Protein AF-A0A937NDH9-F1 (afdb_monomer_lite)

Secondary structure (DSSP, 8-state):
-THHHHHHHHHHHHHHH-SS---S--SS------PPPB---HHHHHHS-HHHHHHHHHSPPTTB-TTHHHHHHHHHHHHS-HHHHHHHHHHHHHHHH-TTS-HHHHHHHHHHHHHHT-GGGHHHHHHHHHSS--HHHHHHHHHHHHT--SHHHHHHHHHHHHH---HHHHHHHHHHHHTTTS--S-SS-------PPPSS-------SS------TTSPTT--HHHHHHHHTT-EEEE-TT-EEE-TTSSSEEE--SEEEE--TT-EEE-SS-EEEEE--SSEEEEES-SSSSSEEEEEEESEES----TT-EE-TT-EEEEE--SSS-EEEEEEEEESSS-TTTEEEEE--GGGS-----PPPEE-SS-EEEETTSS-B-PBPTTSPEEE-SEEEEEEEEEB--TTSB-SSSS-B--BPPSEEEEEEEESSS-GGG-EEEEEEETTT-BEEEESSHHHHHHHHHHHHEE-GGGT-SSPPPSBTPPEEEETTSS-SSS--SB--GGGGG--EETT-B-TTS-BSS-SEEEEEEEEEE-TTS-EEEEEEEEEE-----------

Structure (mmCIF, N/CA/C/O backbone):
data_AF-A0A937NDH9-F1
#
_entry.id   AF-A0A937NDH9-F1
#
loop_
_atom_site.group_PDB
_atom_site.id
_atom_site.type_symbol
_atom_site.label_atom_id
_atom_site.label_alt_id
_atom_site.label_comp_id
_atom_site.label_asym_id
_atom_site.label_entity_id
_atom_site.label_seq_id
_atom_site.pdbx_PDB_ins_code
_atom_site.Cartn_x
_atom_site.Cartn_y
_atom_site.Cartn_z
_atom_site.occupancy
_atom_site.B_iso_or_equiv
_atom_site.auth_seq_id
_atom_site.auth_comp_id
_atom_site.auth_asym_id
_atom_site.auth_atom_id
_atom_site.pdbx_PDB_model_num
ATOM 1 N N . MET A 1 1 ? 10.063 18.716 1.079 1.00 27.16 1 MET A N 1
ATOM 2 C CA . MET A 1 1 ? 10.137 17.504 0.222 1.00 27.16 1 MET A CA 1
ATOM 3 C C . MET A 1 1 ? 11.353 17.449 -0.723 1.00 27.16 1 MET A C 1
ATOM 5 O O . MET A 1 1 ? 11.577 16.416 -1.336 1.00 27.16 1 MET A O 1
ATOM 9 N N . TRP A 1 2 ? 12.195 18.491 -0.784 1.00 24.09 2 TRP A N 1
ATOM 10 C CA . TRP A 1 2 ? 13.266 18.643 -1.785 1.00 24.09 2 TRP A CA 1
ATOM 11 C C . TRP A 1 2 ? 14.666 18.147 -1.370 1.00 24.09 2 TRP A C 1
ATOM 13 O O . TRP A 1 2 ? 15.584 18.127 -2.182 1.00 24.09 2 TRP A O 1
ATOM 23 N N . THR A 1 3 ? 14.849 17.682 -0.130 1.00 24.44 3 THR A N 1
ATOM 24 C CA . THR A 1 3 ? 16.151 17.180 0.355 1.00 24.44 3 THR A CA 1
ATOM 25 C C . THR A 1 3 ? 16.393 15.690 0.081 1.00 24.44 3 THR A C 1
ATOM 27 O O . THR A 1 3 ? 17.514 15.230 0.267 1.00 24.44 3 THR A O 1
ATOM 30 N N . ARG A 1 4 ? 15.391 14.917 -0.380 1.00 28.19 4 ARG A N 1
ATOM 31 C CA . ARG A 1 4 ? 15.569 13.479 -0.689 1.00 28.19 4 ARG A CA 1
ATOM 32 C C . ARG A 1 4 ? 16.246 13.226 -2.043 1.00 28.19 4 ARG A C 1
ATOM 34 O O . ARG A 1 4 ? 16.920 12.211 -2.176 1.00 28.19 4 ARG A O 1
ATOM 41 N N . THR A 1 5 ? 16.142 14.148 -3.001 1.00 32.75 5 THR A N 1
ATOM 42 C CA . THR A 1 5 ? 16.784 13.996 -4.318 1.00 32.75 5 THR A CA 1
ATOM 43 C C . THR A 1 5 ? 18.292 14.236 -4.224 1.00 32.75 5 THR A C 1
ATOM 45 O O . THR A 1 5 ? 19.060 13.387 -4.651 1.00 32.75 5 THR A O 1
ATOM 48 N N . LEU A 1 6 ? 18.740 15.294 -3.538 1.00 31.55 6 LEU A N 1
ATOM 49 C CA . LEU A 1 6 ? 20.173 15.536 -3.301 1.00 31.55 6 LEU A CA 1
ATOM 50 C C . LEU A 1 6 ? 20.819 14.477 -2.380 1.00 31.55 6 LEU A C 1
ATOM 52 O O . LEU A 1 6 ? 21.943 14.062 -2.635 1.00 31.55 6 LEU A O 1
ATOM 56 N N . CYS A 1 7 ? 20.097 13.950 -1.378 1.00 26.95 7 CYS A N 1
ATOM 57 C CA . CYS A 1 7 ? 20.610 12.870 -0.517 1.00 26.95 7 CYS A CA 1
ATOM 58 C C . CYS A 1 7 ? 20.769 11.520 -1.236 1.00 26.95 7 CYS A C 1
ATOM 60 O O . CYS A 1 7 ? 21.701 10.788 -0.916 1.00 26.95 7 CYS A O 1
ATOM 62 N N . ARG A 1 8 ? 19.887 11.167 -2.187 1.00 28.58 8 ARG A N 1
ATOM 63 C CA . ARG A 1 8 ? 20.019 9.905 -2.941 1.00 28.58 8 ARG A CA 1
ATOM 64 C C . ARG A 1 8 ? 21.165 9.955 -3.953 1.00 28.58 8 ARG A C 1
ATOM 66 O O . ARG A 1 8 ? 21.852 8.954 -4.100 1.00 28.58 8 ARG A O 1
ATOM 73 N N . TYR A 1 9 ? 21.437 11.109 -4.567 1.00 33.56 9 TYR A N 1
ATOM 74 C CA . TYR A 1 9 ? 22.591 11.253 -5.463 1.00 33.56 9 TYR A CA 1
ATOM 75 C C . TYR A 1 9 ? 23.933 11.291 -4.708 1.00 33.56 9 TYR A C 1
ATOM 77 O O . TYR A 1 9 ? 24.888 10.663 -5.158 1.00 33.56 9 TYR A O 1
ATOM 85 N N . SER A 1 10 ? 24.005 11.919 -3.525 1.00 33.25 10 SER A N 1
ATOM 86 C CA . SER A 1 10 ? 25.248 11.950 -2.731 1.00 33.25 10 SER A CA 1
ATOM 87 C C . SER A 1 10 ? 25.629 10.605 -2.093 1.00 33.25 10 SER A C 1
ATOM 89 O O . SER A 1 10 ? 26.815 10.356 -1.892 1.00 33.25 10 SER A O 1
ATOM 91 N N . LEU A 1 11 ? 24.667 9.722 -1.785 1.00 28.67 11 LEU A N 1
ATOM 92 C CA . LEU A 1 11 ? 24.953 8.410 -1.176 1.00 28.67 11 LEU A CA 1
ATOM 93 C C . LEU A 1 11 ? 25.324 7.332 -2.216 1.00 28.67 11 LEU A C 1
ATOM 95 O O . LEU A 1 11 ? 26.118 6.444 -1.917 1.00 28.67 11 LEU A O 1
ATOM 99 N N . VAL A 1 12 ? 24.791 7.435 -3.443 1.00 29.62 12 VAL A N 1
ATOM 100 C CA . VAL A 1 12 ? 25.094 6.517 -4.562 1.00 29.62 12 VAL A CA 1
ATOM 101 C C . VAL A 1 12 ? 26.513 6.722 -5.116 1.00 29.62 12 VAL A C 1
ATOM 103 O O . VAL A 1 12 ? 27.086 5.789 -5.668 1.00 29.62 12 VAL A O 1
ATOM 106 N N . LEU A 1 13 ? 27.109 7.907 -4.938 1.00 35.50 13 LEU A N 1
ATOM 107 C CA . LEU A 1 13 ? 28.468 8.204 -5.408 1.00 35.50 13 LEU A CA 1
ATOM 108 C C . LEU A 1 13 ? 29.573 7.919 -4.378 1.00 35.50 13 LEU A C 1
ATOM 110 O O . LEU A 1 13 ? 30.686 7.598 -4.785 1.00 35.50 13 LEU A O 1
ATOM 114 N N . LEU A 1 14 ? 29.304 7.980 -3.066 1.00 32.25 14 LEU A N 1
ATOM 115 C CA . LEU A 1 14 ? 30.361 7.807 -2.056 1.00 32.25 14 LEU A CA 1
ATOM 116 C C . LEU A 1 14 ? 30.842 6.349 -1.927 1.00 32.25 14 LEU A C 1
ATOM 118 O O . LEU A 1 14 ? 32.025 6.112 -1.701 1.00 32.25 14 LEU A O 1
ATOM 122 N N . THR A 1 15 ? 29.960 5.369 -2.143 1.00 29.66 15 THR A N 1
ATOM 123 C CA . THR A 1 15 ? 30.323 3.939 -2.098 1.00 29.66 15 THR A CA 1
ATOM 124 C C . THR A 1 15 ? 31.162 3.492 -3.292 1.00 29.66 15 THR A C 1
ATOM 126 O O . THR A 1 15 ? 31.900 2.525 -3.170 1.00 29.66 15 THR A O 1
ATOM 129 N N . ALA A 1 16 ? 31.127 4.218 -4.413 1.00 29.05 16 ALA A N 1
ATOM 130 C CA . ALA A 1 16 ? 31.970 3.919 -5.568 1.00 29.05 16 ALA A CA 1
ATOM 131 C C . ALA A 1 16 ? 33.342 4.625 -5.520 1.00 29.05 16 ALA A C 1
ATOM 133 O O . ALA A 1 16 ? 34.234 4.260 -6.281 1.00 29.05 16 ALA A O 1
ATOM 134 N N . VAL A 1 17 ? 33.531 5.686 -4.716 1.00 31.47 17 VAL A N 1
ATOM 135 C CA . VAL A 1 17 ? 34.798 6.466 -4.662 1.00 31.47 17 VAL A CA 1
ATOM 136 C C . VAL A 1 17 ? 35.764 5.968 -3.582 1.00 31.47 17 VAL A C 1
ATOM 138 O O . VAL A 1 17 ? 36.962 6.137 -3.750 1.00 31.47 17 VAL A O 1
ATOM 141 N N . LEU A 1 18 ? 35.289 5.327 -2.510 1.00 27.38 18 LEU A N 1
ATOM 142 C CA . LEU A 1 18 ? 36.120 5.000 -1.337 1.00 27.38 18 LEU A CA 1
ATOM 143 C C . LEU A 1 18 ? 36.704 3.577 -1.312 1.00 27.38 18 LEU A C 1
ATOM 145 O O . LEU A 1 18 ? 37.134 3.100 -0.264 1.00 27.38 18 LEU A O 1
ATOM 149 N N . SER A 1 19 ? 36.767 2.896 -2.452 1.00 27.02 19 SER A N 1
ATOM 150 C CA . SER A 1 19 ? 37.574 1.683 -2.571 1.00 27.02 19 SER A CA 1
ATOM 151 C C . SER A 1 19 ? 38.998 2.091 -2.955 1.00 27.02 19 SER A C 1
ATOM 153 O O . SER A 1 19 ? 39.242 2.413 -4.111 1.00 27.02 19 SER A O 1
ATOM 155 N N . VAL A 1 20 ? 39.915 2.032 -1.983 1.00 28.92 20 VAL A N 1
ATOM 156 C CA . VAL A 1 20 ? 41.377 2.247 -2.094 1.00 28.92 20 VAL A CA 1
ATOM 157 C C . VAL A 1 20 ? 41.850 3.708 -1.974 1.00 28.92 20 VAL A C 1
ATOM 159 O O . VAL A 1 20 ? 42.147 4.367 -2.957 1.00 28.92 20 VAL A O 1
ATOM 162 N N . GLU A 1 21 ? 41.941 4.193 -0.731 1.00 23.70 21 GLU A N 1
ATOM 163 C CA . GLU A 1 21 ? 43.174 4.744 -0.128 1.00 23.70 21 GLU A CA 1
ATOM 164 C C . GLU A 1 21 ? 42.887 5.062 1.349 1.00 23.70 21 GLU A C 1
ATOM 166 O O . GLU A 1 21 ? 42.431 6.140 1.728 1.00 23.70 21 GLU A O 1
ATOM 171 N N . ALA A 1 22 ? 43.097 4.060 2.201 1.00 30.30 22 ALA A N 1
ATOM 172 C CA . ALA A 1 22 ? 43.147 4.230 3.642 1.00 30.30 22 ALA A CA 1
ATOM 173 C C . ALA A 1 22 ? 44.591 4.553 4.031 1.00 30.30 22 ALA A C 1
ATOM 175 O O . ALA A 1 22 ? 45.384 3.631 4.173 1.00 30.30 22 ALA A O 1
ATOM 176 N N . VAL A 1 23 ? 44.930 5.832 4.220 1.00 24.12 23 VAL A N 1
ATOM 177 C CA . VAL A 1 23 ? 46.046 6.228 5.094 1.00 24.12 23 VAL A CA 1
ATOM 178 C C . VAL A 1 23 ? 45.702 7.543 5.808 1.00 24.12 23 VAL A C 1
ATOM 180 O O . VAL A 1 23 ? 45.484 8.581 5.191 1.00 24.12 23 VAL A O 1
ATOM 183 N N . SER A 1 24 ? 45.676 7.449 7.140 1.00 26.27 24 SER A N 1
ATOM 184 C CA . SER A 1 24 ? 45.778 8.516 8.146 1.00 26.27 24 SER A CA 1
ATOM 185 C C . SER A 1 24 ? 44.707 9.617 8.182 1.00 26.27 24 SER A C 1
ATOM 187 O O . SER A 1 24 ? 44.921 10.730 7.711 1.00 26.27 24 SER A O 1
ATOM 189 N N . ALA A 1 25 ? 43.618 9.344 8.906 1.00 23.83 25 ALA A N 1
ATOM 190 C CA . ALA A 1 25 ? 42.996 10.318 9.814 1.00 23.83 25 ALA A CA 1
ATOM 191 C C . ALA A 1 25 ? 42.175 9.604 10.911 1.00 23.83 25 ALA A C 1
ATOM 193 O O . ALA A 1 25 ? 41.044 9.977 11.208 1.00 23.83 25 ALA A O 1
ATOM 194 N N . GLU A 1 26 ? 42.739 8.557 11.519 1.00 25.83 26 GLU A N 1
ATOM 195 C CA . GLU A 1 26 ? 42.289 8.074 12.827 1.00 25.83 26 GLU A CA 1
ATOM 196 C C . GLU A 1 26 ? 42.977 8.908 13.908 1.00 25.83 26 GLU A C 1
ATOM 198 O O . GLU A 1 26 ? 44.071 8.590 14.356 1.00 25.83 26 GLU A O 1
ATOM 203 N N . ALA A 1 27 ? 42.348 10.014 14.296 1.00 26.62 27 ALA A N 1
ATOM 204 C CA . ALA A 1 27 ? 42.450 10.566 15.642 1.00 26.62 27 ALA A CA 1
ATOM 205 C C . ALA A 1 27 ? 41.373 11.644 15.812 1.00 26.62 27 ALA A C 1
ATOM 207 O O . ALA A 1 27 ? 41.290 12.584 15.028 1.00 26.62 27 ALA A O 1
ATOM 208 N N . VAL A 1 28 ? 40.606 11.527 16.898 1.00 27.67 28 VAL A N 1
ATOM 209 C CA . VAL A 1 28 ? 39.586 12.472 17.392 1.00 27.67 28 VAL A CA 1
ATOM 210 C C . VAL A 1 28 ? 38.182 12.340 16.775 1.00 27.67 28 VAL A C 1
ATOM 212 O O . VAL A 1 28 ? 37.659 13.266 16.166 1.00 27.67 28 VAL A O 1
ATOM 215 N N . ALA A 1 29 ? 37.519 11.208 17.027 1.00 27.11 29 ALA A N 1
ATOM 216 C CA . ALA A 1 29 ? 36.058 11.164 17.202 1.00 27.11 29 ALA A CA 1
ATOM 217 C C . ALA A 1 29 ? 35.620 9.895 17.959 1.00 27.11 29 ALA A C 1
ATOM 219 O O . ALA A 1 29 ? 34.719 9.178 17.531 1.00 27.11 29 ALA A O 1
ATOM 220 N N . ALA A 1 30 ? 36.269 9.603 19.088 1.00 28.73 30 ALA A N 1
ATOM 221 C CA . ALA A 1 30 ? 35.621 8.800 20.115 1.00 28.73 30 ALA A CA 1
ATOM 222 C C . ALA A 1 30 ? 34.710 9.746 20.912 1.00 28.73 30 ALA A C 1
ATOM 224 O O . ALA A 1 30 ? 35.149 10.818 21.325 1.00 28.73 30 ALA A O 1
ATOM 225 N N . ASP A 1 31 ? 33.458 9.331 21.091 1.00 30.33 31 ASP A N 1
ATOM 226 C CA . ASP A 1 31 ? 32.426 9.946 21.935 1.00 30.33 31 ASP A CA 1
ATOM 227 C C . ASP A 1 31 ? 31.572 11.091 21.332 1.00 30.33 31 ASP A C 1
ATOM 229 O O . ASP A 1 31 ? 31.714 12.282 21.621 1.00 30.33 31 ASP A O 1
ATOM 233 N N . ALA A 1 32 ? 30.585 10.714 20.507 1.00 27.25 32 ALA A N 1
ATOM 234 C CA . ALA A 1 32 ? 29.366 11.505 20.318 1.00 27.25 32 ALA A CA 1
ATOM 235 C C . ALA A 1 32 ? 28.150 10.587 20.040 1.00 27.25 32 ALA A C 1
ATOM 237 O O . ALA A 1 32 ? 28.253 9.669 19.224 1.00 27.25 32 ALA A O 1
ATOM 238 N N . PRO A 1 33 ? 26.988 10.814 20.685 1.00 29.47 33 PRO A N 1
ATOM 239 C CA . PRO A 1 33 ? 25.821 9.939 20.581 1.00 29.47 33 PRO A CA 1
ATOM 240 C C . PRO A 1 33 ? 25.183 9.977 19.183 1.00 29.47 33 PRO A C 1
ATOM 242 O O . PRO A 1 33 ? 25.112 11.027 18.541 1.00 29.47 33 PRO A O 1
ATOM 245 N N . LYS A 1 34 ? 24.679 8.818 18.736 1.00 34.16 34 LYS A N 1
ATOM 246 C CA . LYS A 1 34 ? 24.033 8.556 17.433 1.00 34.16 34 LYS A CA 1
ATOM 247 C C . LYS A 1 34 ? 22.644 9.219 17.293 1.00 34.16 34 LYS A C 1
ATOM 249 O O . LYS A 1 34 ? 21.662 8.545 17.002 1.00 34.16 34 LYS A O 1
ATOM 254 N N . ASN A 1 35 ? 22.545 10.534 17.486 1.00 39.31 35 ASN A N 1
ATOM 255 C CA . ASN A 1 35 ? 21.340 11.302 17.156 1.00 39.31 35 ASN A CA 1
ATOM 256 C C . ASN A 1 35 ? 21.298 11.616 15.652 1.00 39.31 35 ASN A C 1
ATOM 258 O O . ASN A 1 35 ? 22.307 12.001 15.059 1.00 39.31 35 ASN A O 1
ATOM 262 N N . ALA A 1 36 ? 20.124 11.461 15.032 1.00 46.72 36 ALA A N 1
ATOM 263 C CA . ALA A 1 36 ? 19.900 11.761 13.620 1.00 46.72 36 ALA A CA 1
ATOM 264 C C . ALA A 1 36 ? 20.309 13.210 13.295 1.00 46.72 36 ALA A C 1
ATOM 266 O O . ALA A 1 36 ? 19.795 14.166 13.874 1.00 46.72 36 ALA A O 1
ATOM 267 N N . ALA A 1 37 ? 21.252 13.372 12.368 1.00 64.00 37 ALA A N 1
ATOM 268 C CA . ALA A 1 37 ? 21.831 14.670 12.051 1.00 64.00 37 ALA A CA 1
ATOM 269 C C . ALA A 1 37 ? 20.774 15.658 11.495 1.00 64.00 37 ALA A C 1
ATOM 271 O O . ALA A 1 37 ? 20.058 15.362 10.533 1.00 64.00 37 ALA A O 1
ATOM 272 N N . LYS A 1 38 ? 20.695 16.850 12.097 1.00 78.81 38 LYS A N 1
ATOM 273 C CA . LYS A 1 38 ? 19.744 17.942 11.833 1.00 78.81 38 LYS A CA 1
ATOM 274 C C . LYS A 1 38 ? 19.906 18.535 10.421 1.00 78.81 38 LYS A C 1
ATOM 276 O O . LYS A 1 38 ? 20.986 18.535 9.829 1.00 78.81 38 LYS A O 1
ATOM 281 N N . LYS A 1 39 ? 18.817 19.089 9.875 1.00 81.25 39 LYS A N 1
ATOM 282 C CA . LYS A 1 39 ? 18.808 19.955 8.678 1.00 81.25 39 LYS A CA 1
ATOM 283 C C . LYS A 1 39 ? 18.515 21.399 9.083 1.00 81.25 39 LYS A C 1
ATOM 285 O O . LYS A 1 39 ? 17.787 21.614 10.048 1.00 81.25 39 LYS A O 1
ATOM 290 N N . TYR A 1 40 ? 19.012 22.367 8.312 1.00 82.06 40 TYR A N 1
ATOM 291 C CA . TYR A 1 40 ? 18.626 23.766 8.494 1.00 82.06 40 TYR A CA 1
ATOM 292 C C . TYR A 1 40 ? 17.131 23.958 8.211 1.00 82.06 40 TYR A C 1
ATOM 294 O O . TYR A 1 40 ? 16.600 23.485 7.202 1.00 82.06 40 TYR A O 1
ATOM 302 N N . THR A 1 41 ? 16.456 24.644 9.122 1.00 86.50 41 THR A N 1
ATOM 303 C CA . THR A 1 41 ? 15.073 25.101 8.995 1.00 86.50 41 THR A CA 1
ATOM 304 C C . THR A 1 41 ? 14.982 26.271 8.015 1.00 86.50 41 THR A C 1
ATOM 306 O O . THR A 1 41 ? 15.965 26.960 7.745 1.00 86.50 41 THR A O 1
ATOM 309 N N . ALA A 1 42 ? 13.783 26.559 7.503 1.00 78.25 42 ALA A N 1
ATOM 310 C CA . ALA A 1 42 ? 13.578 27.710 6.620 1.00 78.25 42 ALA A CA 1
ATOM 311 C C . ALA A 1 42 ? 13.941 29.051 7.294 1.00 78.25 42 ALA A C 1
ATOM 313 O O . ALA A 1 42 ? 14.397 29.970 6.618 1.00 78.25 42 ALA A O 1
ATOM 314 N N . GLY A 1 43 ? 13.765 29.158 8.617 1.00 79.81 43 GLY A N 1
ATOM 315 C CA . GLY A 1 43 ? 14.193 30.322 9.396 1.00 79.81 43 GLY A CA 1
ATOM 316 C C . GLY A 1 43 ? 15.712 30.482 9.399 1.00 79.81 43 GLY A C 1
ATOM 317 O O . GLY A 1 43 ? 16.203 31.542 9.025 1.00 79.81 43 GLY A O 1
ATOM 318 N N . GLU A 1 44 ? 16.443 29.408 9.717 1.00 86.19 44 GLU A N 1
ATOM 319 C CA . GLU A 1 44 ? 17.915 29.392 9.724 1.00 86.19 44 GLU A CA 1
ATOM 320 C C . GLU A 1 44 ? 18.501 29.685 8.334 1.00 86.19 44 GLU A C 1
ATOM 322 O O . GLU A 1 44 ? 19.477 30.419 8.221 1.00 86.19 44 GLU A O 1
ATOM 327 N N . ILE A 1 45 ? 17.890 29.171 7.260 1.00 86.88 45 ILE A N 1
ATOM 328 C CA . ILE A 1 45 ? 18.323 29.445 5.877 1.00 86.88 45 ILE A CA 1
ATOM 329 C C . ILE A 1 45 ? 18.157 30.930 5.525 1.00 86.88 45 ILE A C 1
ATOM 331 O O . ILE A 1 45 ? 19.014 31.513 4.856 1.00 86.88 45 ILE A O 1
ATOM 335 N N . ARG A 1 46 ? 17.063 31.560 5.972 1.00 85.88 46 ARG A N 1
ATOM 336 C CA . ARG A 1 46 ? 16.826 32.988 5.728 1.00 85.88 46 ARG A CA 1
ATOM 337 C C . ARG A 1 46 ? 17.805 33.863 6.507 1.00 85.88 46 ARG A C 1
ATOM 339 O O . ARG A 1 46 ? 18.392 34.753 5.899 1.00 85.88 46 ARG A O 1
ATOM 346 N N . SER A 1 47 ? 18.003 33.59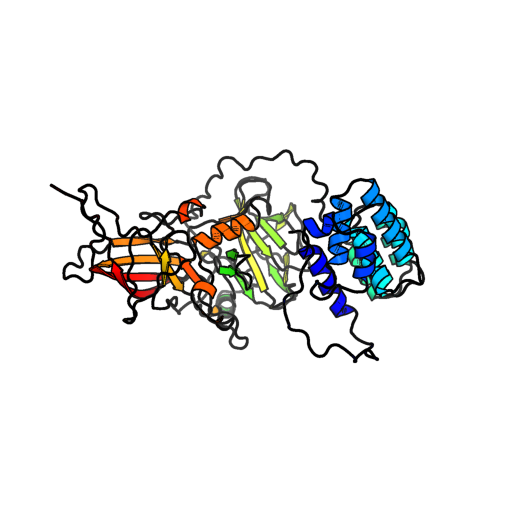0 7.796 1.00 87.38 47 SER A N 1
ATOM 347 C CA . SER A 1 47 ? 18.808 34.438 8.686 1.00 87.38 47 SER A CA 1
ATOM 348 C C . SER A 1 47 ? 20.321 34.236 8.570 1.00 87.38 47 SER A C 1
ATOM 350 O O . SER A 1 47 ? 21.069 35.160 8.869 1.00 87.38 47 SER A O 1
ATOM 352 N N . THR A 1 48 ? 20.787 33.061 8.141 1.00 89.94 48 THR A N 1
ATOM 353 C CA . THR A 1 48 ? 22.227 32.762 8.036 1.00 89.94 48 THR A CA 1
ATOM 354 C C . THR A 1 48 ? 22.803 33.299 6.730 1.00 89.94 48 THR A C 1
ATOM 356 O O . THR A 1 48 ? 22.213 33.095 5.665 1.00 89.94 48 THR A O 1
ATOM 359 N N . ASP A 1 49 ? 23.963 33.950 6.796 1.00 91.50 49 ASP A N 1
ATOM 360 C CA . ASP A 1 49 ? 24.675 34.446 5.620 1.00 91.50 49 ASP A CA 1
ATOM 361 C C . ASP A 1 49 ? 25.154 33.305 4.698 1.00 91.50 49 ASP A C 1
ATOM 363 O O . ASP A 1 49 ? 25.430 32.185 5.138 1.00 91.50 49 ASP A O 1
ATOM 367 N N . PHE A 1 50 ? 25.222 33.562 3.389 1.00 90.69 50 PHE A N 1
ATOM 368 C CA . PHE A 1 50 ? 25.596 32.516 2.438 1.00 90.69 50 PHE A CA 1
ATOM 369 C C . PHE A 1 50 ? 27.082 32.128 2.528 1.00 90.69 50 PHE A C 1
ATOM 371 O O . PHE A 1 50 ? 27.395 30.955 2.304 1.00 90.69 50 PHE A O 1
ATOM 378 N N . GLU A 1 51 ? 27.993 33.032 2.910 1.00 92.50 51 GLU A N 1
ATOM 379 C CA . GLU A 1 51 ? 29.407 32.681 3.116 1.00 92.50 51 GLU A CA 1
ATOM 380 C C . GLU A 1 51 ? 29.557 31.704 4.284 1.00 92.50 51 GLU A C 1
ATOM 382 O O . GLU A 1 51 ? 30.291 30.719 4.176 1.00 92.50 51 GLU A O 1
ATOM 387 N N . THR A 1 52 ? 28.762 31.873 5.345 1.00 91.38 52 THR A N 1
ATOM 388 C CA . THR A 1 52 ? 28.722 30.922 6.465 1.00 91.38 52 THR A CA 1
ATOM 389 C C . THR A 1 52 ? 28.349 29.512 5.998 1.00 91.38 52 THR A C 1
ATOM 391 O O . THR A 1 52 ? 28.931 28.522 6.447 1.00 91.38 52 THR A O 1
ATOM 394 N N . PHE A 1 53 ? 27.421 29.369 5.047 1.00 92.69 53 PHE A N 1
ATOM 395 C CA . PHE A 1 53 ? 27.132 28.051 4.481 1.00 92.69 53 PHE A CA 1
ATOM 396 C C . PHE A 1 53 ? 28.272 27.519 3.598 1.00 92.69 53 PHE A C 1
ATOM 398 O O . PHE A 1 53 ? 28.539 26.316 3.621 1.00 92.69 53 PHE A O 1
ATOM 405 N N . PHE A 1 54 ? 28.995 28.371 2.864 1.00 91.94 54 PHE A N 1
ATOM 406 C CA . PHE A 1 54 ? 30.172 27.938 2.101 1.00 91.94 54 PHE A CA 1
ATOM 407 C C . PHE A 1 54 ? 31.329 27.478 2.997 1.00 91.94 54 PHE A C 1
ATOM 409 O O . PHE A 1 54 ? 32.095 26.590 2.609 1.00 91.94 54 PHE A O 1
ATOM 416 N N . GLU A 1 55 ? 31.485 28.042 4.191 1.00 89.00 55 GLU A N 1
ATOM 417 C CA . GLU A 1 55 ? 32.421 27.542 5.205 1.00 89.00 55 GLU A CA 1
ATOM 418 C C . GLU A 1 55 ? 32.009 26.150 5.699 1.00 89.00 55 GLU A C 1
ATOM 420 O O . GLU A 1 55 ? 32.828 25.226 5.728 1.00 89.00 55 GLU A O 1
ATOM 425 N N . ARG A 1 56 ? 30.713 25.970 5.978 1.00 88.94 56 ARG A N 1
ATOM 426 C CA . ARG A 1 56 ? 30.146 24.722 6.513 1.00 88.94 56 ARG A CA 1
ATOM 427 C C . ARG A 1 56 ? 30.034 23.583 5.497 1.00 88.94 56 ARG A C 1
ATOM 429 O O . ARG A 1 56 ? 29.924 22.430 5.898 1.00 88.94 56 ARG A O 1
ATOM 436 N N . ILE A 1 57 ? 30.108 23.866 4.194 1.00 83.25 57 ILE A N 1
ATOM 437 C CA . ILE A 1 57 ? 30.148 22.840 3.133 1.00 83.25 57 ILE A CA 1
ATOM 438 C C . ILE A 1 57 ? 31.341 21.885 3.308 1.00 83.25 57 ILE A C 1
ATOM 440 O O . ILE A 1 57 ? 31.212 20.680 3.111 1.00 83.25 57 ILE A O 1
ATOM 444 N N . ALA A 1 58 ? 32.511 22.410 3.680 1.00 70.62 58 ALA A N 1
ATOM 445 C CA . ALA A 1 58 ? 33.719 21.599 3.860 1.00 70.62 58 ALA A CA 1
ATOM 446 C C . ALA A 1 58 ? 33.890 21.097 5.301 1.00 70.62 58 ALA A C 1
ATOM 448 O O . ALA A 1 58 ? 34.629 20.145 5.536 1.00 70.62 58 ALA A O 1
ATOM 449 N N . LYS A 1 59 ? 33.227 21.755 6.258 1.00 81.06 59 LYS A N 1
ATOM 450 C CA . LYS A 1 59 ? 33.276 21.446 7.688 1.00 81.06 59 LYS A CA 1
ATOM 451 C C . LYS A 1 59 ? 31.853 21.476 8.251 1.00 81.06 59 LYS A C 1
ATOM 453 O O . LYS A 1 59 ? 31.423 22.527 8.731 1.00 81.06 59 LYS A O 1
ATOM 458 N N . PRO A 1 60 ? 31.107 20.363 8.148 1.00 76.88 60 PRO A N 1
ATOM 459 C CA . PRO A 1 60 ? 29.740 20.302 8.639 1.00 76.88 60 PRO A CA 1
ATOM 460 C C . PRO A 1 60 ? 29.666 20.691 10.115 1.00 76.88 60 PRO A C 1
ATOM 462 O O . PRO A 1 60 ? 30.487 20.271 10.930 1.00 76.88 60 PRO A O 1
ATOM 465 N N . GLU A 1 61 ? 28.675 21.506 10.455 1.00 79.88 61 GLU A N 1
ATOM 466 C CA . GLU A 1 61 ? 28.426 21.922 11.831 1.00 79.88 61 GLU A CA 1
ATOM 467 C C . GLU A 1 61 ? 28.014 20.716 12.687 1.00 79.88 61 GLU A C 1
ATOM 469 O O . GLU A 1 61 ? 27.267 19.844 12.231 1.00 79.88 61 GLU A O 1
ATOM 474 N N . ARG A 1 62 ? 28.496 20.650 13.935 1.00 78.62 62 ARG A N 1
ATOM 475 C CA . ARG A 1 62 ? 28.215 19.521 14.832 1.00 78.62 62 ARG A CA 1
ATOM 476 C C . ARG A 1 62 ? 26.704 19.338 14.984 1.00 78.62 62 ARG A C 1
ATOM 478 O O . ARG A 1 62 ? 25.979 20.277 15.295 1.00 78.62 62 ARG A O 1
ATOM 485 N N . GLY A 1 63 ? 26.237 18.113 14.762 1.00 75.12 63 GLY A N 1
ATOM 486 C CA . GLY A 1 63 ? 24.817 17.779 14.829 1.00 75.12 63 GLY A CA 1
ATOM 487 C C . GLY A 1 63 ? 24.027 18.074 13.553 1.00 75.12 63 GLY A C 1
ATOM 488 O O . GLY A 1 63 ? 22.864 17.692 13.509 1.00 75.12 63 GLY A O 1
ATOM 489 N N . TYR A 1 64 ? 24.619 18.668 12.510 1.00 72.94 64 TYR A N 1
ATOM 490 C CA . TYR A 1 64 ? 23.994 18.808 11.192 1.00 72.94 64 TYR A CA 1
ATOM 491 C C . TYR A 1 64 ? 24.452 17.720 10.222 1.00 72.94 64 TYR A C 1
ATOM 493 O O . TYR A 1 64 ? 25.568 17.210 10.281 1.00 72.94 64 TYR A O 1
ATOM 501 N N . HIS A 1 65 ? 23.566 17.361 9.297 1.00 77.88 65 HIS A N 1
ATOM 502 C CA . HIS A 1 65 ? 23.877 16.414 8.233 1.00 77.88 65 HIS A CA 1
ATOM 503 C C . HIS A 1 65 ? 25.020 16.941 7.349 1.00 77.88 65 HIS A C 1
ATOM 505 O O . HIS A 1 65 ? 25.046 18.128 7.022 1.00 77.88 65 HIS A O 1
ATOM 511 N N . GLY A 1 66 ? 25.910 16.058 6.877 1.00 73.38 66 GLY A N 1
ATOM 512 C CA . GLY A 1 66 ? 27.110 16.435 6.109 1.00 73.38 66 GLY A CA 1
ATOM 513 C C . GLY A 1 66 ? 26.851 17.286 4.855 1.00 73.38 66 GLY A C 1
ATOM 514 O O . GLY A 1 66 ? 27.708 18.053 4.442 1.00 73.38 66 GLY A O 1
ATOM 515 N N . PHE A 1 67 ? 25.639 17.218 4.291 1.00 79.19 67 PHE A N 1
ATOM 516 C CA . PHE A 1 67 ? 25.205 18.010 3.125 1.00 79.19 67 PHE A CA 1
ATOM 517 C C . PHE A 1 67 ? 24.164 19.101 3.444 1.00 79.19 67 PHE A C 1
ATOM 519 O O . PHE A 1 67 ? 23.510 19.631 2.538 1.00 79.19 67 PHE A O 1
ATOM 526 N N . ALA A 1 68 ? 23.954 19.423 4.724 1.00 81.50 68 ALA A N 1
ATOM 527 C CA . ALA A 1 68 ? 22.954 20.405 5.144 1.00 81.50 68 ALA A CA 1
ATOM 528 C C . ALA A 1 68 ? 23.265 21.806 4.596 1.00 81.50 68 ALA A C 1
ATOM 530 O O . ALA A 1 68 ? 22.361 22.466 4.086 1.00 81.50 68 ALA A O 1
ATOM 531 N N . ALA A 1 69 ? 24.533 22.229 4.628 1.00 86.00 69 ALA A N 1
ATOM 532 C CA . ALA A 1 69 ? 24.955 23.555 4.173 1.00 86.00 69 ALA A CA 1
ATOM 533 C C . ALA A 1 69 ? 24.809 23.742 2.651 1.00 86.00 69 ALA A C 1
ATOM 535 O O . ALA A 1 69 ? 24.289 24.756 2.193 1.00 86.00 69 ALA A O 1
ATOM 536 N N . LEU A 1 70 ? 25.161 22.725 1.858 1.00 86.00 70 LEU A N 1
ATOM 537 C CA . LEU A 1 70 ? 24.928 22.703 0.408 1.00 86.00 70 LEU A CA 1
ATOM 538 C C . LEU A 1 70 ? 23.436 22.803 0.063 1.00 86.00 70 LEU A C 1
ATOM 540 O O . LEU A 1 70 ? 23.041 23.542 -0.846 1.00 86.00 70 LEU A O 1
ATOM 544 N N . SER A 1 71 ? 22.599 22.066 0.800 1.00 81.75 71 SER A N 1
ATOM 545 C CA . SER A 1 71 ? 21.144 22.110 0.619 1.00 81.75 71 SER A CA 1
ATOM 546 C C . SER A 1 71 ? 20.591 23.494 0.966 1.00 81.75 71 SER A C 1
ATOM 548 O O . SER A 1 71 ? 19.756 24.015 0.229 1.00 81.75 71 SER A O 1
ATOM 550 N N . ALA A 1 72 ? 21.095 24.102 2.045 1.00 86.62 72 ALA A N 1
ATOM 551 C CA . ALA A 1 72 ? 20.737 25.450 2.468 1.00 86.62 72 ALA A CA 1
ATOM 552 C C . ALA A 1 72 ? 21.140 26.511 1.436 1.00 86.62 72 ALA A C 1
ATOM 554 O O . ALA A 1 72 ? 20.320 27.362 1.119 1.00 86.62 72 ALA A O 1
ATOM 555 N N . LEU A 1 73 ? 22.336 26.426 0.842 1.00 87.94 73 LEU A N 1
ATOM 556 C CA . LEU A 1 73 ? 22.774 27.334 -0.230 1.00 87.94 73 LEU A CA 1
ATOM 557 C C . LEU A 1 73 ? 21.887 27.251 -1.468 1.00 87.94 73 LEU A C 1
ATOM 559 O O . LEU A 1 73 ? 21.472 28.274 -2.010 1.00 87.94 73 LEU A O 1
ATOM 563 N N . SER A 1 74 ? 21.558 26.028 -1.886 1.00 82.88 74 SER A N 1
ATOM 564 C CA . SER A 1 74 ? 20.684 25.808 -3.039 1.00 82.88 74 SER A CA 1
ATOM 565 C C . SER A 1 74 ? 19.269 26.341 -2.789 1.00 82.88 74 SER A C 1
ATOM 567 O O . SER A 1 74 ? 18.637 26.856 -3.706 1.00 82.88 74 SER A O 1
ATOM 569 N N . GLU A 1 75 ? 18.762 26.210 -1.561 1.00 82.38 75 GLU A N 1
ATOM 570 C CA . GLU A 1 75 ? 17.463 26.757 -1.159 1.00 82.38 75 GLU A CA 1
ATOM 571 C C . GLU A 1 75 ? 17.499 28.284 -1.065 1.00 82.38 75 GLU A C 1
ATOM 573 O O . GLU A 1 75 ? 16.647 28.943 -1.649 1.00 82.38 75 GLU A O 1
ATOM 578 N N . LYS A 1 76 ? 18.525 28.852 -0.420 1.00 87.56 76 LYS A N 1
ATOM 579 C CA . LYS A 1 76 ? 18.704 30.300 -0.253 1.00 87.56 76 LYS A CA 1
ATOM 580 C C . LYS A 1 76 ? 18.807 31.016 -1.599 1.00 87.56 76 LYS A C 1
ATOM 582 O O . LYS A 1 76 ? 18.191 32.058 -1.775 1.00 87.56 76 LYS A O 1
ATOM 587 N N . ALA A 1 77 ? 19.507 30.428 -2.568 1.00 83.12 77 ALA A N 1
ATOM 588 C CA . ALA A 1 77 ? 19.579 30.946 -3.933 1.00 83.12 77 ALA A CA 1
ATOM 589 C C . ALA A 1 77 ? 18.249 30.835 -4.706 1.00 83.12 77 ALA A C 1
ATOM 591 O O . ALA A 1 77 ? 18.031 31.594 -5.645 1.00 83.12 77 ALA A O 1
ATOM 592 N N . ARG A 1 78 ? 17.367 29.894 -4.339 1.00 77.81 78 ARG A N 1
ATOM 593 C CA . ARG A 1 78 ? 16.041 29.723 -4.959 1.00 77.81 78 ARG A CA 1
ATOM 594 C C . ARG A 1 78 ? 14.965 30.601 -4.321 1.00 77.81 78 ARG A C 1
ATOM 596 O O . ARG A 1 78 ? 14.045 31.007 -5.020 1.00 77.81 78 ARG A O 1
ATOM 603 N N . SER A 1 79 ? 15.064 30.869 -3.019 1.00 76.94 79 SER A N 1
ATOM 604 C CA . SER A 1 79 ? 14.102 31.686 -2.269 1.00 76.94 79 SER A CA 1
ATOM 605 C C . SER A 1 79 ? 14.511 33.154 -2.117 1.00 76.94 79 SER A C 1
ATOM 607 O O . SER A 1 79 ? 13.713 33.950 -1.633 1.00 76.94 79 SER A O 1
ATOM 609 N N . GLY A 1 80 ? 15.767 33.493 -2.418 1.00 76.88 80 GLY A N 1
ATOM 610 C CA . GLY A 1 80 ? 16.299 34.854 -2.361 1.00 76.88 80 GLY A CA 1
ATOM 611 C C . GLY A 1 80 ? 15.987 35.670 -3.616 1.00 76.88 80 GLY A C 1
ATOM 612 O O . GLY A 1 80 ? 15.471 35.149 -4.604 1.00 76.88 80 GLY A O 1
ATOM 613 N N . ASP A 1 81 ? 16.323 36.958 -3.578 1.00 77.19 81 ASP A N 1
ATOM 614 C CA . ASP A 1 81 ? 16.234 37.825 -4.752 1.00 77.19 81 ASP A CA 1
ATOM 615 C C . ASP A 1 81 ? 17.331 37.513 -5.793 1.00 77.19 81 ASP A C 1
ATOM 617 O O . ASP A 1 81 ? 18.252 36.714 -5.574 1.00 77.19 81 ASP A O 1
ATOM 621 N N . ALA A 1 82 ? 17.226 38.146 -6.965 1.00 77.12 82 ALA A N 1
ATOM 622 C CA . ALA A 1 82 ? 18.170 37.950 -8.063 1.00 77.12 82 ALA A CA 1
ATOM 623 C C . ALA A 1 82 ? 19.620 38.304 -7.676 1.00 77.12 82 ALA A C 1
ATOM 625 O O . ALA A 1 82 ? 20.555 37.676 -8.177 1.00 77.12 82 ALA A O 1
ATOM 626 N N . THR A 1 83 ? 19.805 39.258 -6.760 1.00 84.44 83 THR A N 1
ATOM 627 C CA . THR A 1 83 ? 21.116 39.684 -6.259 1.00 84.44 83 THR A CA 1
ATOM 628 C C . THR A 1 83 ? 21.752 38.590 -5.406 1.00 84.44 83 THR A C 1
ATOM 630 O O . THR A 1 83 ? 22.878 38.175 -5.683 1.00 84.44 83 THR A O 1
ATOM 633 N N . ALA A 1 84 ? 21.019 38.054 -4.428 1.00 80.94 84 ALA A N 1
ATOM 634 C CA . ALA A 1 84 ? 21.483 36.980 -3.555 1.00 80.94 84 ALA A CA 1
ATOM 635 C C . ALA A 1 84 ? 21.774 35.695 -4.347 1.00 80.94 84 ALA A C 1
ATOM 637 O O . ALA A 1 84 ? 22.800 35.043 -4.137 1.00 80.94 84 ALA A O 1
ATOM 638 N N . LYS A 1 85 ? 20.914 35.352 -5.317 1.00 86.94 85 LYS A N 1
ATOM 639 C CA . LYS A 1 85 ? 21.169 34.245 -6.251 1.00 86.94 85 LYS A CA 1
ATOM 640 C C . LYS A 1 85 ? 22.466 34.473 -7.033 1.00 86.94 85 LYS A C 1
ATOM 642 O O . LYS A 1 85 ? 23.301 33.571 -7.092 1.00 86.94 85 LYS A O 1
ATOM 647 N N . GLY A 1 86 ? 22.646 35.662 -7.612 1.00 88.44 86 GLY A N 1
ATOM 648 C CA . GLY A 1 86 ? 23.837 36.013 -8.388 1.00 88.44 86 GLY A CA 1
ATOM 649 C C . GLY A 1 86 ? 25.128 35.929 -7.568 1.00 88.44 86 GLY A C 1
ATOM 650 O O . GLY A 1 86 ? 26.122 35.380 -8.042 1.00 88.44 86 GLY A O 1
ATOM 651 N N . GLN A 1 87 ? 25.101 36.390 -6.316 1.00 92.06 87 GLN A N 1
ATOM 652 C CA . GLN A 1 87 ? 26.233 36.293 -5.388 1.00 92.06 87 GLN A CA 1
ATOM 653 C C . GLN A 1 87 ? 26.595 34.836 -5.071 1.00 92.06 87 GLN A C 1
ATOM 655 O O . GLN A 1 87 ? 27.764 34.464 -5.173 1.00 92.06 87 GLN A O 1
ATOM 660 N N . ILE A 1 88 ? 25.606 33.984 -4.775 1.00 93.50 88 ILE A N 1
ATOM 661 C CA . ILE A 1 88 ? 25.837 32.559 -4.484 1.00 93.50 88 ILE A CA 1
ATOM 662 C C . ILE A 1 88 ? 26.394 31.822 -5.711 1.00 93.50 88 ILE A C 1
ATOM 664 O O . ILE A 1 88 ? 27.331 31.032 -5.579 1.00 93.50 88 ILE A O 1
ATOM 668 N N . VAL A 1 89 ? 25.851 32.081 -6.907 1.00 93.75 89 VAL A N 1
ATOM 669 C CA . VAL A 1 89 ? 26.336 31.479 -8.162 1.00 93.75 89 VAL A CA 1
ATOM 670 C C . VAL A 1 89 ? 27.777 31.893 -8.438 1.00 93.75 89 VAL A C 1
ATOM 672 O O . VAL A 1 89 ? 28.627 31.027 -8.650 1.00 93.75 89 VAL A O 1
ATOM 675 N N . ARG A 1 90 ? 28.072 33.197 -8.379 1.00 95.62 90 ARG A N 1
ATOM 676 C CA . ARG A 1 90 ? 29.425 33.725 -8.579 1.00 95.62 90 ARG A CA 1
ATOM 677 C C . ARG A 1 90 ? 30.409 33.098 -7.598 1.00 95.62 90 ARG A C 1
ATOM 679 O O . ARG A 1 90 ? 31.463 32.620 -8.009 1.00 95.62 90 ARG A O 1
ATOM 686 N N . ARG A 1 91 ? 30.034 33.024 -6.321 1.00 96.75 91 ARG A N 1
ATOM 687 C CA . ARG A 1 91 ? 30.891 32.460 -5.282 1.00 96.75 91 ARG A CA 1
ATOM 688 C C . ARG A 1 91 ? 31.168 30.971 -5.484 1.00 96.75 91 ARG A C 1
ATOM 690 O O . ARG A 1 91 ? 32.307 30.527 -5.353 1.00 96.75 91 ARG A O 1
ATOM 697 N N . ALA A 1 92 ? 30.147 30.191 -5.834 1.00 95.38 92 ALA A N 1
ATOM 698 C CA . ALA A 1 92 ? 30.314 28.773 -6.131 1.00 95.38 92 ALA A CA 1
ATOM 699 C C . ALA A 1 92 ? 31.195 28.548 -7.375 1.00 95.38 92 ALA A C 1
ATOM 701 O O . ALA A 1 92 ? 32.014 27.631 -7.372 1.00 95.38 92 ALA A O 1
ATOM 702 N N . ILE A 1 93 ? 31.078 29.399 -8.402 1.00 96.56 93 ILE A N 1
ATOM 703 C CA . ILE A 1 93 ? 31.962 29.386 -9.578 1.00 96.56 93 ILE A CA 1
ATOM 704 C C . ILE A 1 93 ? 33.419 29.645 -9.171 1.00 96.56 93 ILE A C 1
ATOM 706 O O . ILE A 1 93 ? 34.287 28.845 -9.519 1.00 96.56 93 ILE A O 1
ATOM 710 N N . GLU A 1 94 ? 33.679 30.701 -8.394 1.00 96.56 94 GLU A N 1
ATOM 711 C CA . GLU A 1 94 ? 35.022 31.034 -7.896 1.00 96.56 94 GLU A CA 1
ATOM 712 C C . GLU A 1 94 ? 35.651 29.850 -7.148 1.00 96.56 94 GLU A C 1
ATOM 714 O O . GLU A 1 94 ? 36.801 29.500 -7.394 1.00 96.56 94 GLU A O 1
ATOM 719 N N . ILE A 1 95 ? 34.881 29.182 -6.283 1.00 95.50 95 ILE A N 1
ATOM 720 C CA . ILE A 1 95 ? 35.361 28.024 -5.521 1.00 95.50 95 ILE A CA 1
ATOM 721 C C . ILE A 1 95 ? 35.683 26.836 -6.431 1.00 95.50 95 ILE A C 1
ATOM 723 O O . ILE A 1 95 ? 36.707 26.192 -6.226 1.00 95.50 95 ILE A O 1
ATOM 727 N N . VAL A 1 96 ? 34.840 26.518 -7.421 1.00 94.88 96 VAL A N 1
ATOM 728 C CA . VAL A 1 96 ? 35.103 25.402 -8.352 1.00 94.88 96 VAL A CA 1
ATOM 729 C C . VAL A 1 96 ? 36.393 25.642 -9.139 1.00 94.88 96 VAL A C 1
ATOM 731 O O . VAL A 1 96 ? 37.160 24.702 -9.352 1.00 94.88 96 VAL A O 1
ATOM 734 N N . GLN A 1 97 ? 36.649 26.888 -9.540 1.00 93.25 97 GLN A N 1
ATOM 735 C CA . GLN A 1 97 ? 37.809 27.260 -10.353 1.00 93.25 97 GLN A CA 1
ATOM 736 C C . GLN A 1 97 ? 39.105 27.445 -9.565 1.00 93.25 97 GLN A C 1
ATOM 738 O O . GLN A 1 97 ? 40.162 27.487 -10.182 1.00 93.25 97 GLN A O 1
ATOM 743 N N . ASP A 1 98 ? 39.038 27.577 -8.242 1.00 93.00 98 ASP A N 1
ATOM 744 C CA . ASP A 1 98 ? 40.208 27.819 -7.404 1.00 93.00 98 ASP A CA 1
ATOM 745 C C . ASP A 1 98 ? 40.845 26.487 -6.952 1.00 93.00 98 ASP A C 1
ATOM 747 O O . ASP A 1 98 ? 40.308 25.818 -6.058 1.00 93.00 98 ASP A O 1
ATOM 751 N N . PRO A 1 99 ? 41.999 26.086 -7.523 1.00 89.06 99 PRO A N 1
ATOM 752 C CA . PRO A 1 99 ? 42.660 24.830 -7.176 1.00 89.06 99 PRO A CA 1
ATOM 753 C C . PRO A 1 99 ? 43.220 24.822 -5.746 1.00 89.06 99 PRO A C 1
ATOM 755 O O . PRO A 1 99 ? 43.483 23.747 -5.215 1.00 89.06 99 PRO A O 1
ATOM 758 N N . SER A 1 100 ? 43.358 25.985 -5.090 1.00 91.88 100 SER A N 1
ATOM 759 C CA . SER A 1 100 ? 43.770 26.064 -3.679 1.00 91.88 100 SER A CA 1
ATOM 760 C C . SER A 1 100 ? 42.669 25.618 -2.713 1.00 91.88 100 SER A C 1
ATOM 762 O O . SER A 1 100 ? 42.928 25.384 -1.529 1.00 91.88 100 SER A O 1
ATOM 764 N N . LYS A 1 101 ? 41.416 25.510 -3.178 1.00 91.12 101 LYS A N 1
ATOM 765 C CA . LYS A 1 101 ? 40.306 25.058 -2.338 1.00 91.12 101 LYS A CA 1
ATOM 766 C C . LYS A 1 101 ? 40.315 23.536 -2.192 1.00 91.12 101 LYS A C 1
ATOM 768 O O . LYS A 1 101 ? 40.570 22.826 -3.164 1.00 91.12 101 LYS A O 1
ATOM 773 N N . PRO A 1 102 ? 39.933 23.005 -1.012 1.00 87.81 102 PRO A N 1
ATOM 774 C CA . PRO A 1 102 ? 39.803 21.567 -0.818 1.00 87.81 102 PRO A CA 1
ATOM 775 C C . PRO A 1 102 ? 38.895 20.942 -1.874 1.00 87.81 102 PRO A C 1
ATOM 777 O O . PRO A 1 102 ? 37.799 21.453 -2.124 1.00 87.81 102 PRO A O 1
ATOM 780 N N . ILE A 1 103 ? 39.305 19.797 -2.425 1.00 84.31 103 ILE A N 1
ATOM 781 C CA . ILE A 1 103 ? 38.540 19.076 -3.451 1.00 84.31 103 ILE A CA 1
ATOM 782 C C . ILE A 1 103 ? 37.091 18.830 -3.009 1.00 84.31 103 ILE A C 1
ATOM 784 O O . ILE A 1 103 ? 36.165 19.015 -3.796 1.00 84.31 103 ILE A O 1
ATOM 788 N N . ALA A 1 104 ? 36.892 18.546 -1.713 1.00 82.00 104 ALA A N 1
ATOM 789 C CA . ALA A 1 104 ? 35.592 18.395 -1.067 1.00 82.00 104 ALA A CA 1
ATOM 790 C C . ALA A 1 104 ? 34.666 19.603 -1.251 1.00 82.00 104 ALA A C 1
ATOM 792 O O . ALA A 1 104 ? 33.477 19.460 -1.532 1.00 82.00 104 ALA A O 1
ATOM 793 N N . LYS A 1 105 ? 35.227 20.806 -1.118 1.00 89.25 105 LYS A N 1
ATOM 794 C CA . LYS A 1 105 ? 34.506 22.069 -1.270 1.00 89.25 105 LYS A CA 1
ATOM 795 C C . LYS A 1 105 ? 34.204 22.350 -2.743 1.00 89.25 105 LYS A C 1
ATOM 797 O O . LYS A 1 105 ? 33.102 22.793 -3.059 1.00 89.25 105 LYS A O 1
ATOM 802 N N . ARG A 1 106 ? 35.153 22.041 -3.636 1.00 91.44 106 ARG A N 1
ATOM 803 C CA . ARG A 1 106 ? 35.027 22.218 -5.092 1.00 91.44 106 ARG A CA 1
ATOM 804 C C . ARG A 1 106 ? 33.913 21.340 -5.667 1.00 91.44 106 ARG A C 1
ATOM 806 O O . ARG A 1 106 ? 32.992 21.869 -6.284 1.00 91.44 106 ARG A O 1
ATOM 813 N N . TRP A 1 107 ? 33.914 20.033 -5.388 1.00 88.62 107 TRP A N 1
ATOM 814 C CA . TRP A 1 107 ? 32.883 19.136 -5.929 1.00 88.62 107 TRP A CA 1
ATOM 815 C C . TRP A 1 107 ? 31.495 19.393 -5.324 1.00 88.62 107 TRP A C 1
ATOM 817 O O . TRP A 1 107 ? 30.490 19.326 -6.029 1.00 88.62 107 TRP A O 1
ATOM 827 N N . GLN A 1 108 ? 31.405 19.773 -4.046 1.00 87.25 108 GLN A N 1
ATOM 828 C CA . GLN A 1 108 ? 30.126 20.183 -3.458 1.00 87.25 108 GLN A CA 1
ATOM 829 C C . GLN A 1 108 ? 29.576 21.469 -4.096 1.00 87.25 108 GLN A C 1
ATOM 831 O O . GLN A 1 108 ? 28.366 21.584 -4.298 1.00 87.25 108 GLN A O 1
ATOM 836 N N . CYS A 1 109 ? 30.435 22.411 -4.496 1.00 92.00 109 CYS A N 1
ATOM 837 C CA . CYS A 1 109 ? 29.997 23.601 -5.229 1.00 92.00 109 CYS A CA 1
ATOM 838 C C . CYS A 1 109 ? 29.460 23.267 -6.632 1.00 92.00 109 CYS A C 1
ATOM 840 O O . CYS A 1 109 ? 28.498 23.899 -7.061 1.00 92.00 109 CYS A O 1
ATOM 842 N N . CYS A 1 110 ? 29.954 22.224 -7.310 1.00 88.75 110 CYS A N 1
ATOM 843 C CA . CYS A 1 110 ? 29.336 21.732 -8.552 1.00 88.75 110 CYS A CA 1
ATOM 844 C C . CYS A 1 110 ? 27.867 21.300 -8.347 1.00 88.75 110 CYS A C 1
ATOM 846 O O . CYS A 1 110 ? 27.007 21.550 -9.199 1.00 88.75 110 CYS A O 1
ATOM 848 N N . TYR A 1 111 ? 27.547 20.703 -7.195 1.00 85.44 111 TYR A N 1
ATOM 849 C CA . TYR A 1 111 ? 26.169 20.353 -6.838 1.00 85.44 111 TYR A CA 1
ATOM 850 C C . TYR A 1 111 ? 25.313 21.560 -6.444 1.00 85.44 111 TYR A C 1
ATOM 852 O O . TYR A 1 111 ? 24.130 21.588 -6.775 1.00 85.44 111 TYR A O 1
ATOM 860 N N . VAL A 1 112 ? 25.891 22.581 -5.802 1.00 87.00 112 VAL A N 1
ATOM 861 C CA . VAL A 1 112 ? 25.194 23.864 -5.587 1.00 87.00 112 VAL A CA 1
ATOM 862 C C . VAL A 1 112 ? 24.824 24.488 -6.938 1.00 87.00 112 VAL A C 1
ATOM 864 O O . VAL A 1 112 ? 23.665 24.838 -7.154 1.00 87.00 112 VAL A O 1
ATOM 867 N N . LEU A 1 113 ? 25.768 24.552 -7.884 1.00 89.00 113 LEU A N 1
ATOM 868 C CA . LEU A 1 113 ? 25.556 25.141 -9.211 1.00 89.00 113 LEU A CA 1
ATOM 869 C C . LEU A 1 113 ? 24.461 24.423 -10.016 1.00 89.00 113 LEU A C 1
ATOM 871 O O . LEU A 1 113 ? 23.555 25.073 -10.537 1.00 89.00 113 LEU A O 1
ATOM 875 N N . SER A 1 114 ? 24.486 23.090 -10.073 1.00 83.69 114 SER A N 1
ATOM 876 C CA . SER A 1 114 ? 23.420 22.298 -10.718 1.00 83.69 114 SER A CA 1
ATOM 877 C C . SER A 1 114 ? 22.087 22.347 -9.951 1.00 83.69 114 SER A C 1
ATOM 879 O O . SER A 1 114 ? 21.000 22.334 -10.542 1.00 83.69 114 SER A O 1
ATOM 881 N N . GLY A 1 115 ? 22.144 22.461 -8.622 1.00 79.38 115 GLY A N 1
ATOM 882 C CA . GLY A 1 115 ? 20.991 22.672 -7.753 1.00 79.38 115 GLY A CA 1
ATOM 883 C C . GLY A 1 115 ? 20.244 23.968 -8.073 1.00 79.38 115 GLY A C 1
ATOM 884 O O . GLY A 1 115 ? 19.008 23.946 -8.118 1.00 79.38 115 GLY A O 1
ATOM 885 N N . ILE A 1 116 ? 20.988 25.046 -8.338 1.00 84.69 116 ILE A N 1
ATOM 886 C CA . ILE A 1 116 ? 20.482 26.368 -8.740 1.00 84.69 116 ILE A CA 1
ATOM 887 C C . ILE A 1 116 ? 20.040 26.369 -10.209 1.00 84.69 116 ILE A C 1
ATOM 889 O O . ILE A 1 116 ? 18.989 26.922 -10.522 1.00 84.69 116 ILE A O 1
ATOM 893 N N . GLY A 1 117 ? 20.803 25.721 -11.095 1.00 81.50 117 GLY A N 1
ATOM 894 C CA . GLY A 1 117 ? 20.485 25.619 -12.523 1.00 81.50 117 GLY A CA 1
ATOM 895 C C . GLY A 1 117 ? 20.769 26.893 -13.324 1.00 81.50 117 GLY A C 1
ATOM 896 O O . GLY A 1 117 ? 20.123 27.127 -14.341 1.00 81.50 117 GLY A O 1
ATOM 897 N N . ASP A 1 118 ? 21.708 27.729 -12.873 1.00 85.44 118 ASP A N 1
ATOM 898 C CA . ASP A 1 118 ? 22.085 28.953 -13.585 1.00 85.44 118 ASP A CA 1
ATOM 899 C C . ASP A 1 118 ? 23.071 28.670 -14.730 1.00 85.44 118 ASP A C 1
ATOM 901 O O . ASP A 1 118 ? 24.098 28.018 -14.523 1.00 85.44 118 ASP A O 1
ATOM 905 N N . GLN A 1 119 ? 22.780 29.159 -15.941 1.00 87.31 119 GLN A N 1
ATOM 906 C CA . GLN A 1 119 ? 23.583 28.861 -17.133 1.00 87.31 119 GLN A CA 1
ATOM 907 C C . GLN A 1 119 ? 25.023 29.386 -17.048 1.00 87.31 119 GLN A C 1
ATOM 909 O O . GLN A 1 119 ? 25.901 28.835 -17.716 1.00 87.31 119 GLN A O 1
ATOM 914 N N . GLN A 1 120 ? 25.299 30.370 -16.183 1.00 90.50 120 GLN A N 1
ATOM 915 C CA . GLN A 1 120 ? 26.660 30.851 -15.919 1.00 90.50 120 GLN A CA 1
ATOM 916 C C . GLN A 1 120 ? 27.607 29.738 -15.429 1.00 90.50 120 GLN A C 1
ATOM 918 O O . GLN A 1 120 ? 28.820 29.835 -15.607 1.00 90.50 120 GLN A O 1
ATOM 923 N N . ALA A 1 121 ? 27.070 28.656 -14.856 1.00 90.69 121 ALA A N 1
ATOM 924 C CA . ALA A 1 121 ? 27.853 27.517 -14.386 1.00 90.69 121 ALA A CA 1
ATOM 925 C C . ALA A 1 121 ? 28.374 26.605 -15.511 1.00 90.69 121 ALA A C 1
ATOM 927 O O . ALA A 1 121 ? 29.393 25.937 -15.331 1.00 90.69 121 ALA A O 1
ATOM 928 N N . VAL A 1 122 ? 27.695 26.550 -16.663 1.00 93.25 122 VAL A N 1
ATOM 929 C CA . VAL A 1 122 ? 27.967 25.551 -17.715 1.00 93.25 122 VAL A CA 1
ATOM 930 C C . VAL A 1 122 ? 29.409 25.624 -18.241 1.00 93.25 122 VAL A C 1
ATOM 932 O O . VAL A 1 122 ? 30.064 24.580 -18.275 1.00 93.25 122 VAL A O 1
ATOM 935 N N . PRO A 1 123 ? 29.977 26.802 -18.574 1.00 94.12 123 PRO A N 1
ATOM 936 C CA . PRO A 1 123 ? 31.364 26.880 -19.042 1.00 94.12 123 PRO A CA 1
ATOM 937 C C . PRO A 1 123 ? 32.383 26.431 -17.987 1.00 94.12 123 PRO A C 1
ATOM 939 O O . PRO A 1 123 ? 33.414 25.851 -18.319 1.00 94.12 123 PRO A O 1
ATOM 942 N N . VAL A 1 124 ? 32.102 26.699 -16.711 1.00 94.88 124 VAL A N 1
ATOM 943 C CA . VAL A 1 124 ? 32.988 26.372 -15.585 1.00 94.88 124 VAL A CA 1
ATOM 944 C C . VAL A 1 124 ? 33.000 24.869 -15.335 1.00 94.88 124 VAL A C 1
ATOM 946 O O . VAL A 1 124 ? 34.069 24.278 -15.208 1.00 94.88 124 VAL A O 1
ATOM 949 N N . LEU A 1 125 ? 31.823 24.241 -15.329 1.00 94.88 125 LEU A N 1
ATOM 950 C CA . LEU A 1 125 ? 31.695 22.792 -15.198 1.00 94.88 125 LEU A CA 1
ATOM 951 C C . LEU A 1 125 ? 32.282 22.064 -16.416 1.00 94.88 125 LEU A C 1
ATOM 953 O O . LEU A 1 125 ? 32.930 21.037 -16.253 1.00 94.88 125 LEU A O 1
ATOM 957 N N . GLY A 1 126 ? 32.130 22.626 -17.621 1.00 94.94 126 GLY A N 1
ATOM 958 C CA . GLY A 1 126 ? 32.786 22.125 -18.831 1.00 94.94 126 GLY A CA 1
ATOM 959 C C . GLY A 1 126 ? 34.306 22.078 -18.683 1.00 94.94 126 GLY A C 1
ATOM 960 O O . GLY A 1 126 ? 34.905 21.031 -18.906 1.00 94.94 126 GLY A O 1
ATOM 961 N N . ARG A 1 127 ? 34.921 23.173 -18.213 1.00 94.25 127 ARG A N 1
ATOM 962 C CA . ARG A 1 127 ? 36.367 23.210 -17.933 1.00 94.25 127 ARG A CA 1
ATOM 963 C C . ARG A 1 127 ? 36.784 22.224 -16.843 1.00 94.25 127 ARG A C 1
ATOM 965 O O . ARG A 1 127 ? 37.809 21.575 -17.001 1.00 94.25 127 ARG A O 1
ATOM 972 N N . ALA A 1 128 ? 36.000 22.088 -15.772 1.00 93.50 128 ALA A N 1
ATOM 973 C CA . ALA A 1 128 ? 36.291 21.131 -14.702 1.00 93.50 128 ALA A CA 1
ATOM 974 C C . ALA A 1 128 ? 36.228 19.668 -15.184 1.00 93.50 128 ALA A C 1
ATOM 976 O O . ALA A 1 128 ? 36.957 18.824 -14.674 1.00 93.50 128 ALA A O 1
ATOM 977 N N . LEU A 1 129 ? 35.383 19.372 -16.178 1.00 94.38 129 LEU A N 1
ATOM 978 C CA . LEU A 1 129 ? 35.282 18.052 -16.796 1.00 94.38 129 LEU A CA 1
ATOM 979 C C . LEU A 1 129 ? 36.448 17.759 -17.754 1.00 94.38 129 LEU A C 1
ATOM 981 O O . LEU A 1 129 ? 36.972 16.651 -17.752 1.00 94.38 129 LEU A O 1
ATOM 985 N N . THR A 1 130 ? 36.860 18.733 -18.569 1.00 89.88 130 THR A N 1
ATOM 986 C CA . THR A 1 130 ? 37.881 18.524 -19.614 1.00 89.88 130 THR A CA 1
ATOM 987 C C . THR A 1 130 ? 39.306 18.880 -19.190 1.00 89.88 130 THR A C 1
ATOM 989 O O . THR A 1 130 ? 40.239 18.600 -19.936 1.00 89.88 130 THR A O 1
ATOM 992 N N . GLY A 1 131 ? 39.485 19.547 -18.049 1.00 85.62 131 GLY A N 1
ATOM 993 C CA . GLY A 1 131 ? 40.788 19.995 -17.552 1.00 85.62 131 GLY A CA 1
ATOM 994 C C . GLY A 1 131 ? 41.632 18.881 -16.930 1.00 85.62 131 GLY A C 1
ATOM 995 O O . GLY A 1 131 ? 41.280 17.702 -16.961 1.00 85.62 131 GLY A O 1
ATOM 996 N N . GLU A 1 132 ? 42.741 19.260 -16.299 1.00 87.19 132 GLU A N 1
ATOM 997 C CA . GLU A 1 132 ? 43.641 18.354 -15.561 1.00 87.19 132 GLU A CA 1
ATOM 998 C C . GLU A 1 132 ? 43.190 18.142 -14.105 1.00 87.19 132 GLU A C 1
ATOM 1000 O O . GLU A 1 132 ? 43.986 18.035 -13.179 1.00 87.19 132 GLU A O 1
ATOM 1005 N N . GLU A 1 133 ? 41.878 18.118 -13.887 1.00 89.50 133 GLU A N 1
ATOM 1006 C CA . GLU A 1 133 ? 41.303 17.976 -12.554 1.00 89.50 133 GLU A CA 1
ATOM 1007 C C . GLU A 1 133 ? 41.298 16.515 -12.076 1.00 89.50 133 GLU A C 1
ATOM 1009 O O . GLU A 1 133 ? 41.250 15.590 -12.898 1.00 89.50 133 GLU A O 1
ATOM 1014 N N . PRO A 1 134 ? 41.261 16.274 -10.751 1.00 87.25 134 PRO A N 1
ATOM 1015 C CA . PRO A 1 134 ? 41.087 14.935 -10.206 1.00 87.25 134 PRO A CA 1
ATOM 1016 C C . PRO A 1 134 ? 39.825 14.253 -10.743 1.00 87.25 134 PRO A C 1
ATOM 1018 O O . PRO A 1 134 ? 38.775 14.881 -10.914 1.00 87.25 134 PRO A O 1
ATOM 1021 N N . GLU A 1 135 ? 39.903 12.937 -10.926 1.00 85.19 135 GLU A N 1
ATOM 1022 C CA . GLU A 1 135 ? 38.842 12.098 -11.500 1.00 85.19 135 GLU A CA 1
ATOM 1023 C C . GLU A 1 135 ? 37.484 12.271 -10.790 1.00 85.19 135 GLU A C 1
ATOM 1025 O O . GLU A 1 135 ? 36.422 12.276 -11.419 1.00 85.19 135 GLU A O 1
ATOM 1030 N N . VAL A 1 136 ? 37.519 12.500 -9.473 1.00 83.50 136 VAL A N 1
ATOM 1031 C CA . VAL A 1 136 ? 36.341 12.793 -8.643 1.00 83.50 136 VAL A CA 1
ATOM 1032 C C . VAL A 1 136 ? 35.658 14.094 -9.070 1.00 83.50 136 VAL A C 1
ATOM 1034 O O . VAL A 1 136 ? 34.437 14.124 -9.218 1.00 83.50 136 VAL A O 1
ATOM 1037 N N . LEU A 1 137 ? 36.419 15.167 -9.298 1.00 87.50 137 LEU A N 1
ATOM 1038 C CA . LEU A 1 137 ? 35.856 16.455 -9.704 1.00 87.50 137 LEU A CA 1
ATOM 1039 C C . LEU A 1 137 ? 35.335 16.403 -11.140 1.00 87.50 137 LEU A C 1
ATOM 1041 O O . LEU A 1 137 ? 34.255 16.929 -11.397 1.00 87.50 137 LEU A O 1
ATOM 1045 N N . LYS A 1 138 ? 36.033 15.699 -12.037 1.00 91.31 138 LYS A N 1
ATOM 1046 C CA . LYS A 1 138 ? 35.564 15.443 -13.406 1.00 91.31 138 LYS A CA 1
ATOM 1047 C C . LYS A 1 138 ? 34.236 14.693 -13.423 1.00 91.31 138 LYS A C 1
ATOM 1049 O O . LYS A 1 138 ? 33.279 15.143 -14.046 1.00 91.31 138 LYS A O 1
ATOM 1054 N N . SER A 1 139 ? 34.144 13.597 -12.670 1.00 84.88 139 SER A N 1
ATOM 1055 C CA . SER A 1 139 ? 32.916 12.797 -12.563 1.00 84.88 139 SER A CA 1
ATOM 1056 C C . SER A 1 139 ? 31.748 13.642 -12.043 1.00 84.88 139 SER A C 1
ATOM 1058 O O . SER A 1 139 ? 30.660 13.642 -12.617 1.00 84.88 139 SER A O 1
ATOM 1060 N N . VAL A 1 140 ? 31.982 14.440 -10.996 1.00 86.56 140 VAL A N 1
ATOM 1061 C CA . VAL A 1 140 ? 30.957 15.333 -10.438 1.00 86.56 140 VAL A CA 1
ATOM 1062 C C . VAL A 1 140 ? 30.590 16.463 -11.407 1.00 86.56 140 VAL A C 1
ATOM 1064 O O . VAL A 1 140 ? 29.416 16.822 -11.501 1.00 86.56 140 VAL A O 1
ATOM 1067 N N . ALA A 1 141 ? 31.545 17.002 -12.165 1.00 90.56 141 ALA A N 1
ATOM 1068 C CA . ALA A 1 141 ? 31.283 18.004 -13.192 1.00 90.56 141 ALA A CA 1
ATOM 1069 C C . ALA A 1 141 ? 30.423 17.440 -14.336 1.00 90.56 141 ALA A C 1
ATOM 1071 O O . ALA A 1 141 ? 29.489 18.117 -14.767 1.00 90.56 141 ALA A O 1
ATOM 1072 N N . ALA A 1 142 ? 30.656 16.193 -14.765 1.00 90.69 142 ALA A N 1
ATOM 1073 C CA . ALA A 1 142 ? 29.794 15.494 -15.722 1.00 90.69 142 ALA A CA 1
ATOM 1074 C C . ALA A 1 142 ? 28.363 15.325 -15.185 1.00 90.69 142 ALA A C 1
ATOM 1076 O O . ALA A 1 142 ? 27.404 15.668 -15.878 1.00 90.69 142 ALA A O 1
ATOM 1077 N N . CYS A 1 143 ? 28.208 14.883 -13.931 1.00 84.81 143 CYS A N 1
ATOM 1078 C CA . CYS A 1 143 ? 26.899 14.779 -13.277 1.00 84.81 143 CYS A CA 1
ATOM 1079 C C . CYS A 1 143 ? 26.181 16.135 -13.214 1.00 84.81 143 CYS A C 1
ATOM 1081 O O . CYS A 1 143 ? 25.006 16.243 -13.566 1.00 84.81 143 CYS A O 1
ATOM 1083 N N . ALA A 1 144 ? 26.896 17.180 -12.789 1.00 86.69 144 ALA A N 1
ATOM 1084 C CA . ALA A 1 144 ? 26.359 18.528 -12.673 1.00 86.69 144 ALA A CA 1
ATOM 1085 C C . ALA A 1 144 ? 25.935 19.083 -14.039 1.00 86.69 144 ALA A C 1
ATOM 1087 O O . ALA A 1 144 ? 24.847 19.642 -14.131 1.00 86.69 144 ALA A O 1
ATOM 1088 N N . LEU A 1 145 ? 26.737 18.883 -15.095 1.00 89.06 145 LEU A N 1
ATOM 1089 C CA . LEU A 1 145 ? 26.392 19.235 -16.479 1.00 89.06 145 LEU A CA 1
ATOM 1090 C C . LEU A 1 145 ? 25.171 18.465 -16.984 1.00 89.06 145 LEU A C 1
ATOM 1092 O O . LEU A 1 145 ? 24.308 19.059 -17.621 1.00 89.06 145 LEU A O 1
ATOM 1096 N N . GLY A 1 146 ? 25.064 17.173 -16.668 1.00 82.56 146 GLY A N 1
ATOM 1097 C CA . GLY A 1 146 ? 23.916 16.342 -17.041 1.00 82.56 146 GLY A CA 1
ATOM 1098 C C . GLY A 1 146 ? 22.589 16.813 -16.443 1.00 82.56 146 GLY A C 1
ATOM 1099 O O . GLY A 1 146 ? 21.532 16.503 -16.988 1.00 82.56 146 GLY A O 1
ATOM 1100 N N . ALA A 1 147 ? 22.632 17.593 -15.358 1.00 81.56 147 ALA A N 1
ATOM 1101 C CA . ALA A 1 147 ? 21.457 18.219 -14.763 1.00 81.56 147 ALA A CA 1
ATOM 1102 C C . ALA A 1 147 ? 20.984 19.488 -15.498 1.00 81.56 147 ALA A C 1
ATOM 1104 O O . ALA A 1 147 ? 19.865 19.940 -15.242 1.00 81.56 147 ALA A O 1
ATOM 1105 N N . PHE A 1 148 ? 21.795 20.052 -16.402 1.00 78.31 148 PHE A N 1
ATOM 1106 C CA . PHE A 1 148 ? 21.397 21.160 -17.270 1.00 78.31 148 PHE A CA 1
ATOM 1107 C C . PHE A 1 148 ? 20.740 20.621 -18.541 1.00 78.31 148 PHE A C 1
ATOM 1109 O O . PHE A 1 148 ? 21.335 19.841 -19.283 1.00 78.31 148 PHE A O 1
ATOM 1116 N N . ASP A 1 149 ? 19.532 21.092 -18.838 1.00 71.12 149 ASP A N 1
ATOM 1117 C CA . ASP A 1 149 ? 18.843 20.782 -20.092 1.00 71.12 149 ASP A CA 1
ATOM 1118 C C . ASP A 1 149 ? 19.116 21.866 -21.144 1.00 71.12 149 ASP A C 1
ATOM 1120 O O . ASP A 1 149 ? 18.228 22.606 -21.554 1.00 71.12 149 ASP A O 1
ATOM 1124 N N . THR A 1 150 ? 20.389 22.036 -21.513 1.00 81.06 150 THR A N 1
ATOM 1125 C CA . THR A 1 150 ? 20.812 23.036 -22.507 1.00 81.06 150 THR A CA 1
ATOM 1126 C C . THR A 1 150 ? 21.735 22.425 -23.552 1.00 81.06 150 THR A C 1
ATOM 1128 O O . THR A 1 150 ? 22.526 21.521 -23.259 1.00 81.06 150 THR A O 1
ATOM 1131 N N . ASP A 1 151 ? 21.683 22.953 -24.776 1.00 82.25 151 ASP A N 1
ATOM 1132 C CA . ASP A 1 151 ? 22.556 22.512 -25.870 1.00 82.25 151 ASP A CA 1
ATOM 1133 C C . ASP A 1 151 ? 24.036 22.721 -25.549 1.00 82.25 151 ASP A C 1
ATOM 1135 O O . ASP A 1 151 ? 24.876 21.889 -25.896 1.00 82.25 151 ASP A O 1
ATOM 1139 N N . ASN A 1 152 ? 24.359 23.776 -24.798 1.00 85.25 152 ASN A N 1
ATOM 1140 C CA . ASN A 1 152 ? 25.720 24.057 -24.347 1.00 85.25 152 ASN A CA 1
ATOM 1141 C C . ASN A 1 152 ? 26.247 22.962 -23.407 1.00 85.25 152 ASN A C 1
ATOM 1143 O O . ASN A 1 152 ? 27.372 22.494 -23.582 1.00 85.25 152 ASN A O 1
ATOM 1147 N N . ALA A 1 153 ? 25.435 22.495 -22.450 1.00 87.12 153 ALA A N 1
ATOM 1148 C CA . ALA A 1 153 ? 25.830 21.411 -21.550 1.00 87.12 153 ALA A CA 1
ATOM 1149 C C . ALA A 1 153 ? 25.974 20.074 -22.293 1.00 87.12 153 ALA A C 1
ATOM 1151 O O . ALA A 1 153 ? 26.943 19.342 -22.087 1.00 87.12 153 ALA A O 1
ATOM 1152 N N . ARG A 1 154 ? 25.059 19.784 -23.229 1.00 88.19 154 ARG A N 1
ATOM 1153 C CA . ARG A 1 154 ? 25.127 18.591 -24.092 1.00 88.19 154 ARG A CA 1
ATOM 1154 C C . ARG A 1 154 ? 26.368 18.603 -24.979 1.00 88.19 154 ARG A C 1
ATOM 1156 O O . ARG A 1 154 ? 27.011 17.569 -25.141 1.00 88.19 154 ARG A O 1
ATOM 1163 N N . THR A 1 155 ? 26.710 19.761 -25.533 1.00 90.62 155 THR A N 1
ATOM 1164 C CA . THR A 1 155 ? 27.907 19.944 -26.358 1.00 90.62 155 THR A CA 1
ATOM 1165 C C . THR A 1 155 ? 29.170 19.721 -25.533 1.00 90.62 155 THR A C 1
ATOM 1167 O O . THR A 1 155 ? 30.038 18.963 -25.960 1.00 90.62 155 THR A O 1
ATOM 1170 N N . ALA A 1 156 ? 29.240 20.282 -24.321 1.00 91.12 156 ALA A N 1
ATOM 1171 C CA . ALA A 1 156 ? 30.362 20.067 -23.408 1.00 91.12 156 ALA A CA 1
ATOM 1172 C C . ALA A 1 156 ? 30.551 18.580 -23.054 1.00 91.12 156 ALA A C 1
ATOM 1174 O O . ALA A 1 156 ? 31.664 18.068 -23.140 1.00 91.12 156 ALA A O 1
ATOM 1175 N N . LEU A 1 157 ? 29.466 17.861 -22.740 1.00 93.88 157 LEU A N 1
ATOM 1176 C CA . LEU A 1 157 ? 29.502 16.422 -22.443 1.00 93.88 157 LEU A CA 1
ATOM 1177 C C . LEU A 1 157 ? 29.943 15.585 -23.651 1.00 93.88 157 LEU A C 1
ATOM 1179 O O . LEU A 1 157 ? 30.819 14.731 -23.526 1.00 93.88 157 LEU A O 1
ATOM 1183 N N . LYS A 1 158 ? 29.380 15.849 -24.838 1.00 93.44 158 LYS A N 1
ATOM 1184 C CA . LYS A 1 158 ? 29.767 15.159 -26.081 1.00 93.44 158 LYS A CA 1
ATOM 1185 C C . LYS A 1 158 ? 31.225 15.414 -26.444 1.00 93.44 158 LYS A C 1
ATOM 1187 O O . LYS A 1 158 ? 31.886 14.513 -26.951 1.00 93.44 158 LYS A O 1
ATOM 1192 N N . GLN A 1 159 ? 31.721 16.626 -26.207 1.00 91.94 159 GLN A N 1
ATOM 1193 C CA . GLN A 1 159 ? 33.114 16.962 -26.464 1.00 91.94 159 GLN A CA 1
ATOM 1194 C C . GLN A 1 159 ? 34.046 16.262 -25.470 1.00 91.94 159 GLN A C 1
ATOM 1196 O O . GLN A 1 159 ? 35.013 15.645 -25.904 1.00 91.94 159 GLN A O 1
ATOM 1201 N N . ALA A 1 160 ? 33.720 16.277 -24.173 1.00 92.44 160 ALA A N 1
ATOM 1202 C CA . ALA A 1 160 ? 34.486 15.574 -23.145 1.00 92.44 160 ALA A CA 1
ATOM 1203 C C . ALA A 1 160 ? 34.558 14.065 -23.409 1.00 92.44 160 ALA A C 1
ATOM 1205 O O . ALA A 1 160 ? 35.625 13.464 -23.297 1.00 92.44 160 ALA A O 1
ATOM 1206 N N . ARG A 1 161 ? 33.446 13.464 -23.853 1.00 94.56 161 ARG A N 1
ATOM 1207 C CA . ARG A 1 161 ? 33.383 12.041 -24.201 1.00 94.56 161 ARG A CA 1
ATOM 1208 C C . ARG A 1 161 ? 34.427 11.622 -25.245 1.00 94.56 161 ARG A C 1
ATOM 1210 O O . ARG A 1 161 ? 34.895 10.491 -25.203 1.00 94.56 161 ARG A O 1
ATOM 1217 N N . LYS A 1 162 ? 34.763 12.494 -26.204 1.00 93.19 162 LYS A N 1
ATOM 1218 C CA . LYS A 1 162 ? 35.700 12.170 -27.298 1.00 93.19 162 LYS A CA 1
ATOM 1219 C C . LYS A 1 162 ? 37.146 12.025 -26.825 1.00 93.19 162 LYS A C 1
ATOM 1221 O O . LYS A 1 162 ? 37.918 11.332 -27.477 1.00 93.19 162 LYS A O 1
ATOM 1226 N N . SER A 1 163 ? 37.520 12.725 -25.756 1.00 89.94 163 SER A N 1
ATOM 1227 C CA . SER A 1 163 ? 38.906 12.822 -25.286 1.00 89.94 163 SER A CA 1
ATOM 1228 C C . SER A 1 163 ? 39.159 12.125 -23.949 1.00 89.94 163 SER A C 1
ATOM 1230 O O . SER A 1 163 ? 40.317 11.873 -23.622 1.00 89.94 163 SER A O 1
ATOM 1232 N N . GLU A 1 164 ? 38.114 11.842 -23.169 1.00 93.88 164 GLU A N 1
ATOM 1233 C CA . GLU A 1 164 ? 38.236 11.195 -21.862 1.00 93.88 164 GLU A CA 1
ATOM 1234 C C . GLU A 1 164 ? 38.630 9.716 -21.990 1.00 93.88 164 GLU A C 1
ATOM 1236 O O . GLU A 1 164 ? 38.158 8.999 -22.872 1.00 93.88 164 GLU A O 1
ATOM 1241 N N . LYS A 1 165 ? 39.510 9.268 -21.094 1.00 91.62 165 LYS A N 1
ATOM 1242 C CA . LYS A 1 165 ? 40.070 7.911 -21.071 1.00 91.62 165 LYS A CA 1
ATOM 1243 C C . LYS A 1 165 ? 39.757 7.167 -19.778 1.00 91.62 165 LYS A C 1
ATOM 1245 O O . LYS A 1 165 ? 39.806 5.941 -19.772 1.00 91.62 165 LYS A O 1
ATOM 1250 N N . SER A 1 166 ? 39.446 7.879 -18.695 1.00 87.94 166 SER A N 1
ATOM 1251 C CA . SER A 1 166 ? 39.021 7.274 -17.437 1.00 87.94 166 SER A CA 1
ATOM 1252 C C . SER A 1 166 ? 37.686 6.540 -17.633 1.00 87.94 166 SER A C 1
ATOM 1254 O O . SER A 1 166 ? 36.688 7.183 -17.973 1.00 87.94 166 SER A O 1
ATOM 1256 N N . PRO A 1 167 ? 37.609 5.226 -17.344 1.00 80.75 167 PRO A N 1
ATOM 1257 C CA . PRO A 1 167 ? 36.347 4.486 -17.383 1.00 80.75 167 PRO A CA 1
ATOM 1258 C C . PRO A 1 167 ? 35.288 5.076 -16.445 1.00 80.75 167 PRO A C 1
ATOM 1260 O O . PRO A 1 167 ? 34.104 5.109 -16.770 1.00 80.75 167 PRO A O 1
ATOM 1263 N N . ARG A 1 168 ? 35.719 5.598 -15.293 1.00 75.12 168 ARG A N 1
ATOM 1264 C CA . ARG A 1 168 ? 34.850 6.183 -14.270 1.00 75.12 168 ARG A CA 1
ATOM 1265 C C . ARG A 1 168 ? 34.220 7.500 -14.724 1.00 75.12 168 ARG A C 1
ATOM 1267 O O . ARG A 1 168 ? 33.029 7.740 -14.507 1.00 75.12 168 ARG A O 1
ATOM 1274 N N . VAL A 1 169 ? 35.017 8.365 -15.350 1.00 84.06 169 VAL A N 1
ATOM 1275 C CA . VAL A 1 169 ? 34.526 9.638 -15.885 1.00 84.06 169 VAL A CA 1
ATOM 1276 C C . VAL A 1 169 ? 33.680 9.381 -17.131 1.00 84.06 169 VAL A C 1
ATOM 1278 O O . VAL A 1 169 ? 32.632 10.006 -17.273 1.00 84.06 169 VAL A O 1
ATOM 1281 N N . LEU A 1 170 ? 34.060 8.419 -17.982 1.00 86.88 170 LEU A N 1
ATOM 1282 C CA . LEU A 1 170 ? 33.262 7.996 -19.138 1.00 86.88 170 LEU A CA 1
ATOM 1283 C C . LEU A 1 170 ? 31.872 7.496 -18.733 1.00 86.88 170 LEU A C 1
ATOM 1285 O O . LEU A 1 170 ? 30.892 7.967 -19.298 1.00 86.88 170 LEU A O 1
ATOM 1289 N N . ASP A 1 171 ? 31.766 6.644 -17.710 1.00 79.88 171 ASP A N 1
ATOM 1290 C CA . ASP A 1 171 ? 30.475 6.203 -17.159 1.00 79.88 171 ASP A CA 1
ATOM 1291 C C . ASP A 1 171 ? 29.614 7.391 -16.689 1.00 79.88 171 ASP A C 1
ATOM 1293 O O . ASP A 1 171 ? 28.417 7.475 -16.981 1.00 79.88 171 ASP A O 1
ATOM 1297 N N . SER A 1 172 ? 30.231 8.370 -16.021 1.00 77.94 172 SER A N 1
ATOM 1298 C CA . SER A 1 172 ? 29.540 9.591 -15.584 1.00 77.94 172 SER A CA 1
ATOM 1299 C C . SER A 1 172 ? 29.091 10.457 -16.771 1.00 77.94 172 SER A C 1
ATOM 1301 O O . SER A 1 172 ? 27.983 10.995 -16.766 1.00 77.94 172 SER A O 1
ATOM 1303 N N . ILE A 1 173 ? 29.912 10.579 -17.816 1.00 88.62 173 ILE A N 1
ATOM 1304 C CA . ILE A 1 173 ? 29.570 11.303 -19.046 1.00 88.62 173 ILE A CA 1
ATOM 1305 C C . ILE A 1 173 ? 28.432 10.595 -19.792 1.00 88.62 173 ILE A C 1
ATOM 1307 O O . ILE A 1 173 ? 27.488 11.254 -20.227 1.00 88.62 173 ILE A O 1
ATOM 1311 N N . ASP A 1 174 ? 28.478 9.270 -19.904 1.00 85.06 174 ASP A N 1
ATOM 1312 C CA . ASP A 1 174 ? 27.470 8.477 -20.606 1.00 85.06 174 ASP A CA 1
ATOM 1313 C C . ASP A 1 174 ? 26.110 8.562 -19.917 1.00 85.06 174 ASP A C 1
ATOM 1315 O O . ASP A 1 174 ? 25.105 8.843 -20.573 1.00 85.06 174 ASP A O 1
ATOM 1319 N N . LYS A 1 175 ? 26.084 8.465 -18.583 1.00 78.31 175 LYS A N 1
ATOM 1320 C CA . LYS A 1 175 ? 24.879 8.715 -17.777 1.00 78.31 175 LYS A CA 1
ATOM 1321 C C . LYS A 1 175 ? 24.355 10.145 -17.945 1.00 78.31 175 LYS A C 1
ATOM 1323 O O . LYS A 1 175 ? 23.146 10.374 -17.985 1.00 78.31 175 LYS A O 1
ATOM 1328 N N . ALA A 1 176 ? 25.236 11.134 -18.066 1.00 82.06 176 ALA A N 1
ATOM 1329 C CA . ALA A 1 176 ? 24.824 12.515 -18.308 1.00 82.06 176 ALA A CA 1
ATOM 1330 C C . ALA A 1 176 ? 24.216 12.707 -19.709 1.00 82.06 176 ALA A C 1
ATOM 1332 O O . ALA A 1 176 ? 23.192 13.382 -19.859 1.00 82.06 176 ALA A O 1
ATOM 1333 N N . ILE A 1 177 ? 24.795 12.075 -20.733 1.00 85.00 177 ILE A N 1
ATOM 1334 C CA . ILE A 1 177 ? 24.312 12.129 -22.120 1.00 85.00 177 ILE A CA 1
ATOM 1335 C C . ILE A 1 177 ? 22.980 11.386 -22.274 1.00 85.00 177 ILE A C 1
ATOM 1337 O O . ILE A 1 177 ? 22.064 11.924 -22.909 1.00 85.00 177 ILE A O 1
ATOM 1341 N N . SER A 1 178 ? 22.835 10.208 -21.659 1.00 76.44 178 SER A N 1
ATOM 1342 C CA . SER A 1 178 ? 21.589 9.426 -21.668 1.00 76.44 178 SER A CA 1
ATOM 1343 C C . SER A 1 178 ? 20.446 10.126 -20.928 1.00 76.44 178 SER A C 1
ATOM 1345 O O . SER A 1 178 ? 19.278 9.812 -21.135 1.00 76.44 178 SER A O 1
ATOM 1347 N N . GLY A 1 179 ? 20.766 11.147 -20.130 1.00 70.50 179 GLY A N 1
ATOM 1348 C CA . GLY A 1 179 ? 19.792 11.959 -19.415 1.00 70.50 179 GLY A CA 1
ATOM 1349 C C . GLY A 1 179 ? 19.485 11.460 -18.008 1.00 70.50 179 GLY A C 1
ATOM 1350 O O . GLY A 1 179 ? 18.575 12.001 -17.387 1.00 70.50 179 GLY A O 1
ATOM 1351 N N . THR A 1 180 ? 20.264 10.513 -17.474 1.00 70.38 180 THR A N 1
ATOM 1352 C CA . THR A 1 180 ? 20.144 9.992 -16.100 1.00 70.38 180 THR A CA 1
ATOM 1353 C C . THR A 1 180 ? 20.128 11.104 -15.050 1.00 70.38 180 THR A C 1
ATOM 1355 O O . THR A 1 180 ? 19.404 11.014 -14.062 1.00 70.38 180 THR A O 1
ATOM 1358 N N . PHE A 1 181 ? 20.909 12.169 -15.260 1.00 64.19 181 PHE A N 1
ATOM 1359 C CA . PHE A 1 181 ? 21.025 13.285 -14.313 1.00 64.19 181 PHE A CA 1
ATOM 1360 C C . PHE A 1 181 ? 20.119 14.469 -14.626 1.00 64.19 181 PHE A C 1
ATOM 1362 O O . PHE A 1 181 ? 20.076 15.414 -13.832 1.00 64.19 181 PHE A O 1
ATOM 1369 N N . ARG A 1 182 ? 19.384 14.441 -15.748 1.00 67.69 182 ARG A N 1
ATOM 1370 C CA . ARG A 1 182 ? 18.449 15.521 -16.058 1.00 67.69 182 ARG A CA 1
ATOM 1371 C C . ARG A 1 182 ? 17.430 15.566 -14.939 1.00 67.69 182 ARG A C 1
ATOM 1373 O O . ARG A 1 182 ? 16.797 14.562 -14.601 1.00 67.69 182 ARG A O 1
ATOM 1380 N N . LYS A 1 183 ? 17.229 16.758 -14.378 1.00 51.28 183 LYS A N 1
ATOM 1381 C CA . LYS A 1 183 ? 15.960 17.021 -13.710 1.00 51.28 183 LYS A CA 1
ATOM 1382 C C . LYS A 1 183 ? 14.907 16.694 -14.764 1.00 51.28 183 LYS A C 1
ATOM 1384 O O . LYS A 1 183 ? 14.946 17.268 -15.849 1.00 51.28 183 LYS A O 1
ATOM 1389 N N . SER A 1 184 ? 14.022 15.739 -14.464 1.00 35.12 184 SER A N 1
ATOM 1390 C CA . SER A 1 184 ? 12.777 15.575 -15.216 1.00 35.12 184 SER A CA 1
ATOM 1391 C C . SER A 1 184 ? 12.257 16.975 -15.536 1.00 35.12 184 SER A C 1
ATOM 1393 O O . SER A 1 184 ? 12.336 17.837 -14.653 1.00 35.12 184 SER A O 1
ATOM 1395 N N . ALA A 1 185 ? 11.795 17.221 -16.762 1.00 30.75 185 ALA A N 1
ATOM 1396 C CA . ALA A 1 185 ? 11.181 18.481 -17.179 1.00 30.75 185 ALA A CA 1
ATOM 1397 C C . ALA A 1 185 ? 9.836 18.707 -16.449 1.00 30.75 185 ALA A C 1
ATOM 1399 O O . ALA A 1 185 ? 8.766 18.803 -17.033 1.00 30.75 185 ALA A O 1
ATOM 1400 N N . ILE A 1 186 ? 9.920 18.755 -15.123 1.00 31.89 186 ILE A N 1
ATOM 1401 C CA . ILE A 1 186 ? 8.934 19.089 -14.112 1.00 31.89 186 ILE A CA 1
ATOM 1402 C C . ILE A 1 186 ? 9.710 19.911 -13.061 1.00 31.89 186 ILE A C 1
ATOM 1404 O O . ILE A 1 186 ? 9.837 19.524 -11.902 1.00 31.89 186 ILE A O 1
ATOM 1408 N N . SER A 1 187 ? 10.345 21.014 -13.478 1.00 30.61 187 SER A N 1
ATOM 1409 C CA . SER A 1 187 ? 10.870 22.028 -12.540 1.00 30.61 187 SER A CA 1
ATOM 1410 C C . SER A 1 187 ? 11.115 23.418 -13.148 1.00 30.61 187 SER A C 1
ATOM 1412 O O . SER A 1 187 ? 11.566 24.306 -12.429 1.00 30.61 187 SER A O 1
ATOM 1414 N N . SER A 1 188 ? 10.757 23.688 -14.401 1.00 27.11 188 SER A N 1
ATOM 1415 C CA . SER A 1 188 ? 9.948 24.881 -14.634 1.00 27.11 188 SER A CA 1
ATOM 1416 C C . SER A 1 188 ? 8.521 24.367 -14.649 1.00 27.11 188 SER A C 1
ATOM 1418 O O . SER A 1 188 ? 8.143 23.538 -15.468 1.00 27.11 188 SER A O 1
ATOM 1420 N N . ARG A 1 189 ? 7.747 24.767 -13.650 1.00 25.56 189 ARG A N 1
ATOM 1421 C CA . ARG A 1 189 ? 6.303 24.764 -13.786 1.00 25.56 189 ARG A CA 1
ATOM 1422 C C . ARG A 1 189 ? 6.059 25.949 -14.736 1.00 25.56 189 ARG A C 1
ATOM 1424 O O . ARG A 1 189 ? 6.143 27.074 -14.247 1.00 25.56 189 ARG A O 1
ATOM 1431 N N . PRO A 1 190 ? 5.782 25.792 -16.052 1.00 24.94 190 PRO A N 1
ATOM 1432 C CA . PRO A 1 190 ? 4.759 26.684 -16.577 1.00 24.94 190 PRO A CA 1
ATOM 1433 C C . PRO A 1 190 ? 3.598 26.479 -15.614 1.00 24.94 190 PRO A C 1
ATOM 1435 O O . PRO A 1 190 ? 3.366 25.333 -15.212 1.00 24.94 190 PRO A O 1
ATOM 1438 N N . ALA A 1 191 ? 2.986 27.555 -15.117 1.00 28.73 191 ALA A N 1
ATOM 1439 C CA . ALA A 1 191 ? 1.757 27.416 -14.358 1.00 28.73 191 ALA A CA 1
ATOM 1440 C C . ALA A 1 191 ? 0.904 26.436 -15.157 1.00 28.73 191 ALA A C 1
ATOM 1442 O O . ALA A 1 191 ? 0.502 26.741 -16.279 1.00 28.73 191 ALA A O 1
ATOM 1443 N N . THR A 1 192 ? 0.785 25.203 -14.654 1.00 29.94 192 THR A N 1
ATOM 1444 C CA . THR A 1 192 ? -0.146 24.254 -15.207 1.00 29.94 192 THR A CA 1
ATOM 1445 C C . THR A 1 192 ? -1.430 25.032 -15.071 1.00 29.94 192 THR A C 1
ATOM 1447 O O . THR A 1 192 ? -1.833 25.338 -13.944 1.00 29.94 192 THR A O 1
ATOM 1450 N N . LEU A 1 193 ? -2.015 25.432 -16.205 1.00 31.52 193 LEU A N 1
ATOM 1451 C CA . LEU A 1 193 ? -3.460 25.540 -16.268 1.00 31.52 193 LEU A CA 1
ATOM 1452 C C . LEU A 1 193 ? -3.925 24.312 -15.503 1.00 31.52 193 LEU A C 1
ATOM 1454 O O . LEU A 1 193 ? -3.485 23.202 -15.819 1.00 31.52 193 LEU A O 1
ATOM 1458 N N . ALA A 1 194 ? -4.566 24.556 -14.364 1.00 37.41 194 ALA A N 1
ATOM 1459 C CA . ALA A 1 194 ? -5.019 23.506 -13.488 1.00 37.41 194 ALA A CA 1
ATOM 1460 C C . ALA A 1 194 ? -5.966 22.667 -14.340 1.00 37.41 194 ALA A C 1
ATOM 1462 O O . ALA A 1 194 ? -7.112 23.048 -14.538 1.00 37.41 194 ALA A O 1
ATOM 1463 N N . GLU A 1 195 ? -5.445 21.607 -14.959 1.00 45.59 195 GLU A N 1
ATOM 1464 C CA . GLU A 1 195 ? -6.279 20.639 -15.640 1.00 45.59 195 GLU A CA 1
ATOM 1465 C C . GLU A 1 195 ? -7.066 19.994 -14.518 1.00 45.59 195 GLU A C 1
ATOM 1467 O O . GLU A 1 195 ? -6.507 19.325 -13.638 1.00 45.59 195 GLU A O 1
ATOM 1472 N N . GLU A 1 196 ? -8.346 20.345 -14.482 1.00 43.28 196 GLU A N 1
ATOM 1473 C CA . GLU A 1 196 ? -9.247 19.874 -13.459 1.00 43.28 196 GLU A CA 1
ATOM 1474 C C . GLU A 1 196 ? -9.258 18.345 -13.512 1.00 43.28 196 GLU A C 1
ATOM 1476 O O . GLU A 1 196 ? -9.275 17.760 -14.604 1.00 43.28 196 GLU A O 1
ATOM 1481 N N . PRO A 1 197 ? -9.192 17.667 -12.352 1.00 44.84 197 PRO A N 1
ATOM 1482 C CA . PRO A 1 197 ? -9.463 16.242 -12.331 1.00 44.84 197 PRO A CA 1
ATOM 1483 C C . PRO A 1 197 ? -10.811 16.011 -13.025 1.00 44.84 197 PRO A C 1
ATOM 1485 O O . PRO A 1 197 ? -11.711 16.837 -12.849 1.00 44.84 197 PRO A O 1
ATOM 1488 N N . PRO A 1 198 ? -10.983 14.917 -13.786 1.00 49.12 198 PRO A N 1
ATOM 1489 C CA . PRO A 1 198 ? -12.314 14.546 -14.249 1.00 49.12 198 PRO A CA 1
ATOM 1490 C C . PRO A 1 198 ? -13.270 14.593 -13.049 1.00 49.12 198 PRO A C 1
ATOM 1492 O O . PRO A 1 198 ? -12.992 14.012 -11.995 1.00 49.12 198 PRO A O 1
ATOM 1495 N N . THR A 1 199 ? -14.328 15.395 -13.186 1.00 43.25 199 THR A N 1
ATOM 1496 C CA . THR A 1 199 ? -15.223 15.792 -12.087 1.00 43.25 199 THR A CA 1
ATOM 1497 C C . THR A 1 199 ? -15.958 14.603 -11.491 1.00 43.25 199 THR A C 1
ATOM 1499 O O . THR A 1 199 ? -16.219 14.591 -10.295 1.00 43.25 199 THR A O 1
ATOM 1502 N N . ASN A 1 200 ? -16.194 13.579 -12.305 1.00 47.97 200 ASN A N 1
ATOM 1503 C CA . ASN A 1 200 ? -16.631 12.264 -11.884 1.00 47.97 200 ASN A CA 1
ATOM 1504 C C . ASN A 1 200 ? -15.736 11.245 -12.564 1.00 47.97 200 ASN A C 1
ATOM 1506 O O . ASN A 1 200 ? -15.723 11.156 -13.792 1.00 47.97 200 ASN A O 1
ATOM 1510 N N . LEU A 1 201 ? -14.994 10.499 -11.755 1.00 50.47 201 LEU A N 1
ATOM 1511 C CA . LEU A 1 201 ? -14.347 9.306 -12.250 1.00 50.47 201 LEU A CA 1
ATOM 1512 C C . LEU A 1 201 ? -15.450 8.237 -12.396 1.00 50.47 201 LEU A C 1
ATOM 1514 O O . LEU A 1 201 ? -16.092 7.879 -11.405 1.00 50.47 201 LEU A O 1
ATOM 1518 N N . THR A 1 202 ? -15.777 7.821 -13.624 1.00 55.56 202 THR A N 1
ATOM 1519 C CA . THR A 1 202 ? -16.734 6.728 -13.849 1.00 55.56 202 THR A CA 1
ATOM 1520 C C . THR A 1 202 ? -16.130 5.422 -13.359 1.00 55.56 202 THR A C 1
ATOM 1522 O O . THR A 1 202 ? -15.316 4.798 -14.041 1.00 55.56 202 THR A O 1
ATOM 1525 N N . PHE A 1 203 ? -16.590 5.033 -12.169 1.00 50.78 203 PHE A N 1
ATOM 1526 C CA . PHE A 1 203 ? -16.296 3.788 -11.478 1.00 50.78 203 PHE A CA 1
ATOM 1527 C C . PHE A 1 203 ? -16.082 2.629 -12.460 1.00 50.78 203 PHE A C 1
ATOM 1529 O O . PHE A 1 203 ? -16.931 2.395 -13.331 1.00 50.78 203 PHE A O 1
ATOM 1536 N N . PRO A 1 204 ? -14.976 1.879 -12.360 1.00 56.34 204 PRO A N 1
ATOM 1537 C CA . PRO A 1 204 ? -14.785 0.772 -13.263 1.00 56.34 204 PRO A CA 1
ATOM 1538 C C . PRO A 1 204 ? -15.851 -0.293 -12.988 1.00 56.34 204 PRO A C 1
ATOM 1540 O O . PRO A 1 204 ? -16.044 -0.723 -11.853 1.00 56.34 204 PRO A O 1
ATOM 1543 N N . TYR A 1 205 ? -16.535 -0.725 -14.049 1.00 52.34 205 TYR A N 1
ATOM 1544 C CA . TYR A 1 205 ? -17.419 -1.889 -14.048 1.00 52.34 205 TYR A CA 1
ATOM 1545 C C . TYR A 1 205 ? -16.777 -3.027 -13.242 1.00 52.34 205 TYR A C 1
ATOM 1547 O O . TYR A 1 205 ? -15.629 -3.392 -13.508 1.00 52.34 205 TYR A O 1
ATOM 1555 N N . SER A 1 206 ? -17.493 -3.576 -12.258 1.00 55.31 206 SER A N 1
ATOM 1556 C CA . SER A 1 206 ? -17.027 -4.756 -11.534 1.00 55.31 206 SER A CA 1
ATOM 1557 C C . SER A 1 206 ? -16.701 -5.852 -12.551 1.00 55.31 206 SER A C 1
ATOM 1559 O O . SER A 1 206 ? -17.558 -6.263 -13.334 1.00 55.31 206 SER A O 1
ATOM 1561 N N . GLU A 1 207 ? -15.444 -6.304 -12.600 1.00 61.09 207 GLU A N 1
ATOM 1562 C CA . GLU A 1 207 ? -15.063 -7.435 -13.446 1.00 61.09 207 GLU A CA 1
ATOM 1563 C C . GLU A 1 207 ? -15.785 -8.681 -12.916 1.00 61.09 207 GLU A C 1
ATOM 1565 O O . GLU A 1 207 ? -15.276 -9.382 -12.048 1.00 61.09 207 GLU A O 1
ATOM 1570 N N . LYS A 1 208 ? -16.997 -8.953 -13.426 1.00 57.34 208 LYS A N 1
ATOM 1571 C CA . LYS A 1 208 ? -17.834 -10.096 -13.016 1.00 57.34 208 LYS A CA 1
ATOM 1572 C C . LYS A 1 208 ? -17.109 -11.440 -13.135 1.00 57.34 208 LYS A C 1
ATOM 1574 O O . LYS A 1 208 ? -17.506 -12.406 -12.494 1.00 57.34 208 LYS A O 1
ATOM 1579 N N . HIS A 1 209 ? -16.071 -11.504 -13.969 1.00 63.62 209 HIS A N 1
ATOM 1580 C CA . HIS A 1 209 ? -15.208 -12.662 -14.124 1.00 63.62 209 HIS A CA 1
ATOM 1581 C C . HIS A 1 209 ? -13.738 -12.229 -14.177 1.00 63.62 209 HIS A C 1
ATOM 1583 O O . HIS A 1 209 ? -13.291 -11.622 -15.153 1.00 63.62 209 HIS A O 1
ATOM 1589 N N . ILE A 1 210 ? -12.990 -12.554 -13.123 1.00 76.62 210 ILE A N 1
ATOM 1590 C CA . ILE A 1 210 ? -11.560 -12.266 -13.021 1.00 76.62 210 ILE A CA 1
ATOM 1591 C C . ILE A 1 210 ? -10.792 -13.385 -13.725 1.00 76.62 210 ILE A C 1
ATOM 1593 O O . ILE A 1 210 ? -10.711 -14.513 -13.240 1.00 76.62 210 ILE A O 1
ATOM 1597 N N . LYS A 1 211 ? -10.222 -13.073 -14.891 1.00 83.69 211 LYS A N 1
ATOM 1598 C CA . LYS A 1 211 ? -9.375 -14.013 -15.633 1.00 83.69 211 LYS A CA 1
ATOM 1599 C C . LYS A 1 211 ? -8.048 -14.225 -14.893 1.00 83.69 211 LYS A C 1
ATOM 1601 O O . LYS A 1 211 ? -7.381 -13.238 -14.566 1.00 83.69 211 LYS A O 1
ATOM 1606 N N . LYS A 1 212 ? -7.647 -15.492 -14.722 1.00 89.62 212 LYS A N 1
ATOM 1607 C CA . LYS A 1 212 ? -6.298 -15.864 -14.272 1.00 89.62 212 LYS A CA 1
ATOM 1608 C C . LYS A 1 212 ? -5.254 -15.556 -15.353 1.00 89.62 212 LYS A C 1
ATOM 1610 O O . LYS A 1 212 ? -5.478 -15.831 -16.535 1.00 89.62 212 LYS A O 1
ATOM 1615 N N . LEU A 1 213 ? -4.152 -14.935 -14.953 1.00 92.38 213 LEU A N 1
ATOM 1616 C CA . LEU A 1 213 ? -3.069 -14.459 -15.809 1.00 92.38 213 LEU A CA 1
ATOM 1617 C C . LEU A 1 213 ? -1.775 -15.232 -15.515 1.00 92.38 213 LEU A C 1
ATOM 1619 O O . LEU A 1 213 ? -1.597 -15.671 -14.378 1.00 92.38 213 LEU A O 1
ATOM 1623 N N . PRO A 1 214 ? -0.881 -15.377 -16.512 1.00 93.50 214 PRO A N 1
ATOM 1624 C CA . PRO A 1 214 ? 0.469 -15.865 -16.258 1.00 93.50 214 PRO A CA 1
ATOM 1625 C C . PRO A 1 214 ? 1.232 -14.856 -15.402 1.00 93.50 214 PRO A C 1
ATOM 1627 O O . PRO A 1 214 ? 0.977 -13.647 -15.477 1.00 93.50 214 PRO A O 1
ATOM 1630 N N . TRP A 1 215 ? 2.195 -15.335 -14.623 1.00 95.19 215 TRP A N 1
ATOM 1631 C CA . TRP A 1 215 ? 3.069 -14.442 -13.868 1.00 95.19 215 TRP A CA 1
ATOM 1632 C C . TRP A 1 215 ? 3.970 -13.632 -14.812 1.00 95.19 215 TRP A C 1
ATOM 1634 O O . TRP A 1 215 ? 4.348 -14.111 -15.879 1.00 95.19 215 TRP A O 1
ATOM 1644 N N . PRO A 1 216 ? 4.384 -12.406 -14.442 1.00 96.38 216 PRO A N 1
ATOM 1645 C CA . PRO A 1 216 ? 5.181 -11.553 -15.327 1.00 96.38 216 PRO A CA 1
ATOM 1646 C C . PRO A 1 216 ? 6.585 -12.108 -15.615 1.00 96.38 216 PRO A C 1
ATOM 1648 O O . PRO A 1 216 ? 7.218 -11.669 -16.563 1.00 96.38 216 PRO A O 1
ATOM 1651 N N . HIS A 1 217 ? 7.077 -13.051 -14.815 1.00 95.81 217 HIS A N 1
ATOM 1652 C CA . HIS A 1 217 ? 8.369 -13.720 -14.989 1.00 95.81 217 HIS A CA 1
ATOM 1653 C C . HIS A 1 217 ? 8.206 -15.166 -15.500 1.00 95.81 217 HIS A C 1
ATOM 1655 O O . HIS A 1 217 ? 9.196 -15.876 -15.645 1.00 95.81 217 HIS A O 1
ATOM 1661 N N . GLU A 1 218 ? 6.970 -15.597 -15.793 1.00 95.44 218 GLU A N 1
ATOM 1662 C CA . GLU A 1 218 ? 6.676 -16.901 -16.393 1.00 95.44 218 GLU A CA 1
ATOM 1663 C C . GLU A 1 218 ? 7.135 -16.906 -17.860 1.00 95.44 218 GLU A C 1
ATOM 1665 O O . GLU A 1 218 ? 6.657 -16.083 -18.652 1.00 95.44 218 GLU A O 1
ATOM 1670 N N . PRO A 1 219 ? 8.048 -17.810 -18.262 1.00 93.44 219 PRO A N 1
ATOM 1671 C CA . PRO A 1 219 ? 8.429 -17.950 -19.659 1.00 93.44 219 PRO A CA 1
ATOM 1672 C C . PRO A 1 219 ? 7.215 -18.275 -20.545 1.00 93.44 219 PRO A C 1
ATOM 1674 O O . PRO A 1 219 ? 6.396 -19.129 -20.196 1.00 93.44 219 PRO A O 1
ATOM 1677 N N . PRO A 1 220 ? 7.077 -17.645 -21.723 1.00 93.31 220 PRO A N 1
ATOM 1678 C CA . PRO A 1 220 ? 5.978 -17.965 -22.621 1.00 93.31 220 PRO A CA 1
ATOM 1679 C C . PRO A 1 220 ? 6.099 -19.403 -23.142 1.00 93.31 220 PRO A C 1
ATOM 1681 O O . PRO A 1 220 ? 7.177 -19.848 -23.531 1.00 93.31 220 PRO A O 1
ATOM 1684 N N . GLY A 1 221 ? 4.967 -20.106 -23.217 1.00 91.00 221 GLY A N 1
ATOM 1685 C CA . GLY A 1 221 ? 4.884 -21.430 -23.844 1.00 91.00 221 GLY A CA 1
ATOM 1686 C C . GLY A 1 221 ? 5.063 -22.627 -22.909 1.00 91.00 221 GLY A C 1
ATOM 1687 O O . GLY A 1 221 ? 5.125 -23.743 -23.415 1.00 91.00 221 GLY A O 1
ATOM 1688 N N . LEU A 1 222 ? 5.097 -22.431 -21.585 1.00 92.75 222 LEU A N 1
ATOM 1689 C CA . LEU A 1 222 ? 5.054 -23.549 -20.637 1.00 92.75 222 LEU A CA 1
ATOM 1690 C C . LEU A 1 222 ? 3.772 -24.386 -20.812 1.00 92.75 222 LEU A C 1
ATOM 1692 O O . LEU A 1 222 ? 2.667 -23.838 -20.976 1.00 92.75 222 LEU A O 1
ATOM 1696 N N . ASP A 1 223 ? 3.930 -25.709 -20.757 1.00 93.94 223 ASP A N 1
ATOM 1697 C CA . ASP A 1 223 ? 2.816 -26.652 -20.663 1.00 93.94 223 ASP A CA 1
ATOM 1698 C C . ASP A 1 223 ? 2.167 -26.621 -19.265 1.00 93.94 223 ASP A C 1
ATOM 1700 O O . ASP A 1 223 ? 2.542 -25.828 -18.402 1.00 93.94 223 ASP A O 1
ATOM 1704 N N . ALA A 1 224 ? 1.113 -27.415 -19.062 1.00 90.06 224 ALA A N 1
ATOM 1705 C CA . ALA A 1 224 ? 0.345 -27.383 -17.819 1.00 90.06 224 ALA A CA 1
ATOM 1706 C C . ALA A 1 224 ? 1.153 -27.872 -16.604 1.00 90.06 224 ALA A C 1
ATOM 1708 O O . ALA A 1 224 ? 1.057 -27.269 -15.541 1.00 90.06 224 ALA A O 1
ATOM 1709 N N . GLU A 1 225 ? 1.967 -28.916 -16.770 1.00 92.12 225 GLU A N 1
ATOM 1710 C CA . GLU A 1 225 ? 2.755 -29.497 -15.680 1.00 92.12 225 GLU A CA 1
ATOM 1711 C C . GLU A 1 225 ? 3.872 -28.540 -15.252 1.00 92.12 225 GLU A C 1
ATOM 1713 O O . GLU A 1 225 ? 3.993 -28.217 -14.070 1.00 92.12 225 GLU A O 1
ATOM 1718 N N . ALA A 1 226 ? 4.605 -27.980 -16.218 1.00 92.12 226 ALA A N 1
ATOM 1719 C CA . ALA A 1 226 ? 5.636 -26.985 -15.953 1.00 92.12 226 ALA A CA 1
ATOM 1720 C C . ALA A 1 226 ? 5.061 -25.698 -15.337 1.00 92.12 226 ALA A C 1
ATOM 1722 O O . ALA A 1 226 ? 5.722 -25.051 -14.526 1.00 92.12 226 ALA A O 1
ATOM 1723 N N . LYS A 1 227 ? 3.826 -25.313 -15.690 1.00 89.56 227 LYS A N 1
ATOM 1724 C CA . LYS A 1 227 ? 3.130 -24.182 -15.053 1.00 89.56 227 LYS A CA 1
ATOM 1725 C C . LYS A 1 227 ? 2.767 -24.457 -13.607 1.00 89.56 227 LYS A C 1
ATOM 1727 O O . LYS A 1 227 ? 2.908 -23.561 -12.779 1.00 89.56 227 LYS A O 1
ATOM 1732 N N . ASP A 1 228 ? 2.281 -25.652 -13.303 1.00 87.44 228 ASP A N 1
ATOM 1733 C CA . ASP A 1 228 ? 1.935 -26.023 -11.933 1.00 87.44 228 ASP A CA 1
ATOM 1734 C C . ASP A 1 228 ? 3.190 -26.080 -11.054 1.00 87.44 228 ASP A C 1
ATOM 1736 O O . ASP A 1 228 ? 3.182 -25.545 -9.943 1.00 87.44 228 ASP A O 1
ATOM 1740 N N . GLU A 1 229 ? 4.294 -26.621 -11.578 1.00 88.44 229 GLU A N 1
ATOM 1741 C CA . GLU A 1 229 ? 5.598 -26.585 -10.912 1.00 88.44 229 GLU A CA 1
ATOM 1742 C C . GLU A 1 229 ? 6.091 -25.145 -10.706 1.00 88.44 229 GLU A C 1
ATOM 1744 O O . GLU A 1 229 ? 6.473 -24.782 -9.594 1.00 88.44 229 GLU A O 1
ATOM 1749 N N . PHE A 1 230 ? 6.020 -24.303 -11.743 1.00 89.62 230 PHE A N 1
ATOM 1750 C CA . PHE A 1 230 ? 6.415 -22.895 -11.671 1.00 89.62 230 PHE A CA 1
ATOM 1751 C C . PHE A 1 230 ? 5.600 -22.127 -10.624 1.00 89.62 230 PHE A C 1
ATOM 1753 O O . PHE A 1 230 ? 6.164 -21.456 -9.762 1.00 89.62 230 PHE A O 1
ATOM 1760 N N . ASN A 1 231 ? 4.270 -22.263 -10.647 1.00 86.12 231 ASN A N 1
ATOM 1761 C CA . ASN A 1 231 ? 3.376 -21.665 -9.652 1.00 86.12 231 ASN A CA 1
ATOM 1762 C C . ASN A 1 231 ? 3.696 -22.156 -8.233 1.00 86.12 231 ASN A C 1
ATOM 1764 O O . ASN A 1 231 ? 3.515 -21.410 -7.275 1.00 86.12 231 ASN A O 1
ATOM 1768 N N . GLY A 1 232 ? 4.200 -23.386 -8.110 1.00 83.56 232 GLY A N 1
ATOM 1769 C CA . GLY A 1 232 ? 4.708 -23.987 -6.880 1.00 83.56 232 GLY A CA 1
ATOM 1770 C C . GLY A 1 232 ? 6.002 -23.374 -6.334 1.00 83.56 232 GLY A C 1
ATOM 1771 O O . GLY A 1 232 ? 6.416 -23.757 -5.241 1.00 83.56 232 GLY A O 1
ATOM 1772 N N . GLN A 1 233 ? 6.633 -22.438 -7.051 1.00 84.81 233 GLN A N 1
ATOM 1773 C CA . GLN A 1 233 ? 7.907 -21.806 -6.678 1.00 84.81 233 GLN A CA 1
ATOM 1774 C C . GLN A 1 233 ? 7.830 -20.272 -6.585 1.00 84.81 233 GLN A C 1
ATOM 1776 O O . GLN A 1 233 ? 8.808 -19.630 -6.202 1.00 84.81 233 GLN A O 1
ATOM 1781 N N . VAL A 1 234 ? 6.690 -19.661 -6.924 1.00 88.06 234 VAL A N 1
ATOM 1782 C CA . VAL A 1 234 ? 6.550 -18.197 -6.947 1.00 88.06 234 VAL A CA 1
ATOM 1783 C C . VAL A 1 234 ? 6.643 -17.619 -5.541 1.00 88.06 234 VAL A C 1
ATOM 1785 O O . VAL A 1 234 ? 5.785 -17.880 -4.714 1.00 88.06 234 VAL A O 1
ATOM 1788 N N . TRP A 1 235 ? 7.612 -16.744 -5.281 1.00 88.44 235 TRP A N 1
ATOM 1789 C CA . TRP A 1 235 ? 7.728 -16.065 -3.990 1.00 88.44 235 TRP A CA 1
ATOM 1790 C C . TRP A 1 235 ? 7.124 -14.657 -4.038 1.00 88.44 235 TRP A C 1
ATOM 1792 O O . TRP A 1 235 ? 7.683 -13.747 -4.654 1.00 88.44 235 TRP A O 1
ATOM 1802 N N . VAL A 1 236 ? 6.006 -14.449 -3.335 1.00 88.81 236 VAL A N 1
ATOM 1803 C CA . VAL A 1 236 ? 5.404 -13.120 -3.129 1.00 88.81 236 VAL A CA 1
ATOM 1804 C C . VAL A 1 236 ? 5.793 -12.594 -1.750 1.00 88.81 236 VAL A C 1
ATOM 1806 O O . VAL A 1 236 ? 5.370 -13.135 -0.735 1.00 88.81 236 VAL A O 1
ATOM 1809 N N . ILE A 1 237 ? 6.602 -11.534 -1.688 1.00 87.25 237 ILE A N 1
ATOM 1810 C CA . ILE A 1 237 ? 7.074 -10.982 -0.403 1.00 87.25 237 ILE A CA 1
ATOM 1811 C C . ILE A 1 237 ? 6.148 -9.903 0.171 1.00 87.25 237 ILE A C 1
ATOM 1813 O O . ILE A 1 237 ? 6.060 -9.747 1.391 1.00 87.25 237 ILE A O 1
ATOM 1817 N N . ASN A 1 238 ? 5.493 -9.133 -0.697 1.00 88.94 238 ASN A N 1
ATOM 1818 C CA . ASN A 1 238 ? 4.522 -8.107 -0.329 1.00 88.94 238 ASN A CA 1
ATOM 1819 C C . ASN A 1 238 ? 3.365 -8.150 -1.313 1.00 88.94 238 ASN A C 1
ATOM 1821 O O . ASN A 1 238 ? 3.577 -8.371 -2.508 1.00 88.94 238 ASN A O 1
ATOM 1825 N N . ASP A 1 239 ? 2.175 -7.843 -0.827 1.00 91.50 239 ASP A N 1
ATOM 1826 C CA . ASP A 1 239 ? 0.986 -7.745 -1.646 1.00 91.50 239 ASP A CA 1
ATOM 1827 C C . ASP A 1 239 ? 0.173 -6.483 -1.339 1.00 91.50 239 ASP A C 1
ATOM 1829 O O . ASP A 1 239 ? 0.489 -5.669 -0.466 1.00 91.50 239 ASP A O 1
ATOM 1833 N N . PHE A 1 240 ? -0.893 -6.305 -2.105 1.00 91.56 240 PHE A N 1
ATOM 1834 C CA . PHE A 1 240 ? -1.863 -5.257 -1.878 1.00 91.56 240 PHE A CA 1
ATOM 1835 C C . PHE A 1 240 ? -2.828 -5.692 -0.764 1.00 91.56 240 PHE A C 1
ATOM 1837 O O . PHE A 1 240 ? -3.337 -6.804 -0.843 1.00 91.56 240 PHE A O 1
ATOM 1844 N N . PRO A 1 241 ? -3.210 -4.821 0.187 1.00 92.25 241 PRO A N 1
ATOM 1845 C CA . PRO A 1 241 ? -2.811 -3.419 0.371 1.00 92.25 241 PRO A CA 1
ATOM 1846 C C . PRO A 1 241 ? -1.765 -3.218 1.491 1.00 92.25 241 PRO A C 1
ATOM 1848 O O . PRO A 1 241 ? -1.889 -2.276 2.280 1.00 92.25 241 PRO A O 1
ATOM 1851 N N . LEU A 1 242 ? -0.764 -4.097 1.606 1.00 92.06 242 LEU A N 1
ATOM 1852 C CA . LEU A 1 242 ? 0.104 -4.219 2.782 1.00 92.06 242 LEU A CA 1
ATOM 1853 C C . LEU A 1 242 ? 0.603 -2.877 3.342 1.00 92.06 242 LEU A C 1
ATOM 1855 O O . LEU A 1 242 ? 1.134 -2.029 2.620 1.00 92.06 242 LEU A O 1
ATOM 1859 N N . TYR A 1 243 ? 0.493 -2.696 4.659 1.00 92.88 243 TYR A N 1
ATOM 1860 C CA . TYR A 1 243 ? 0.949 -1.483 5.331 1.00 92.88 243 TYR A CA 1
ATOM 1861 C C . TYR A 1 243 ? 2.473 -1.324 5.264 1.00 92.88 243 TYR A C 1
ATOM 1863 O O . TYR A 1 243 ? 3.236 -2.194 5.694 1.00 92.88 243 TYR A O 1
ATOM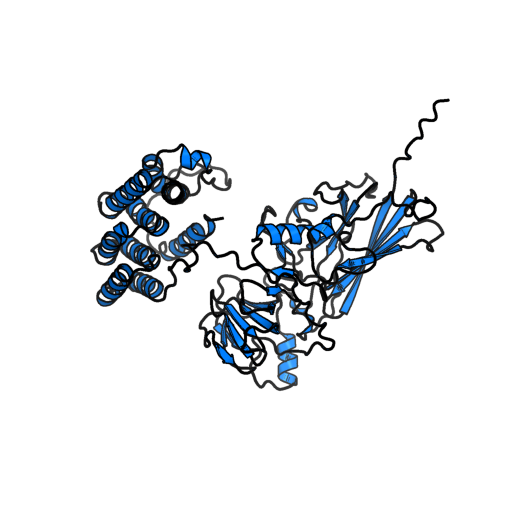 1871 N N . GLN A 1 244 ? 2.935 -0.161 4.803 1.00 89.00 244 GLN A N 1
ATOM 1872 C CA . GLN A 1 244 ? 4.345 0.213 4.840 1.00 89.00 244 GLN A CA 1
ATOM 1873 C C . GLN A 1 244 ? 4.534 1.604 5.441 1.00 89.00 244 GLN A C 1
ATOM 1875 O O . GLN A 1 244 ? 3.763 2.530 5.186 1.00 89.00 244 GLN A O 1
ATOM 1880 N N . ALA A 1 245 ? 5.596 1.763 6.230 1.00 88.38 245 ALA A N 1
ATOM 1881 C CA . ALA A 1 245 ? 5.940 3.037 6.842 1.00 88.38 245 ALA A CA 1
ATOM 1882 C C . ALA A 1 245 ? 7.451 3.224 7.039 1.00 88.38 245 ALA A C 1
ATOM 1884 O O . ALA A 1 245 ? 8.219 2.257 7.021 1.00 88.38 245 ALA A O 1
ATOM 1885 N N . ASP A 1 246 ? 7.877 4.477 7.226 1.00 82.88 246 ASP A N 1
ATOM 1886 C CA . ASP A 1 246 ? 9.164 4.757 7.868 1.00 82.88 246 ASP A CA 1
ATOM 1887 C C . ASP A 1 246 ? 9.121 4.432 9.370 1.00 82.88 246 ASP A C 1
ATOM 1889 O O . ASP A 1 246 ? 8.064 4.146 9.925 1.00 82.88 246 ASP A O 1
ATOM 1893 N N . VAL A 1 247 ? 10.290 4.416 10.018 1.00 81.62 247 VAL A N 1
ATOM 1894 C CA . VAL A 1 247 ? 10.441 3.953 11.410 1.00 81.62 247 VAL A CA 1
ATOM 1895 C C . VAL A 1 247 ? 9.590 4.777 12.373 1.00 81.62 247 VAL A C 1
ATOM 1897 O O . VAL A 1 247 ? 9.012 4.229 13.306 1.00 81.62 247 VAL A O 1
ATOM 1900 N N . GLU A 1 248 ? 9.496 6.082 12.135 1.00 83.62 248 GLU A N 1
ATOM 1901 C CA . GLU A 1 248 ? 8.729 7.012 12.959 1.00 83.62 248 GLU A CA 1
ATOM 1902 C C . GLU A 1 248 ? 7.233 7.040 12.597 1.00 83.62 248 GLU A C 1
ATOM 1904 O O . GLU A 1 248 ? 6.446 7.714 13.260 1.00 83.62 248 GLU A O 1
ATOM 1909 N N . GLY A 1 249 ? 6.821 6.363 11.521 1.00 83.12 249 GLY A N 1
ATOM 1910 C CA . GLY A 1 249 ? 5.445 6.383 11.033 1.00 83.12 249 GLY A CA 1
ATOM 1911 C C . GLY A 1 249 ? 4.994 7.733 10.462 1.00 83.12 249 GLY A C 1
ATOM 1912 O O . GLY A 1 249 ? 3.788 7.949 10.327 1.00 83.12 249 GLY A O 1
ATOM 1913 N N . ASN A 1 250 ? 5.922 8.630 10.118 1.00 83.25 250 ASN A N 1
ATOM 1914 C CA . ASN A 1 250 ? 5.656 9.932 9.495 1.00 83.25 250 ASN A CA 1
ATOM 1915 C C . ASN A 1 250 ? 5.206 9.790 8.038 1.00 83.25 250 ASN A C 1
ATOM 1917 O O . ASN A 1 250 ? 4.399 10.574 7.531 1.00 83.25 250 ASN A O 1
ATOM 1921 N N . ARG A 1 251 ? 5.744 8.791 7.340 1.00 83.69 251 ARG A N 1
ATOM 1922 C CA . ARG A 1 251 ? 5.331 8.425 5.991 1.00 83.69 251 ARG A CA 1
ATOM 1923 C C . ARG A 1 251 ? 4.778 7.018 6.036 1.00 83.69 251 ARG A C 1
ATOM 1925 O O . ARG A 1 251 ? 5.539 6.079 6.225 1.00 83.69 251 ARG A O 1
ATOM 1932 N N . ARG A 1 252 ? 3.480 6.897 5.781 1.00 88.81 252 ARG A N 1
ATOM 1933 C CA . ARG A 1 252 ? 2.750 5.630 5.712 1.00 88.81 252 ARG A CA 1
ATOM 1934 C C . ARG A 1 252 ? 2.128 5.509 4.329 1.00 88.81 252 ARG A C 1
ATOM 1936 O O . ARG A 1 252 ? 1.774 6.528 3.737 1.00 88.81 252 ARG A O 1
ATOM 1943 N N . TYR A 1 253 ? 2.052 4.310 3.785 1.00 89.88 253 TYR A N 1
ATOM 1944 C CA . TYR A 1 253 ? 1.397 4.068 2.507 1.00 89.88 253 TYR A CA 1
ATOM 1945 C C . TYR A 1 253 ? 0.946 2.615 2.399 1.00 89.88 253 TYR A C 1
ATOM 1947 O O . TYR A 1 253 ? 1.580 1.717 2.952 1.00 89.88 253 TYR A O 1
ATOM 1955 N N . PHE A 1 254 ? -0.122 2.403 1.637 1.00 91.00 254 PHE A N 1
ATOM 1956 C CA . PHE A 1 254 ? -0.478 1.090 1.116 1.00 91.00 254 PHE A CA 1
ATOM 1957 C C . PHE A 1 254 ? 0.566 0.653 0.094 1.00 91.00 254 PHE A C 1
ATOM 1959 O O . PHE A 1 254 ? 0.875 1.397 -0.848 1.00 91.00 254 PHE A O 1
ATOM 1966 N N . HIS A 1 255 ? 1.091 -0.555 0.250 1.00 91.81 255 HIS A N 1
ATOM 1967 C CA . HIS A 1 255 ? 1.739 -1.236 -0.854 1.00 91.81 255 HIS A CA 1
ATOM 1968 C C . HIS A 1 255 ? 0.692 -1.500 -1.941 1.00 91.81 255 HIS A C 1
ATOM 1970 O O . HIS A 1 255 ? -0.416 -1.955 -1.671 1.00 91.81 255 HIS A O 1
ATOM 1976 N N . GLY A 1 256 ? 0.996 -1.071 -3.163 1.00 88.31 256 GLY A N 1
ATOM 1977 C CA . GLY A 1 256 ? 0.008 -0.974 -4.233 1.00 88.31 256 GLY A CA 1
ATOM 1978 C C . GLY A 1 256 ? 0.004 -2.147 -5.204 1.00 88.31 256 GLY A C 1
ATOM 1979 O O . GLY A 1 256 ? -0.623 -2.025 -6.248 1.00 88.31 256 GLY A O 1
ATOM 1980 N N . GLY A 1 257 ? 0.742 -3.225 -4.953 1.00 91.81 257 GLY A N 1
ATOM 1981 C CA . GLY A 1 257 ? 0.963 -4.260 -5.959 1.00 91.81 257 GLY A CA 1
ATOM 1982 C C . GLY A 1 257 ? 1.375 -5.598 -5.367 1.00 91.81 257 GLY A C 1
ATOM 1983 O O . GLY A 1 257 ? 1.252 -5.809 -4.174 1.00 91.81 257 GLY A O 1
ATOM 1984 N N . LEU A 1 258 ? 1.881 -6.487 -6.212 1.00 93.38 258 LEU A N 1
ATOM 1985 C CA . LEU A 1 258 ? 2.581 -7.702 -5.807 1.00 93.38 258 LEU A CA 1
ATOM 1986 C C . LEU A 1 258 ? 4.077 -7.470 -5.993 1.00 93.38 258 LEU A C 1
ATOM 1988 O O . LEU A 1 258 ? 4.495 -7.081 -7.084 1.00 93.38 258 LEU A O 1
ATOM 1992 N N . ASP A 1 259 ? 4.866 -7.714 -4.953 1.00 93.06 259 ASP A N 1
ATOM 1993 C CA . ASP A 1 259 ? 6.318 -7.822 -5.070 1.00 93.06 259 ASP A CA 1
ATOM 1994 C C . ASP A 1 259 ? 6.671 -9.295 -5.211 1.00 93.06 259 ASP A C 1
ATOM 1996 O O . ASP A 1 259 ? 6.580 -10.058 -4.247 1.00 93.06 259 ASP A O 1
ATOM 2000 N N . ILE A 1 260 ? 7.063 -9.681 -6.420 1.00 92.62 260 ILE A N 1
ATOM 2001 C CA . ILE A 1 260 ? 7.405 -11.064 -6.740 1.00 92.62 260 ILE A CA 1
ATOM 2002 C C . ILE A 1 260 ? 8.922 -11.163 -6.817 1.00 92.62 260 ILE A C 1
ATOM 2004 O O . ILE A 1 260 ? 9.547 -10.501 -7.651 1.00 92.62 260 ILE A O 1
ATOM 2008 N N . VAL A 1 261 ? 9.508 -11.937 -5.910 1.00 90.75 261 VAL A N 1
ATOM 2009 C CA . VAL A 1 261 ? 10.958 -12.055 -5.771 1.00 90.75 261 VAL A CA 1
ATOM 2010 C C . VAL A 1 261 ? 11.505 -12.945 -6.877 1.00 90.75 261 VAL A C 1
ATOM 2012 O O . VAL A 1 261 ? 11.054 -14.070 -7.063 1.00 90.75 261 VAL A O 1
ATOM 2015 N N . ALA A 1 262 ? 12.480 -12.415 -7.606 1.00 91.31 262 ALA A N 1
ATOM 2016 C CA . ALA A 1 262 ? 13.246 -13.121 -8.622 1.00 91.31 262 ALA A CA 1
ATOM 2017 C C . ALA A 1 262 ? 14.546 -12.351 -8.876 1.00 91.31 262 ALA A C 1
ATOM 2019 O O . ALA A 1 262 ? 14.599 -11.137 -8.666 1.00 91.31 262 ALA A O 1
ATOM 2020 N N . ASP A 1 263 ? 15.589 -13.047 -9.323 1.00 91.19 263 ASP A N 1
ATOM 2021 C CA . ASP A 1 263 ? 16.932 -12.483 -9.457 1.00 91.19 263 ASP A CA 1
ATOM 2022 C C . ASP A 1 263 ? 16.992 -11.299 -10.434 1.00 91.19 263 ASP A C 1
ATOM 2024 O O . ASP A 1 263 ? 16.243 -11.231 -11.415 1.00 91.19 263 ASP A O 1
ATOM 2028 N N . ASN A 1 264 ? 17.934 -10.377 -10.206 1.00 90.94 264 ASN A N 1
ATOM 2029 C CA . ASN A 1 264 ? 18.256 -9.349 -11.200 1.00 90.94 264 ASN A CA 1
ATOM 2030 C C . ASN A 1 264 ? 18.665 -10.018 -12.528 1.00 90.94 264 ASN A C 1
ATOM 2032 O O . ASN A 1 264 ? 19.360 -11.033 -12.527 1.00 90.94 264 ASN A O 1
ATOM 2036 N N . GLY A 1 265 ? 18.238 -9.450 -13.656 1.00 90.94 265 GLY A N 1
ATOM 2037 C CA . GLY A 1 265 ? 18.385 -10.054 -14.986 1.00 90.94 265 GLY A CA 1
ATOM 2038 C C . GLY A 1 265 ? 17.276 -11.050 -15.357 1.00 90.94 265 GLY A C 1
ATOM 2039 O O . GLY A 1 265 ? 17.213 -11.505 -16.500 1.00 90.94 265 GLY A O 1
ATOM 2040 N N . THR A 1 266 ? 16.355 -11.378 -14.439 1.00 97.06 266 THR A N 1
ATOM 2041 C CA . THR A 1 266 ? 15.167 -12.176 -14.783 1.00 97.06 266 THR A CA 1
ATOM 2042 C C . THR A 1 266 ? 14.322 -11.423 -15.803 1.00 97.06 266 THR A C 1
ATOM 2044 O O . THR A 1 266 ? 13.912 -10.284 -15.565 1.00 97.06 266 THR A O 1
ATOM 2047 N N . LYS A 1 267 ? 14.033 -12.069 -16.936 1.00 98.00 267 LYS A N 1
ATOM 2048 C CA . LYS A 1 267 ? 13.199 -11.495 -17.996 1.00 98.00 267 LYS A CA 1
ATOM 2049 C C . LYS A 1 267 ? 11.759 -11.342 -17.533 1.00 98.00 267 LYS A C 1
ATOM 2051 O O . LYS A 1 267 ? 11.164 -12.277 -17.005 1.00 98.00 267 LYS A O 1
ATOM 2056 N N . ILE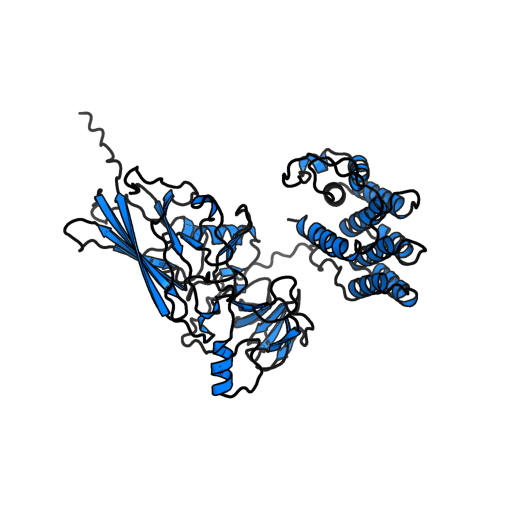 A 1 268 ? 11.197 -10.174 -17.816 1.00 98.44 268 ILE A N 1
ATOM 2057 C CA . ILE A 1 268 ? 9.802 -9.847 -17.563 1.00 98.44 268 ILE A CA 1
ATOM 2058 C C . ILE A 1 268 ? 9.044 -9.762 -18.885 1.00 98.44 268 ILE A C 1
ATOM 2060 O O . ILE A 1 268 ? 9.487 -9.117 -19.838 1.00 98.44 268 ILE A O 1
ATOM 2064 N N . TYR A 1 269 ? 7.881 -10.401 -18.924 1.00 98.19 269 TYR A N 1
ATOM 2065 C CA . TYR A 1 269 ? 7.008 -10.509 -20.077 1.00 98.19 269 TYR A CA 1
ATOM 2066 C C . TYR A 1 269 ? 5.690 -9.765 -19.846 1.00 98.19 269 TYR A C 1
ATOM 2068 O O . TYR A 1 269 ? 5.153 -9.710 -18.736 1.00 98.19 269 TYR A O 1
ATOM 2076 N N . ALA A 1 270 ? 5.133 -9.202 -20.916 1.00 97.50 270 ALA A N 1
ATOM 2077 C CA . ALA A 1 270 ? 3.797 -8.625 -20.880 1.00 97.50 270 ALA A CA 1
ATOM 2078 C C . ALA A 1 270 ? 2.760 -9.725 -20.590 1.00 97.50 270 ALA A C 1
ATOM 2080 O O . ALA A 1 270 ? 2.632 -10.683 -21.347 1.00 97.50 270 ALA A O 1
ATOM 2081 N N . MET A 1 271 ? 1.969 -9.584 -19.525 1.00 95.50 271 MET A N 1
ATOM 2082 C CA . MET A 1 271 ? 0.960 -10.595 -19.152 1.00 95.50 271 MET A CA 1
ATOM 2083 C C . MET A 1 271 ? -0.276 -10.579 -20.062 1.00 95.50 271 MET A C 1
ATOM 2085 O O . MET A 1 271 ? -1.068 -11.523 -20.087 1.00 95.50 271 MET A O 1
ATOM 2089 N N . LYS A 1 272 ? -0.485 -9.470 -20.779 1.00 94.56 272 LYS A N 1
ATOM 2090 C CA . LYS A 1 272 ? -1.611 -9.246 -21.685 1.00 94.56 272 LYS A CA 1
ATOM 2091 C C . LYS A 1 272 ? -1.169 -8.423 -22.885 1.00 94.56 272 LYS A C 1
ATOM 2093 O O . LYS A 1 272 ? -0.279 -7.584 -22.766 1.00 94.56 272 LYS A O 1
ATOM 2098 N N . ASP A 1 273 ? -1.879 -8.618 -23.989 1.00 95.12 273 ASP A N 1
ATOM 2099 C CA . ASP A 1 273 ? -1.870 -7.697 -25.119 1.00 95.12 273 ASP A CA 1
ATOM 2100 C C . ASP A 1 273 ? -2.213 -6.276 -24.656 1.00 95.12 273 ASP A C 1
ATOM 2102 O O . ASP A 1 273 ? -3.124 -6.082 -23.841 1.00 95.12 273 ASP A O 1
ATOM 2106 N N . GLY A 1 274 ? -1.529 -5.279 -25.207 1.00 95.69 274 GLY A N 1
ATOM 2107 C CA . GLY A 1 274 ? -1.861 -3.892 -24.926 1.00 95.69 274 GLY A CA 1
ATOM 2108 C C . GLY A 1 274 ? -0.869 -2.891 -25.488 1.00 95.69 274 GLY A C 1
ATOM 2109 O O . GLY A 1 274 ? 0.131 -3.237 -26.104 1.00 95.69 274 GLY A O 1
ATOM 2110 N N . TRP A 1 275 ? -1.172 -1.625 -25.244 1.00 94.62 275 TRP A N 1
ATOM 2111 C CA . TRP A 1 275 ? -0.372 -0.483 -25.651 1.00 94.62 275 TRP A CA 1
ATOM 2112 C C . TRP A 1 275 ? 0.470 0.011 -24.488 1.00 94.62 275 TRP A C 1
ATOM 2114 O O . TRP A 1 275 ? -0.042 0.167 -23.375 1.00 94.62 275 TRP A O 1
ATOM 2124 N N . VAL A 1 276 ? 1.742 0.295 -24.745 1.00 94.19 276 VAL A N 1
ATOM 2125 C CA . VAL A 1 276 ? 2.643 0.898 -23.767 1.00 94.19 276 VAL A CA 1
ATOM 2126 C C . VAL A 1 276 ? 2.242 2.354 -23.560 1.00 94.19 276 VAL A C 1
ATOM 2128 O O . VAL A 1 276 ? 2.292 3.186 -24.466 1.00 94.19 276 VAL A O 1
ATOM 2131 N N . LYS A 1 277 ? 1.833 2.667 -22.335 1.00 90.69 277 LYS A N 1
ATOM 2132 C CA . LYS A 1 277 ? 1.343 3.981 -21.912 1.00 90.69 277 LYS A CA 1
ATOM 2133 C C . LYS A 1 277 ? 2.373 4.806 -21.155 1.00 90.69 277 LYS A C 1
ATOM 2135 O O . LYS A 1 277 ? 2.230 6.022 -21.050 1.00 90.69 277 LYS A O 1
ATOM 2140 N N . LEU A 1 278 ? 3.372 4.145 -20.579 1.00 88.50 278 LEU A N 1
ATOM 2141 C CA . LEU A 1 278 ? 4.437 4.757 -19.792 1.00 88.50 278 LEU A CA 1
ATOM 2142 C C . LEU A 1 278 ? 5.672 3.852 -19.841 1.00 88.50 278 LEU A C 1
ATOM 2144 O O . LEU A 1 278 ? 5.500 2.642 -19.771 1.00 88.50 278 LEU A O 1
ATOM 2148 N N . ASP A 1 279 ? 6.874 4.429 -19.915 1.00 87.31 279 ASP A N 1
ATOM 2149 C CA . ASP A 1 279 ? 8.177 3.731 -19.954 1.00 87.31 279 ASP A CA 1
ATOM 2150 C C . ASP A 1 279 ? 9.275 4.461 -19.139 1.00 87.31 279 ASP A C 1
ATOM 2152 O O . ASP A 1 279 ? 10.470 4.391 -19.427 1.00 87.31 279 ASP A O 1
ATOM 2156 N N . ARG A 1 280 ? 8.879 5.221 -18.111 1.00 79.81 280 ARG A N 1
ATOM 2157 C CA . ARG A 1 280 ? 9.780 6.082 -17.323 1.00 79.81 280 ARG A CA 1
ATOM 2158 C C . ARG A 1 280 ? 10.045 5.528 -15.927 1.00 79.81 280 ARG A C 1
ATOM 2160 O O . ARG A 1 280 ? 9.196 4.874 -15.334 1.00 79.81 280 ARG A O 1
ATOM 2167 N N . TYR A 1 281 ? 11.182 5.919 -15.348 1.00 77.50 281 TYR A N 1
ATOM 2168 C CA . TYR A 1 281 ? 11.572 5.597 -13.965 1.00 77.50 281 TYR A CA 1
ATOM 2169 C C . TYR A 1 281 ? 11.626 4.089 -13.674 1.00 77.50 281 TYR A C 1
ATOM 2171 O O . TYR A 1 281 ? 11.062 3.638 -12.675 1.00 77.50 281 TYR A O 1
ATOM 2179 N N . SER A 1 282 ? 12.279 3.313 -14.548 1.00 85.88 282 SER A N 1
ATOM 2180 C CA . SER A 1 282 ? 12.376 1.847 -14.404 1.00 85.88 282 SER A CA 1
ATOM 2181 C C . SER A 1 282 ? 11.004 1.187 -14.265 1.00 85.88 282 SER A C 1
ATOM 2183 O O . SER A 1 282 ? 10.825 0.249 -13.488 1.00 85.88 282 SER A O 1
ATOM 2185 N N . SER A 1 283 ? 10.003 1.766 -14.933 1.00 89.69 283 SER A N 1
ATOM 2186 C CA . SER A 1 283 ? 8.623 1.317 -14.870 1.00 89.69 283 SER A CA 1
ATOM 2187 C C . SER A 1 283 ? 7.977 1.384 -16.243 1.00 89.69 283 SER A C 1
ATOM 2189 O O . SER A 1 283 ? 8.187 2.345 -16.983 1.00 89.69 283 SER A O 1
ATOM 2191 N N . ILE A 1 284 ? 7.146 0.394 -16.543 1.00 93.50 284 ILE A N 1
ATOM 2192 C CA . ILE A 1 284 ? 6.326 0.332 -17.748 1.00 93.50 284 ILE A CA 1
ATOM 2193 C C . ILE A 1 284 ? 4.858 0.228 -17.335 1.00 93.50 284 ILE A C 1
ATOM 2195 O O . ILE A 1 284 ? 4.541 -0.493 -16.394 1.00 93.50 284 ILE A O 1
ATOM 2199 N N . ILE A 1 285 ? 3.949 0.911 -18.035 1.00 94.56 285 ILE A N 1
ATOM 2200 C CA . ILE A 1 285 ? 2.508 0.629 -17.946 1.00 94.56 285 ILE A CA 1
ATOM 2201 C C . ILE A 1 285 ? 1.996 0.161 -19.303 1.00 94.56 285 ILE A C 1
ATOM 2203 O O . ILE A 1 285 ? 2.192 0.861 -20.292 1.00 94.56 285 ILE A O 1
ATOM 2207 N N . ILE A 1 286 ? 1.296 -0.975 -19.337 1.00 95.31 286 ILE A N 1
ATOM 2208 C CA . ILE A 1 286 ? 0.642 -1.522 -20.537 1.00 95.31 286 ILE A CA 1
ATOM 2209 C C . ILE A 1 286 ? -0.867 -1.580 -20.302 1.00 95.31 286 ILE A C 1
ATOM 2211 O O . ILE A 1 286 ? -1.308 -2.082 -19.267 1.00 95.31 286 ILE A O 1
ATOM 2215 N N . ALA A 1 287 ? -1.666 -1.081 -21.247 1.00 92.81 287 ALA A N 1
ATOM 2216 C CA . ALA A 1 287 ? -3.123 -1.009 -21.123 1.00 92.81 287 ALA A CA 1
ATOM 2217 C C . ALA A 1 287 ? -3.860 -1.463 -22.388 1.00 92.81 287 ALA A C 1
ATOM 2219 O O . ALA A 1 287 ? -3.337 -1.373 -23.494 1.00 92.81 287 ALA A O 1
ATOM 2220 N N . ASN A 1 288 ? -5.104 -1.928 -22.234 1.00 87.19 288 ASN A N 1
ATOM 2221 C CA . ASN A 1 288 ? -5.819 -2.619 -23.317 1.00 87.19 288 ASN A CA 1
ATOM 2222 C C . ASN A 1 288 ? -6.230 -1.705 -24.494 1.00 87.19 288 ASN A C 1
ATOM 2224 O O . ASN A 1 288 ? -6.515 -2.216 -25.573 1.00 87.19 288 ASN A O 1
ATOM 2228 N N . ARG A 1 289 ? -6.328 -0.382 -24.300 1.00 84.56 289 ARG A N 1
ATOM 2229 C CA . ARG A 1 289 ? -6.776 0.562 -25.342 1.00 84.56 289 ARG A CA 1
ATOM 2230 C C . ARG A 1 289 ? -5.631 1.428 -25.836 1.00 84.56 289 ARG A C 1
ATOM 2232 O O . ARG A 1 289 ? -4.796 1.816 -25.032 1.00 84.56 289 ARG A O 1
ATOM 2239 N N . GLU A 1 290 ? -5.609 1.757 -27.125 1.00 85.88 290 GLU A N 1
ATOM 2240 C CA . GLU A 1 290 ? -4.611 2.654 -27.736 1.00 85.88 290 GLU A CA 1
ATOM 2241 C C . GLU A 1 290 ? -4.840 4.117 -27.355 1.00 85.88 290 GLU A C 1
ATOM 2243 O O . GLU A 1 290 ? -3.904 4.843 -27.019 1.00 85.88 290 GLU A O 1
ATOM 2248 N N . ASP A 1 291 ? -6.105 4.519 -27.333 1.00 82.50 291 ASP A N 1
ATOM 2249 C CA . ASP A 1 291 ? -6.537 5.883 -27.080 1.00 82.50 291 ASP A CA 1
ATOM 2250 C C . ASP A 1 291 ? -6.454 6.267 -25.587 1.00 82.50 291 ASP A C 1
ATOM 2252 O O . ASP A 1 291 ? -5.884 5.566 -24.739 1.00 82.50 291 ASP A O 1
ATOM 2256 N N . GLY A 1 292 ? -6.993 7.441 -25.265 1.00 75.75 292 GLY A N 1
ATOM 2257 C CA . GLY A 1 292 ? -7.127 7.930 -23.895 1.00 75.75 292 GLY A CA 1
ATOM 2258 C C . GLY A 1 292 ? -8.397 7.454 -23.185 1.00 75.75 292 GLY A C 1
ATOM 2259 O O . GLY A 1 292 ? -8.712 8.023 -22.146 1.00 75.75 292 GLY A O 1
ATOM 2260 N N . SER A 1 293 ? -9.148 6.491 -23.734 1.00 80.75 293 SER A N 1
ATOM 2261 C CA . SER A 1 293 ? -10.399 6.030 -23.125 1.00 80.75 293 SER A CA 1
ATOM 2262 C C . SER A 1 293 ? -10.142 5.306 -21.793 1.00 80.75 293 SER A C 1
ATOM 2264 O O . SER A 1 293 ? -9.124 4.611 -21.664 1.00 80.75 293 SER A O 1
ATOM 2266 N N . PRO A 1 294 ? -11.084 5.374 -20.830 1.00 81.50 294 PRO A N 1
ATOM 2267 C CA . PRO A 1 294 ? -10.985 4.642 -19.578 1.00 81.50 294 PRO A CA 1
ATOM 2268 C C . PRO A 1 294 ? -10.722 3.149 -19.774 1.00 81.50 294 PRO A C 1
ATOM 2270 O O . PRO A 1 294 ? -11.477 2.455 -20.463 1.00 81.50 294 PRO A O 1
ATOM 2273 N N . CYS A 1 295 ? -9.645 2.636 -19.181 1.00 84.06 295 CYS A N 1
ATOM 2274 C CA . CYS A 1 295 ? -9.361 1.207 -19.200 1.00 84.06 295 CYS A CA 1
ATOM 2275 C C . CYS A 1 295 ? -8.408 0.762 -18.088 1.00 84.06 295 CYS A C 1
ATOM 2277 O O . CYS A 1 295 ? -7.716 1.551 -17.441 1.00 84.06 295 CYS A O 1
ATOM 2279 N N . TYR A 1 296 ? -8.382 -0.554 -17.884 1.00 88.12 296 TYR A N 1
ATOM 2280 C CA . TYR A 1 296 ? -7.398 -1.214 -17.043 1.00 88.12 296 TYR A CA 1
ATOM 2281 C C . TYR A 1 296 ? -6.057 -1.375 -17.758 1.00 88.12 296 TYR A C 1
ATOM 2283 O O . TYR A 1 296 ? -5.992 -1.614 -18.970 1.00 88.12 296 TYR A O 1
ATOM 2291 N N . GLY A 1 297 ? -5.000 -1.335 -16.960 1.00 92.12 297 GLY A N 1
ATOM 2292 C CA . GLY A 1 297 ? -3.645 -1.669 -17.350 1.00 92.12 297 GLY A CA 1
ATOM 2293 C C . GLY A 1 297 ? -2.863 -2.295 -16.202 1.00 92.12 297 GLY A C 1
ATOM 2294 O O . GLY A 1 297 ? -3.362 -2.460 -15.087 1.00 92.12 297 GLY A O 1
ATOM 2295 N N . TRP A 1 298 ? -1.615 -2.625 -16.498 1.00 94.88 298 TRP A N 1
ATOM 2296 C CA . TRP A 1 298 ? -0.669 -3.221 -15.568 1.00 94.88 298 TRP A CA 1
ATOM 2297 C C . TRP A 1 298 ? 0.606 -2.396 -15.554 1.00 94.88 298 TRP A C 1
ATOM 2299 O O . TRP A 1 298 ? 1.160 -2.095 -16.611 1.00 94.88 298 TRP A O 1
ATOM 2309 N N . SER A 1 299 ? 1.033 -2.007 -14.356 1.00 95.12 299 SER A N 1
ATOM 2310 C CA . SER A 1 299 ? 2.308 -1.347 -14.116 1.00 95.12 299 SER A CA 1
ATOM 2311 C C . SER A 1 299 ? 3.329 -2.381 -13.671 1.00 95.12 299 SER A C 1
ATOM 2313 O O . SER A 1 299 ? 3.073 -3.123 -12.728 1.00 95.12 299 SER A O 1
ATOM 2315 N N . TYR A 1 300 ? 4.489 -2.364 -14.307 1.00 97.25 300 TYR A N 1
ATOM 2316 C CA . TYR A 1 300 ? 5.655 -3.182 -14.005 1.00 97.25 300 TYR A CA 1
ATOM 2317 C C . TYR A 1 300 ? 6.746 -2.222 -13.542 1.00 97.25 300 TYR A C 1
ATOM 2319 O O . TYR A 1 300 ? 7.046 -1.280 -14.271 1.00 97.25 300 TYR A O 1
ATOM 2327 N N . ALA A 1 301 ? 7.292 -2.390 -12.343 1.00 94.56 301 ALA A N 1
ATOM 2328 C CA . ALA A 1 301 ? 8.325 -1.518 -11.781 1.00 94.56 301 ALA A CA 1
ATOM 2329 C C . ALA A 1 301 ? 9.548 -2.321 -11.330 1.00 94.56 301 ALA A C 1
ATOM 2331 O O . ALA A 1 301 ? 9.443 -3.515 -11.072 1.00 94.56 301 ALA A O 1
ATOM 2332 N N . HIS A 1 302 ? 10.682 -1.630 -11.191 1.00 93.25 302 HIS A N 1
ATOM 2333 C CA . HIS A 1 302 ? 12.004 -2.233 -10.964 1.00 93.25 302 HIS A CA 1
ATOM 2334 C C . HIS A 1 302 ? 12.563 -2.936 -12.203 1.00 93.25 302 HIS A C 1
ATOM 2336 O O . HIS A 1 302 ? 13.215 -3.969 -12.108 1.00 93.25 302 HIS A O 1
ATOM 2342 N N . LEU A 1 303 ? 12.302 -2.342 -13.371 1.00 91.81 303 LEU A N 1
ATOM 2343 C CA . LEU A 1 303 ? 12.813 -2.819 -14.648 1.00 91.81 303 LEU A CA 1
ATOM 2344 C C . LEU A 1 303 ? 14.100 -2.096 -15.080 1.00 91.81 303 LEU A C 1
ATOM 2346 O O . LEU A 1 303 ? 14.178 -0.862 -15.042 1.00 91.81 303 LEU A O 1
ATOM 2350 N N . GLY A 1 304 ? 15.061 -2.882 -15.556 1.00 86.88 304 GLY A N 1
ATOM 2351 C CA . GLY A 1 304 ? 16.191 -2.504 -16.399 1.00 86.88 304 GLY A CA 1
ATOM 2352 C C . GLY A 1 304 ? 15.991 -2.985 -17.842 1.00 86.88 304 GLY A C 1
ATOM 2353 O O . GLY A 1 304 ? 14.972 -3.601 -18.159 1.00 86.88 304 GLY A O 1
ATOM 2354 N N . ASP A 1 305 ? 16.946 -2.645 -18.713 1.00 87.56 305 ASP A N 1
ATOM 2355 C CA . ASP A 1 305 ? 16.995 -3.022 -20.140 1.00 87.56 305 ASP A CA 1
ATOM 2356 C C . ASP A 1 305 ? 15.624 -3.023 -20.849 1.00 87.56 305 ASP A C 1
ATOM 2358 O O . ASP A 1 305 ? 15.139 -4.044 -21.340 1.00 87.56 305 ASP A O 1
ATOM 2362 N N . LEU A 1 306 ? 14.942 -1.871 -20.838 1.00 90.75 306 LEU A N 1
ATOM 2363 C CA . LEU A 1 306 ? 13.585 -1.763 -21.378 1.00 90.75 306 LEU A CA 1
ATOM 2364 C C . LEU A 1 306 ? 13.582 -2.024 -22.891 1.00 90.75 306 LEU A C 1
ATOM 2366 O O . LEU A 1 306 ? 14.232 -1.306 -23.653 1.00 90.75 306 LEU A O 1
ATOM 2370 N N . GLN A 1 307 ? 12.785 -3.003 -23.322 1.00 93.31 307 GLN A N 1
ATOM 2371 C CA . GLN A 1 307 ? 12.698 -3.433 -24.725 1.00 93.31 307 GLN A CA 1
ATOM 2372 C C . GLN A 1 307 ? 11.607 -2.709 -25.524 1.00 93.31 307 GLN A C 1
ATOM 2374 O O . GLN A 1 307 ? 11.497 -2.884 -26.735 1.00 93.31 307 GLN A O 1
ATOM 2379 N N . VAL A 1 308 ? 10.780 -1.911 -24.850 1.00 90.25 308 VAL A N 1
ATOM 2380 C CA . VAL A 1 308 ? 9.591 -1.268 -25.424 1.00 90.25 308 VAL A CA 1
ATOM 2381 C C . VAL A 1 308 ? 9.535 0.205 -25.039 1.00 90.25 308 VAL A C 1
ATOM 2383 O O . VAL A 1 308 ? 10.175 0.631 -24.074 1.00 90.25 308 VAL A O 1
ATOM 2386 N N . ARG A 1 309 ? 8.765 0.993 -25.791 1.00 89.19 309 ARG A N 1
ATOM 2387 C CA . ARG A 1 309 ? 8.602 2.440 -25.596 1.00 89.19 309 ARG A CA 1
ATOM 2388 C C . ARG A 1 309 ? 7.134 2.837 -25.654 1.00 89.19 309 ARG A C 1
ATOM 2390 O O . ARG A 1 309 ? 6.299 2.112 -26.190 1.00 89.19 309 ARG A O 1
ATOM 2397 N N . VAL A 1 310 ? 6.806 4.007 -25.107 1.00 91.00 310 VAL A N 1
ATOM 2398 C CA . VAL A 1 310 ? 5.438 4.555 -25.190 1.00 91.00 310 VAL A CA 1
ATOM 2399 C C . VAL A 1 310 ? 4.944 4.598 -26.636 1.00 91.00 310 VAL A C 1
ATOM 2401 O O . VAL A 1 310 ? 5.620 5.134 -27.510 1.00 91.00 310 VAL A O 1
ATOM 2404 N N . GLY A 1 311 ? 3.732 4.085 -26.854 1.00 88.31 311 GLY A N 1
ATOM 2405 C CA . GLY A 1 311 ? 3.103 3.978 -28.169 1.00 88.31 311 GLY A CA 1
ATOM 2406 C C . GLY A 1 311 ? 3.258 2.609 -28.829 1.00 88.31 311 GLY A C 1
ATOM 2407 O O . GLY A 1 311 ? 2.507 2.322 -29.752 1.00 88.31 311 GLY A O 1
ATOM 2408 N N . ASP A 1 312 ? 4.149 1.742 -28.343 1.00 91.00 312 ASP A N 1
ATOM 2409 C CA . ASP A 1 312 ? 4.263 0.382 -28.870 1.00 91.00 312 ASP A CA 1
ATOM 2410 C C . ASP A 1 312 ? 3.034 -0.456 -28.497 1.00 91.00 312 ASP A C 1
ATOM 2412 O O . ASP A 1 312 ? 2.529 -0.390 -27.371 1.00 91.00 312 ASP A O 1
ATOM 2416 N N . PHE A 1 313 ? 2.585 -1.298 -29.426 1.00 94.69 313 PHE A N 1
ATOM 2417 C CA . PHE A 1 313 ? 1.676 -2.395 -29.120 1.00 94.69 313 PHE A CA 1
ATOM 2418 C C . PHE A 1 313 ? 2.482 -3.665 -28.841 1.00 94.69 313 PHE A C 1
ATOM 2420 O O . PHE A 1 313 ? 3.327 -4.065 -29.641 1.00 94.69 313 PHE A O 1
ATOM 2427 N N . VAL A 1 314 ? 2.192 -4.325 -27.724 1.00 95.94 314 VAL A N 1
ATOM 2428 C CA . VAL A 1 314 ? 2.864 -5.552 -27.289 1.00 95.94 314 VAL A CA 1
ATOM 2429 C C . VAL A 1 314 ? 1.868 -6.698 -27.190 1.00 95.94 314 VAL A C 1
ATOM 2431 O O . VAL A 1 314 ? 0.703 -6.501 -26.830 1.00 95.94 314 VAL A O 1
ATOM 2434 N N . LYS A 1 315 ? 2.326 -7.911 -27.506 1.00 96.56 315 LYS A N 1
ATOM 2435 C CA . LYS A 1 315 ? 1.555 -9.142 -27.316 1.00 96.56 315 LYS A CA 1
ATOM 2436 C C . LYS A 1 315 ? 1.844 -9.739 -25.945 1.00 96.56 315 LYS A C 1
ATOM 2438 O O . LYS A 1 315 ? 2.929 -9.564 -25.393 1.00 96.56 315 LYS A O 1
ATOM 2443 N N . ALA A 1 316 ? 0.878 -10.466 -25.395 1.00 95.69 316 ALA A N 1
ATOM 2444 C CA . ALA A 1 316 ? 1.125 -11.285 -24.217 1.00 95.69 316 ALA A CA 1
ATOM 2445 C C . ALA A 1 316 ? 2.314 -12.234 -24.477 1.00 95.69 316 ALA A C 1
ATOM 2447 O O . ALA A 1 316 ? 2.404 -12.839 -25.546 1.00 95.69 316 ALA A O 1
ATOM 2448 N N . GLY A 1 317 ? 3.235 -12.341 -23.519 1.00 96.12 317 GLY A N 1
ATOM 2449 C CA . GLY A 1 317 ? 4.478 -13.103 -23.656 1.00 96.12 317 GLY A CA 1
ATOM 2450 C C . GLY A 1 317 ? 5.626 -12.354 -24.344 1.00 96.12 317 GLY A C 1
ATOM 2451 O O . GLY A 1 317 ? 6.723 -12.898 -24.435 1.00 96.12 317 GLY A O 1
ATOM 2452 N N . THR A 1 318 ? 5.434 -11.114 -24.812 1.00 97.56 318 THR A N 1
ATOM 2453 C CA . THR A 1 318 ? 6.546 -10.276 -25.295 1.00 97.56 318 THR A CA 1
ATOM 2454 C C . THR A 1 318 ? 7.464 -9.902 -24.131 1.00 97.56 318 THR A C 1
ATOM 2456 O O . THR A 1 318 ? 6.982 -9.430 -23.105 1.00 97.56 318 THR A O 1
ATOM 2459 N N . TRP A 1 319 ? 8.778 -10.085 -24.292 1.00 97.31 319 TRP A N 1
ATOM 2460 C CA . TRP A 1 319 ? 9.792 -9.619 -23.339 1.00 97.31 319 TRP A CA 1
ATOM 2461 C C . TRP A 1 319 ? 9.841 -8.085 -23.336 1.00 97.31 319 TRP A C 1
ATOM 2463 O O . TRP A 1 319 ? 10.034 -7.477 -24.386 1.00 97.31 319 TRP A O 1
ATOM 2473 N N . ILE A 1 320 ? 9.635 -7.464 -22.172 1.00 97.19 320 ILE A N 1
ATOM 2474 C CA . ILE A 1 320 ? 9.521 -6.000 -22.029 1.00 97.19 320 ILE A CA 1
ATOM 2475 C C . ILE A 1 320 ? 10.676 -5.360 -21.250 1.00 97.19 320 ILE A C 1
ATOM 2477 O O . ILE A 1 320 ? 10.856 -4.144 -21.312 1.00 97.19 320 ILE A O 1
ATOM 2481 N N . GLY A 1 321 ? 11.464 -6.163 -20.539 1.00 94.88 321 GLY A N 1
ATOM 2482 C CA . GLY A 1 321 ? 12.627 -5.729 -19.771 1.00 94.88 321 GLY A CA 1
ATOM 2483 C C . GLY A 1 321 ? 13.088 -6.812 -18.805 1.00 94.88 321 GLY A C 1
ATOM 2484 O O . GLY A 1 321 ? 12.596 -7.942 -18.848 1.00 94.88 321 GLY A O 1
ATOM 2485 N N . GLU A 1 322 ? 14.024 -6.484 -17.928 1.00 96.31 322 GLU A N 1
ATOM 2486 C CA . GLU A 1 322 ? 14.539 -7.403 -16.908 1.00 96.31 322 GLU A CA 1
ATOM 2487 C C . GLU A 1 322 ? 14.476 -6.784 -15.514 1.00 96.31 322 GLU A C 1
ATOM 2489 O O . GLU A 1 322 ? 14.400 -5.565 -15.383 1.00 96.31 322 GLU A O 1
ATOM 2494 N N . ILE A 1 323 ? 14.487 -7.601 -14.462 1.00 92.00 323 ILE A N 1
ATOM 2495 C CA . ILE A 1 323 ? 14.550 -7.084 -13.091 1.00 92.00 323 ILE A CA 1
ATOM 2496 C C . ILE A 1 323 ? 15.896 -6.377 -12.875 1.00 92.00 323 ILE A C 1
ATOM 2498 O O . ILE A 1 323 ? 16.954 -6.978 -13.052 1.00 92.00 323 ILE A O 1
ATOM 2502 N N . ASP A 1 324 ? 15.848 -5.115 -12.450 1.00 89.06 324 ASP A N 1
ATOM 2503 C CA . ASP A 1 324 ? 17.004 -4.346 -11.982 1.00 89.06 324 ASP A CA 1
ATOM 2504 C C . ASP A 1 324 ? 16.618 -3.558 -10.727 1.00 89.06 324 ASP A C 1
ATOM 2506 O O . ASP A 1 324 ? 15.997 -2.486 -10.770 1.00 89.06 324 ASP A O 1
ATOM 2510 N N . PHE A 1 325 ? 16.978 -4.117 -9.572 1.00 82.50 325 PHE A N 1
ATOM 2511 C CA . PHE A 1 325 ? 16.723 -3.508 -8.281 1.00 82.50 325 PHE A CA 1
ATOM 2512 C C . PHE A 1 325 ? 17.920 -3.599 -7.337 1.00 82.50 325 PHE A C 1
ATOM 2514 O O . PHE A 1 325 ? 18.566 -4.636 -7.174 1.00 82.50 325 PHE A O 1
ATOM 2521 N N . ARG A 1 326 ? 18.173 -2.492 -6.627 1.00 73.62 326 ARG A N 1
ATOM 2522 C CA . ARG A 1 326 ? 19.125 -2.446 -5.512 1.00 73.62 326 ARG A CA 1
ATOM 2523 C C . ARG A 1 326 ? 18.401 -2.770 -4.209 1.00 73.62 326 ARG A C 1
ATOM 2525 O O . ARG A 1 326 ? 17.725 -1.909 -3.650 1.00 73.62 326 ARG A O 1
ATOM 2532 N N . GLY A 1 327 ? 18.580 -3.989 -3.718 1.00 82.94 327 GLY A N 1
ATOM 2533 C CA . GLY A 1 327 ? 17.928 -4.518 -2.521 1.00 82.94 327 GLY A CA 1
ATOM 2534 C C . GLY A 1 327 ? 17.673 -6.007 -2.706 1.00 82.94 327 GLY A C 1
ATOM 2535 O O . GLY A 1 327 ? 18.462 -6.661 -3.377 1.00 82.94 327 GLY A O 1
ATOM 2536 N N . LEU A 1 328 ? 16.572 -6.517 -2.152 1.00 81.69 328 LEU A N 1
ATOM 2537 C CA . LEU A 1 328 ? 16.054 -7.828 -2.539 1.00 81.69 328 LEU A CA 1
ATOM 2538 C C . LEU A 1 328 ? 15.457 -7.713 -3.953 1.00 81.69 328 LEU A C 1
ATOM 2540 O O . LEU A 1 328 ? 14.487 -6.964 -4.101 1.00 81.69 328 LEU A O 1
ATOM 2544 N N . PRO A 1 329 ? 16.025 -8.367 -4.978 1.00 88.75 329 PRO A N 1
ATOM 2545 C CA . PRO A 1 329 ? 15.527 -8.277 -6.349 1.00 88.75 329 PRO A CA 1
ATOM 2546 C C . PRO A 1 329 ? 14.080 -8.766 -6.465 1.00 88.75 329 PRO A C 1
ATOM 2548 O O . PRO A 1 329 ? 13.732 -9.818 -5.942 1.00 88.75 329 PRO A O 1
ATOM 2551 N N . HIS A 1 330 ? 13.214 -7.969 -7.086 1.00 93.19 330 HIS A N 1
ATOM 2552 C CA . HIS A 1 330 ? 11.808 -8.313 -7.292 1.00 93.19 330 HIS A CA 1
ATOM 2553 C C . HIS A 1 330 ? 11.203 -7.455 -8.402 1.00 93.19 330 HIS A C 1
ATOM 2555 O O . HIS A 1 330 ? 11.668 -6.344 -8.667 1.00 93.19 330 HIS A O 1
ATOM 2561 N N . ILE A 1 331 ? 10.121 -7.944 -9.003 1.00 96.19 331 ILE A N 1
ATOM 2562 C CA . ILE A 1 331 ? 9.240 -7.155 -9.867 1.00 96.19 331 ILE A CA 1
ATOM 2563 C C . ILE A 1 331 ? 8.085 -6.609 -9.025 1.00 96.19 331 ILE A C 1
ATOM 2565 O O . ILE A 1 331 ? 7.411 -7.366 -8.327 1.00 96.19 331 ILE A O 1
ATOM 2569 N N . HIS A 1 332 ? 7.851 -5.295 -9.087 1.00 95.88 332 HIS A N 1
ATOM 2570 C CA . HIS A 1 332 ? 6.669 -4.675 -8.481 1.00 95.88 332 HIS A CA 1
ATOM 2571 C C . HIS A 1 332 ? 5.558 -4.584 -9.524 1.00 95.88 332 HIS A C 1
ATOM 2573 O O . HIS A 1 332 ? 5.674 -3.838 -10.503 1.00 95.88 332 HIS A O 1
ATOM 2579 N N . LEU A 1 333 ? 4.478 -5.328 -9.313 1.00 96.69 333 LEU A N 1
ATOM 2580 C CA . LEU A 1 333 ? 3.384 -5.460 -10.263 1.00 96.69 333 LEU A CA 1
ATOM 2581 C C . LEU A 1 333 ? 2.092 -4.851 -9.716 1.00 96.69 333 LEU A C 1
ATOM 2583 O O . LEU A 1 333 ? 1.524 -5.337 -8.744 1.00 96.69 333 LEU A O 1
ATOM 2587 N N . THR A 1 334 ? 1.567 -3.822 -10.375 1.00 94.12 334 THR A N 1
ATOM 2588 C CA . THR A 1 334 ? 0.333 -3.145 -9.951 1.00 94.12 334 THR A CA 1
ATOM 2589 C C . THR A 1 334 ? -0.750 -3.244 -11.015 1.00 94.12 334 THR A C 1
ATOM 2591 O O . THR A 1 334 ? -0.520 -2.869 -12.167 1.00 94.12 334 THR A O 1
ATOM 2594 N N . LYS A 1 335 ? -1.971 -3.629 -10.625 1.00 92.44 335 LYS A N 1
ATOM 2595 C CA . LYS A 1 335 ? -3.155 -3.410 -11.461 1.00 92.44 335 LYS A CA 1
ATOM 2596 C C . LYS A 1 335 ? -3.584 -1.950 -11.338 1.00 92.44 335 LYS A C 1
ATOM 2598 O O . LYS A 1 335 ? -3.783 -1.436 -10.237 1.00 92.44 335 LYS A O 1
ATOM 2603 N N . VAL A 1 336 ? -3.733 -1.274 -12.471 1.00 89.88 336 VAL A N 1
ATOM 2604 C CA . VAL A 1 336 ? -4.126 0.136 -12.526 1.00 89.88 336 VAL A CA 1
ATOM 2605 C C . VAL A 1 336 ? -5.368 0.324 -13.386 1.00 89.88 336 VAL A C 1
ATOM 2607 O O . VAL A 1 336 ? -5.560 -0.373 -14.377 1.00 89.88 336 VAL A O 1
ATOM 2610 N N . PHE A 1 337 ? -6.194 1.301 -13.041 1.00 87.25 337 PHE A N 1
ATOM 2611 C CA . PHE A 1 337 ? -7.267 1.799 -13.898 1.00 87.25 337 PHE A CA 1
ATOM 2612 C C . PHE A 1 337 ? -7.063 3.295 -14.126 1.00 87.25 337 PHE A C 1
ATOM 2614 O O . PHE A 1 337 ? -6.813 4.031 -13.172 1.00 87.25 337 PHE A O 1
ATOM 2621 N N . SER A 1 338 ? -7.116 3.751 -15.374 1.00 84.19 338 SER A N 1
ATOM 2622 C CA . SER A 1 338 ? -7.005 5.173 -15.711 1.00 84.19 338 SER A CA 1
ATOM 2623 C C . SER A 1 338 ? -8.176 5.574 -16.589 1.00 84.19 338 SER A C 1
ATOM 2625 O O . SER A 1 338 ? -8.540 4.826 -17.490 1.00 84.19 338 SER A O 1
ATOM 2627 N N . GLU A 1 339 ? -8.742 6.752 -16.332 1.00 75.19 339 GLU A N 1
ATOM 2628 C CA . GLU A 1 339 ? -9.892 7.307 -17.058 1.00 75.19 339 GLU A CA 1
ATOM 2629 C C . GLU A 1 339 ? -9.517 8.311 -18.152 1.00 75.19 339 GLU A C 1
ATOM 2631 O O . GLU A 1 339 ? -10.359 9.044 -18.664 1.00 75.19 339 GLU A O 1
ATOM 2636 N N . GLY A 1 340 ? -8.238 8.391 -18.504 1.00 69.12 340 GLY A N 1
ATOM 2637 C CA . GLY A 1 340 ? -7.767 9.385 -19.454 1.00 69.12 340 GLY A CA 1
ATOM 2638 C C . GLY A 1 340 ? -6.414 9.046 -20.057 1.00 69.12 340 GLY A C 1
ATOM 2639 O O . GLY A 1 340 ? -5.837 7.981 -19.849 1.00 69.12 340 GLY A O 1
ATOM 2640 N N . LYS A 1 341 ? -5.843 10.030 -20.754 1.00 65.56 341 LYS A N 1
ATOM 2641 C CA . LYS A 1 341 ? -4.492 9.967 -21.337 1.00 65.56 341 LYS A CA 1
ATOM 2642 C C . LYS A 1 341 ? -3.347 9.975 -20.303 1.00 65.56 341 LYS A C 1
ATOM 2644 O O . LYS A 1 341 ? -2.185 9.859 -20.678 1.00 65.56 341 LYS A O 1
ATOM 2649 N N . TYR A 1 342 ? -3.638 10.127 -19.010 1.00 64.62 342 TYR A N 1
ATOM 2650 C CA . TYR A 1 342 ? -2.654 10.489 -17.978 1.00 64.62 342 TYR A CA 1
ATOM 2651 C C . TYR A 1 342 ? -2.156 9.304 -17.146 1.00 64.62 342 TYR A C 1
ATOM 2653 O O . TYR A 1 342 ? -2.218 9.299 -15.910 1.00 64.62 342 TYR A O 1
ATOM 2661 N N . TRP A 1 343 ? -1.597 8.314 -17.829 1.00 74.44 343 TRP A N 1
ATOM 2662 C CA . TRP A 1 343 ? -0.998 7.147 -17.196 1.00 74.44 343 TRP A CA 1
ATOM 2663 C C . TRP A 1 343 ? 0.172 7.553 -16.281 1.00 74.44 343 TRP A C 1
ATOM 2665 O O . TRP A 1 343 ? 1.112 8.242 -16.678 1.00 74.44 343 TRP A O 1
ATOM 2675 N N . GLY A 1 344 ? 0.073 7.185 -15.000 1.00 63.78 344 GLY A N 1
ATOM 2676 C CA . GLY A 1 344 ? 1.060 7.488 -13.957 1.00 63.78 344 GLY A CA 1
ATOM 2677 C C . GLY A 1 344 ? 0.861 8.805 -13.190 1.00 63.78 344 GLY A C 1
ATOM 2678 O O . GLY A 1 344 ? 1.483 8.962 -12.141 1.00 63.78 344 GLY A O 1
ATOM 2679 N N . SER A 1 345 ? 0.007 9.721 -13.662 1.00 65.00 345 SER A N 1
ATOM 2680 C CA . SER A 1 345 ? -0.372 10.942 -12.918 1.00 65.00 345 SER A CA 1
ATOM 2681 C C . SER A 1 345 ? -1.752 10.824 -12.268 1.00 65.00 345 SER A C 1
ATOM 2683 O O . SER A 1 345 ? -1.953 11.360 -11.178 1.00 65.00 345 SER A O 1
ATOM 2685 N N . TRP A 1 346 ? -2.671 10.111 -12.929 1.00 70.69 346 TRP A N 1
ATOM 2686 C CA . TRP A 1 346 ? -4.035 9.858 -12.472 1.00 70.69 346 TRP A CA 1
ATOM 2687 C C . TRP A 1 346 ? -4.413 8.404 -12.747 1.00 70.69 346 TRP A C 1
ATOM 2689 O O . TRP A 1 346 ? -4.633 8.005 -13.895 1.00 70.69 346 TRP A O 1
ATOM 2699 N N . ASN A 1 347 ? -4.463 7.595 -11.693 1.00 76.69 347 ASN A N 1
ATOM 2700 C CA . ASN A 1 347 ? -5.001 6.245 -11.770 1.00 76.69 347 ASN A CA 1
ATOM 2701 C C . ASN A 1 347 ? -5.578 5.782 -10.432 1.00 76.69 347 ASN A C 1
ATOM 2703 O O . ASN A 1 347 ? -5.325 6.360 -9.376 1.00 76.69 347 ASN A O 1
ATOM 2707 N N . TYR A 1 348 ? -6.356 4.716 -10.502 1.00 84.12 348 TYR A N 1
ATOM 2708 C CA . TYR A 1 348 ? -6.717 3.904 -9.360 1.00 84.12 348 TYR A CA 1
ATOM 2709 C C . TYR A 1 348 ? -5.767 2.725 -9.275 1.00 84.12 348 TYR A C 1
ATOM 2711 O O . TYR A 1 348 ? -5.562 2.016 -10.263 1.00 84.12 348 TYR A O 1
ATOM 2719 N N . VAL A 1 349 ? -5.214 2.502 -8.088 1.00 87.56 349 VAL A N 1
ATOM 2720 C CA . VAL A 1 349 ? -4.594 1.222 -7.753 1.00 87.56 349 VAL A CA 1
ATOM 2721 C C . VAL A 1 349 ? -5.712 0.244 -7.425 1.00 87.56 349 VAL A C 1
ATOM 2723 O O . VAL A 1 349 ? -6.604 0.555 -6.631 1.00 87.56 349 VAL A O 1
ATOM 2726 N N . CYS A 1 350 ? -5.670 -0.910 -8.081 1.00 87.50 350 CYS A N 1
ATOM 2727 C CA . CYS A 1 350 ? -6.654 -1.971 -7.948 1.00 87.50 350 CYS A CA 1
ATOM 2728 C C . CYS A 1 350 ? -5.984 -3.233 -7.377 1.00 87.50 350 CYS A C 1
ATOM 2730 O O . CYS A 1 350 ? -4.797 -3.440 -7.632 1.00 87.50 350 CYS A O 1
ATOM 2732 N N . PRO A 1 351 ? -6.737 -4.110 -6.699 1.00 88.25 351 PRO A N 1
ATOM 2733 C CA . PRO A 1 351 ? -6.259 -5.387 -6.189 1.00 88.25 351 PRO A CA 1
ATOM 2734 C C . PRO A 1 351 ? -5.788 -6.277 -7.346 1.00 88.25 351 PRO A C 1
ATOM 2736 O O . PRO A 1 351 ? -6.571 -6.568 -8.260 1.00 88.25 351 PRO A O 1
ATOM 2739 N N . PRO A 1 352 ? -4.511 -6.686 -7.352 1.00 91.00 352 PRO A N 1
ATOM 2740 C CA . PRO A 1 352 ? -3.964 -7.586 -8.359 1.00 91.00 352 PRO A CA 1
ATOM 2741 C C . PRO A 1 352 ? -4.173 -9.069 -8.016 1.00 91.00 352 PRO A C 1
ATOM 2743 O O . PRO A 1 352 ? -4.253 -9.878 -8.938 1.00 91.00 352 PRO A O 1
ATOM 2746 N N . ASN A 1 353 ? -4.278 -9.424 -6.728 1.00 89.38 353 ASN A N 1
ATOM 2747 C CA . ASN A 1 353 ? -4.140 -10.793 -6.208 1.00 89.38 353 ASN A CA 1
ATOM 2748 C C . ASN A 1 353 ? -5.068 -11.798 -6.907 1.00 89.38 353 ASN A C 1
ATOM 2750 O O . ASN A 1 353 ? -4.625 -12.853 -7.356 1.00 89.38 353 ASN A O 1
ATOM 2754 N N . ALA A 1 354 ? -6.338 -11.432 -7.102 1.00 84.06 354 ALA A N 1
ATOM 2755 C CA . ALA A 1 354 ? -7.341 -12.312 -7.697 1.00 84.06 354 ALA A CA 1
ATOM 2756 C C . ALA A 1 354 ? -7.014 -12.763 -9.140 1.00 84.06 354 ALA A C 1
ATOM 2758 O O . ALA A 1 354 ? -7.553 -13.774 -9.599 1.00 84.06 354 ALA A O 1
ATOM 2759 N N . HIS A 1 355 ? -6.123 -12.065 -9.855 1.00 89.12 355 HIS A N 1
ATOM 2760 C CA . HIS A 1 355 ? -5.690 -12.441 -11.205 1.00 89.12 355 HIS A CA 1
ATOM 2761 C C . HIS A 1 355 ? -4.642 -13.545 -11.249 1.00 89.12 355 HIS A C 1
ATOM 2763 O O . HIS A 1 355 ? -4.399 -14.072 -12.329 1.00 89.12 355 HIS A O 1
ATOM 2769 N N . PHE A 1 356 ? -4.034 -13.913 -10.129 1.00 89.62 356 PHE A N 1
ATOM 2770 C CA . PHE A 1 356 ? -2.969 -14.907 -10.119 1.00 89.62 356 PHE A CA 1
ATOM 2771 C C . PHE A 1 356 ? -3.408 -16.156 -9.370 1.00 89.62 356 PHE A C 1
ATOM 2773 O O . PHE A 1 356 ? -4.348 -16.132 -8.569 1.00 89.62 356 PHE A O 1
ATOM 2780 N N . THR A 1 357 ? -2.779 -17.272 -9.710 1.00 80.62 357 THR A N 1
ATOM 2781 C CA . THR A 1 357 ? -2.983 -18.545 -9.028 1.00 80.62 357 THR A CA 1
ATOM 2782 C C . THR A 1 357 ? -1.731 -18.833 -8.226 1.00 80.62 357 THR A C 1
ATOM 2784 O O . THR A 1 357 ? -0.634 -18.862 -8.775 1.00 80.62 357 THR A O 1
ATOM 2787 N N . TYR A 1 358 ? -1.917 -19.046 -6.934 1.00 75.81 358 TYR A N 1
ATOM 2788 C CA . TYR A 1 358 ? -0.896 -19.539 -6.031 1.00 75.81 358 TYR A CA 1
ATOM 2789 C C . TYR A 1 358 ? -1.573 -20.467 -5.023 1.00 75.81 358 TYR A C 1
ATOM 2791 O O . TYR A 1 358 ? -2.751 -20.312 -4.696 1.00 75.81 358 TYR A O 1
ATOM 2799 N N . VAL A 1 359 ? -0.846 -21.490 -4.592 1.00 74.69 359 VAL A N 1
ATOM 2800 C CA . VAL A 1 359 ? -1.267 -22.383 -3.508 1.00 74.69 359 VAL A CA 1
ATOM 2801 C C . VAL A 1 359 ? -1.200 -21.637 -2.180 1.00 74.69 359 VAL A C 1
ATOM 2803 O O . VAL A 1 359 ? -0.139 -21.217 -1.737 1.00 74.69 359 VAL A O 1
ATOM 2806 N N . ASP A 1 360 ? -2.335 -21.535 -1.509 1.00 82.75 360 ASP A N 1
ATOM 2807 C CA . ASP A 1 360 ? -2.356 -21.131 -0.116 1.00 82.75 360 ASP A CA 1
ATOM 2808 C C . ASP A 1 360 ? -3.191 -22.104 0.700 1.00 82.75 360 ASP A C 1
ATOM 2810 O O . ASP A 1 360 ? -4.285 -22.531 0.305 1.00 82.75 360 ASP A O 1
ATOM 2814 N N . LYS A 1 361 ? -2.634 -22.505 1.832 1.00 85.06 361 LYS A N 1
ATOM 2815 C CA . LYS A 1 361 ? -3.241 -23.451 2.766 1.00 85.06 361 LYS A CA 1
ATOM 2816 C C . LYS A 1 361 ? -3.309 -22.879 4.172 1.00 85.06 361 LYS A C 1
ATOM 2818 O O . LYS A 1 361 ? -4.020 -23.461 4.991 1.00 85.06 361 LYS A O 1
ATOM 2823 N N . GLU A 1 362 ? -2.599 -21.791 4.442 1.00 88.00 362 GLU A N 1
ATOM 2824 C CA . GLU A 1 362 ? -2.524 -21.204 5.768 1.00 88.00 362 GLU A CA 1
ATOM 2825 C C . GLU A 1 362 ? -3.597 -20.125 5.887 1.00 88.00 362 GLU A C 1
ATOM 2827 O O . GLU A 1 362 ? -3.695 -19.277 5.014 1.00 88.00 362 GLU A O 1
ATOM 2832 N N . PRO A 1 363 ? -4.453 -20.157 6.919 1.00 92.88 363 PRO A N 1
ATOM 2833 C CA . PRO A 1 363 ? -5.378 -19.062 7.139 1.00 92.88 363 PRO A CA 1
ATOM 2834 C C . PRO A 1 363 ? -4.648 -17.831 7.697 1.00 92.88 363 PRO A C 1
ATOM 2836 O O . PRO A 1 363 ? -3.607 -17.979 8.349 1.00 92.88 363 PRO A O 1
ATOM 2839 N N . PRO A 1 364 ? -5.245 -16.631 7.573 1.00 94.56 364 PRO A N 1
ATOM 2840 C CA . PRO A 1 364 ? -4.729 -15.439 8.227 1.00 94.56 364 PRO A CA 1
ATOM 2841 C C . PRO A 1 364 ? -4.489 -15.645 9.724 1.00 94.56 364 PRO A C 1
ATOM 2843 O O . PRO A 1 364 ? -5.254 -16.315 10.419 1.00 94.56 364 PRO A O 1
ATOM 2846 N N . HIS A 1 365 ? -3.459 -15.003 10.253 1.00 94.31 365 HIS A N 1
ATOM 2847 C CA . HIS A 1 365 ? -3.178 -14.944 11.677 1.00 94.31 365 HIS A CA 1
ATOM 2848 C C . HIS A 1 365 ? -3.775 -13.673 12.290 1.00 94.31 365 HIS A C 1
ATOM 2850 O O . HIS A 1 365 ? -3.463 -12.561 11.853 1.00 94.31 365 HIS A O 1
ATOM 2856 N N . ILE A 1 366 ? -4.570 -13.830 13.350 1.00 96.88 366 ILE A N 1
ATOM 2857 C CA . ILE A 1 366 ? -5.177 -12.731 14.112 1.00 96.88 366 ILE A CA 1
ATOM 2858 C C . ILE A 1 366 ? -4.599 -12.744 15.530 1.00 96.88 366 ILE A C 1
ATOM 2860 O O . ILE A 1 366 ? -4.705 -13.744 16.235 1.00 96.88 366 ILE A O 1
ATOM 2864 N N . GLU A 1 367 ? -3.976 -11.641 15.943 1.00 95.25 367 GLU A N 1
ATOM 2865 C CA . GLU A 1 367 ? -3.412 -11.492 17.288 1.00 95.25 367 GLU A CA 1
ATOM 2866 C C . GLU A 1 367 ? -4.488 -11.079 18.299 1.00 95.25 367 GLU A C 1
ATOM 2868 O O . GLU A 1 367 ? -5.327 -10.220 18.017 1.00 95.25 367 GLU A O 1
ATOM 2873 N N . THR A 1 368 ? -4.394 -11.628 19.508 1.00 94.19 368 THR A N 1
ATOM 2874 C CA . THR A 1 368 ? -5.168 -11.199 20.680 1.00 94.19 368 THR A CA 1
ATOM 2875 C C . THR A 1 368 ? -4.232 -10.813 21.830 1.00 94.19 368 THR A C 1
ATOM 2877 O O . THR A 1 368 ? -3.169 -11.423 21.955 1.00 94.19 368 THR A O 1
ATOM 2880 N N . PRO A 1 369 ? -4.628 -9.890 22.725 1.00 95.25 369 PRO A N 1
ATOM 2881 C CA . PRO A 1 369 ? -5.912 -9.185 22.747 1.00 95.25 369 PRO A CA 1
ATOM 2882 C C . PRO A 1 369 ? -6.018 -8.101 21.666 1.00 95.25 369 PRO A C 1
ATOM 2884 O O . PRO A 1 369 ? -5.010 -7.630 21.145 1.00 95.25 369 PRO A O 1
ATOM 2887 N N . PHE A 1 370 ? -7.247 -7.696 21.336 1.00 97.69 370 PHE A N 1
ATOM 2888 C CA . PHE A 1 370 ? -7.485 -6.535 20.472 1.00 97.69 370 PHE A CA 1
ATOM 2889 C C . PHE A 1 370 ? -7.195 -5.230 21.217 1.00 97.69 370 PHE A C 1
ATOM 2891 O O . PHE A 1 370 ? -7.257 -5.169 22.447 1.00 97.69 370 PHE A O 1
ATOM 2898 N N . TRP A 1 371 ? -6.906 -4.168 20.469 1.00 97.88 371 TRP A N 1
ATOM 2899 C CA . TRP A 1 371 ? -6.635 -2.847 21.026 1.00 97.88 371 TRP A CA 1
ATOM 2900 C C . TRP A 1 371 ? -7.792 -1.895 20.757 1.00 97.88 371 TRP A C 1
ATOM 2902 O O . TRP A 1 371 ? -8.428 -1.948 19.708 1.00 97.88 371 TRP A O 1
ATOM 2912 N N . PHE A 1 372 ? -8.018 -0.975 21.690 1.00 98.31 372 PHE A N 1
ATOM 2913 C CA . PHE A 1 372 ? -9.071 0.027 21.593 1.00 98.31 372 PHE A CA 1
ATOM 2914 C C . PHE A 1 372 ? -8.458 1.420 21.684 1.00 98.31 372 PHE A C 1
ATOM 2916 O O . PHE A 1 372 ? -7.571 1.671 22.503 1.00 98.31 372 PHE A O 1
ATOM 2923 N N . PHE A 1 373 ? -8.915 2.325 20.829 1.00 98.38 373 PHE A N 1
ATOM 2924 C CA . PHE A 1 373 ? -8.453 3.708 20.770 1.00 98.38 373 PHE A CA 1
ATOM 2925 C C . PHE A 1 373 ? -9.651 4.648 20.814 1.00 98.38 373 PHE A C 1
ATOM 2927 O O . PHE A 1 373 ? -10.748 4.285 20.396 1.00 98.38 373 PHE A O 1
ATOM 2934 N N . LYS A 1 374 ? -9.451 5.877 21.294 1.00 97.12 374 LYS A N 1
ATOM 2935 C CA . LYS A 1 374 ? -10.451 6.927 21.063 1.00 97.12 374 LYS A CA 1
ATOM 2936 C C . LYS A 1 374 ? -10.521 7.208 19.561 1.00 97.12 374 LYS A C 1
ATOM 2938 O O . LYS A 1 374 ? -9.459 7.369 18.947 1.00 97.12 374 LYS A O 1
ATOM 2943 N N . ASN A 1 375 ? -11.737 7.288 19.019 1.00 95.94 375 ASN A N 1
ATOM 2944 C CA . ASN A 1 375 ? -11.993 7.526 17.597 1.00 95.94 375 ASN A CA 1
ATOM 2945 C C . ASN A 1 375 ? -11.111 8.650 17.028 1.00 95.94 375 ASN A C 1
ATOM 2947 O O . ASN A 1 375 ? -10.903 9.685 17.672 1.00 95.94 375 ASN A O 1
ATOM 2951 N N . SER A 1 376 ? -10.571 8.437 15.825 1.00 90.88 376 SER A N 1
ATOM 2952 C CA . SER A 1 376 ? -9.778 9.433 15.097 1.00 90.88 376 SER A CA 1
ATOM 2953 C C . SER A 1 376 ? -8.559 9.968 15.873 1.00 90.88 376 SER A C 1
ATOM 2955 O O . SER A 1 376 ? -8.067 11.072 15.622 1.00 90.88 376 SER A O 1
ATOM 2957 N N . SER A 1 377 ? -8.016 9.179 16.806 1.00 93.88 377 SER A N 1
ATOM 2958 C CA . SER A 1 377 ? -6.858 9.559 17.621 1.00 93.88 377 SER A CA 1
ATOM 2959 C C . SER A 1 377 ? -5.863 8.413 17.791 1.00 93.88 377 SER A C 1
ATOM 2961 O O . SER A 1 377 ? -6.204 7.244 17.641 1.00 93.88 377 SER A O 1
ATOM 2963 N N . ASP A 1 378 ? -4.628 8.735 18.173 1.00 94.69 378 ASP A N 1
ATOM 2964 C CA . ASP A 1 378 ? -3.622 7.742 18.576 1.00 94.69 378 ASP A CA 1
ATOM 2965 C C . ASP A 1 378 ? -3.612 7.515 20.105 1.00 94.69 378 ASP A C 1
ATOM 2967 O O . ASP A 1 378 ? -2.659 6.970 20.657 1.00 94.69 378 ASP A O 1
ATOM 2971 N N . THR A 1 379 ? -4.678 7.924 20.810 1.00 96.25 379 THR A N 1
ATOM 2972 C CA . THR A 1 379 ? -4.842 7.688 22.253 1.00 96.25 379 THR A CA 1
ATOM 2973 C C . THR A 1 379 ? -5.434 6.308 22.505 1.00 96.25 379 THR A C 1
ATOM 2975 O O . THR A 1 379 ? -6.630 6.085 22.300 1.00 96.25 379 THR A O 1
ATOM 2978 N N . ARG A 1 380 ? -4.580 5.392 22.965 1.00 96.50 380 ARG A N 1
ATOM 2979 C CA . ARG A 1 380 ? -4.963 4.040 23.371 1.00 96.50 380 ARG A CA 1
ATOM 2980 C C . ARG A 1 380 ? -5.775 4.068 24.667 1.00 96.50 380 ARG A C 1
ATOM 2982 O O . ARG A 1 380 ? -5.484 4.850 25.571 1.00 96.50 380 ARG A O 1
ATOM 2989 N N . ILE A 1 381 ? -6.786 3.211 24.745 1.00 97.12 381 ILE A N 1
ATOM 2990 C CA . ILE A 1 381 ? -7.551 2.942 25.961 1.00 97.12 381 ILE A CA 1
ATOM 2991 C C . ILE A 1 381 ? -6.892 1.741 26.636 1.00 97.12 381 ILE A C 1
ATOM 2993 O O . ILE A 1 381 ? -6.923 0.626 26.112 1.00 97.12 381 ILE A O 1
ATOM 2997 N N . GLU A 1 382 ? -6.239 1.987 27.769 1.00 95.19 382 GLU A N 1
ATOM 2998 C CA . GLU A 1 382 ? -5.488 0.951 28.477 1.00 95.19 382 GLU A CA 1
ATOM 2999 C C . GLU A 1 382 ? -6.426 -0.077 29.130 1.00 95.19 382 GLU A C 1
ATOM 3001 O O . GLU A 1 382 ? -7.476 0.296 29.668 1.00 95.19 382 GLU A O 1
ATOM 3006 N N . PRO A 1 383 ? -6.068 -1.372 29.102 1.00 94.25 383 PRO A N 1
ATOM 3007 C CA . PRO A 1 383 ? -6.800 -2.384 29.843 1.00 94.25 383 PRO A CA 1
ATOM 3008 C C . PRO A 1 383 ? -6.671 -2.162 31.354 1.00 94.25 383 PRO A C 1
ATOM 3010 O O . PRO A 1 383 ? -5.690 -1.606 31.848 1.00 94.25 383 PRO A O 1
ATOM 3013 N N . SER A 1 384 ? -7.667 -2.635 32.102 1.00 92.19 384 SER A N 1
ATOM 3014 C CA . SER A 1 384 ? -7.576 -2.731 33.564 1.00 92.19 384 SER A CA 1
ATOM 3015 C C . SER A 1 384 ? -6.538 -3.777 33.998 1.00 92.19 384 SER A C 1
ATOM 3017 O O . SER A 1 384 ? -6.059 -4.562 33.181 1.00 92.19 384 SER A O 1
ATOM 3019 N N . GLU A 1 385 ? -6.250 -3.867 35.301 1.00 89.50 385 GLU A N 1
ATOM 3020 C CA . GLU A 1 385 ? -5.374 -4.915 35.865 1.00 89.50 385 GLU A CA 1
ATOM 3021 C C . GLU A 1 385 ? -5.842 -6.342 35.528 1.00 89.50 385 GLU A C 1
ATOM 3023 O O . GLU A 1 385 ? -5.031 -7.258 35.437 1.00 89.50 3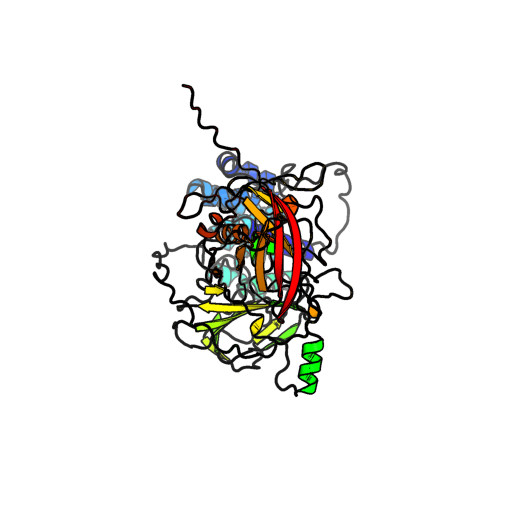85 GLU A O 1
ATOM 3028 N N . SER A 1 386 ? -7.145 -6.527 35.283 1.00 88.62 386 SER A N 1
ATOM 3029 C CA . SER A 1 386 ? -7.720 -7.808 34.847 1.00 88.62 386 SER A CA 1
ATOM 3030 C C . SER A 1 386 ? -7.435 -8.159 33.378 1.00 88.62 386 SER A C 1
ATOM 3032 O O . SER A 1 386 ? -7.842 -9.219 32.912 1.00 88.62 386 SER A O 1
ATOM 3034 N N . GLY A 1 387 ? -6.786 -7.265 32.626 1.00 89.75 387 GLY A N 1
ATOM 3035 C CA . GLY A 1 387 ? -6.545 -7.401 31.189 1.00 89.75 387 GLY A CA 1
ATOM 3036 C C . GLY A 1 387 ? -7.738 -7.015 30.308 1.00 89.75 387 GLY A C 1
ATOM 3037 O O . GLY A 1 387 ? -7.588 -6.942 29.092 1.00 89.75 387 GLY A O 1
ATOM 3038 N N . VAL A 1 388 ? -8.907 -6.724 30.893 1.00 94.12 388 VAL A N 1
ATOM 3039 C CA . VAL A 1 388 ? -10.104 -6.294 30.154 1.00 94.12 388 VAL A CA 1
ATOM 3040 C C . VAL A 1 388 ? -10.110 -4.776 29.982 1.00 94.12 388 VAL A C 1
ATOM 3042 O O . VAL A 1 388 ? -10.005 -4.030 30.964 1.00 94.12 388 VAL A O 1
ATOM 3045 N N . THR A 1 389 ? -10.277 -4.317 28.742 1.00 97.31 389 THR A N 1
ATOM 3046 C CA . THR A 1 389 ? -10.446 -2.896 28.409 1.00 97.31 389 THR A CA 1
ATOM 3047 C C . THR A 1 389 ? -11.881 -2.445 28.658 1.00 97.31 389 THR A C 1
ATOM 3049 O O . THR A 1 389 ? -12.830 -3.130 28.281 1.00 97.31 389 THR A O 1
ATOM 3052 N N . THR A 1 390 ? -12.043 -1.286 29.301 1.00 97.75 390 THR A N 1
ATOM 3053 C CA . THR A 1 390 ? -13.347 -0.624 29.460 1.00 97.75 390 THR A CA 1
ATOM 3054 C C . THR A 1 390 ? -13.433 0.549 28.496 1.00 97.75 390 THR A C 1
ATOM 3056 O O . THR A 1 390 ? -12.542 1.394 28.486 1.00 97.75 390 THR A O 1
ATOM 3059 N N . VAL A 1 391 ? -14.489 0.598 27.690 1.00 97.94 391 VAL A N 1
ATOM 3060 C CA . VAL A 1 391 ? -14.688 1.595 26.637 1.00 97.94 391 VAL A CA 1
ATOM 3061 C C . VAL A 1 391 ? -16.001 2.359 26.827 1.00 97.94 391 VAL A C 1
ATOM 3063 O O . VAL A 1 391 ? -16.954 1.847 27.419 1.00 97.94 391 VAL A O 1
ATOM 3066 N N . SER A 1 392 ? -16.041 3.589 26.316 1.00 97.25 392 SER A N 1
ATOM 3067 C CA . SER A 1 392 ? -17.223 4.454 26.298 1.00 97.25 392 SER A CA 1
ATOM 3068 C C . SER A 1 392 ? -17.109 5.504 25.184 1.00 97.25 392 SER A C 1
ATOM 3070 O O . SER A 1 392 ? -16.004 5.856 24.763 1.00 97.25 392 SER A O 1
ATOM 3072 N N . GLY A 1 393 ? -18.247 5.999 24.691 1.00 96.62 393 GLY A N 1
ATOM 3073 C CA . GLY A 1 393 ? -18.305 6.930 23.560 1.00 96.62 393 GLY A CA 1
ATOM 3074 C C . GLY A 1 393 ? -17.907 6.305 22.217 1.00 96.62 393 GLY A C 1
ATOM 3075 O O . GLY A 1 393 ? -18.268 5.163 21.919 1.00 96.62 393 GLY A O 1
ATOM 3076 N N . GLU A 1 394 ? -17.192 7.085 21.406 1.00 97.50 394 GLU A N 1
ATOM 3077 C CA . GLU A 1 394 ? -16.708 6.721 20.070 1.00 97.50 394 GLU A CA 1
ATOM 3078 C C . GLU A 1 394 ? -15.334 6.040 20.125 1.00 97.50 394 GLU A C 1
ATOM 3080 O O . GLU A 1 394 ? -14.341 6.620 20.585 1.00 97.50 394 GLU A O 1
ATOM 3085 N N . VAL A 1 395 ? -15.271 4.804 19.631 1.00 97.94 395 VAL A N 1
ATOM 3086 C CA . VAL A 1 395 ? -14.131 3.905 19.822 1.00 97.94 395 VAL A CA 1
ATOM 3087 C C . VAL A 1 395 ? -13.685 3.297 18.497 1.00 97.94 395 VAL A C 1
ATOM 3089 O O . VAL A 1 395 ? -14.497 2.799 17.717 1.00 97.94 395 VAL A O 1
ATOM 3092 N N . ASP A 1 396 ? -12.371 3.272 18.299 1.00 98.31 396 ASP A N 1
ATOM 3093 C CA . ASP A 1 396 ? -11.712 2.514 17.244 1.00 98.31 396 ASP A CA 1
ATOM 3094 C C . ASP A 1 396 ? -11.295 1.139 17.759 1.00 98.31 396 ASP A C 1
ATOM 3096 O O . ASP A 1 396 ? -10.585 1.041 18.766 1.00 98.31 396 ASP A O 1
ATOM 3100 N N . ILE A 1 397 ? -11.686 0.080 17.045 1.00 98.38 397 ILE A N 1
ATOM 3101 C CA . ILE A 1 397 ? -11.200 -1.282 17.304 1.00 98.38 397 ILE A CA 1
ATOM 3102 C C . ILE A 1 397 ? -10.020 -1.539 16.372 1.00 98.38 397 ILE A C 1
ATOM 3104 O O . ILE A 1 397 ? -10.136 -1.427 15.151 1.00 98.38 397 ILE A O 1
ATOM 3108 N N . VAL A 1 398 ? -8.873 -1.879 16.953 1.00 98.38 398 VAL A N 1
ATOM 3109 C CA . VAL A 1 398 ? -7.624 -2.108 16.232 1.00 98.38 398 VAL A CA 1
ATOM 3110 C C . VAL A 1 398 ? -7.181 -3.548 16.421 1.00 98.38 398 VAL A C 1
ATOM 3112 O O . VAL A 1 398 ? -7.030 -4.016 17.548 1.00 98.38 398 VAL A O 1
ATOM 3115 N N . VAL A 1 399 ? -6.948 -4.248 15.313 1.00 98.25 399 VAL A N 1
ATOM 3116 C CA . VAL A 1 399 ? -6.639 -5.682 15.308 1.00 98.25 399 VAL A CA 1
ATOM 3117 C C . VAL A 1 399 ? -5.354 -5.921 14.536 1.00 98.25 399 VAL A C 1
ATOM 3119 O O . VAL A 1 399 ? -5.214 -5.485 13.391 1.00 98.25 399 VAL A O 1
ATOM 3122 N N . ALA A 1 400 ? -4.401 -6.609 15.160 1.00 96.38 400 ALA A N 1
ATOM 3123 C CA . ALA A 1 400 ? -3.163 -6.979 14.496 1.00 96.38 400 ALA A CA 1
ATOM 3124 C C . ALA A 1 400 ? -3.386 -8.266 13.708 1.00 96.38 400 ALA A C 1
ATOM 3126 O O . ALA A 1 400 ? -3.690 -9.314 14.276 1.00 96.38 400 ALA A O 1
ATOM 3127 N N . MET A 1 401 ? -3.250 -8.178 12.391 1.00 96.19 401 MET A N 1
ATOM 3128 C CA . MET A 1 401 ? -3.460 -9.300 11.486 1.00 96.19 401 MET A CA 1
ATOM 3129 C C . MET A 1 401 ? -2.335 -9.371 10.465 1.00 96.19 401 MET A C 1
ATOM 3131 O O . MET A 1 401 ? -1.739 -8.357 10.090 1.00 96.19 401 MET A O 1
ATOM 3135 N N . ARG A 1 402 ? -2.054 -10.582 10.010 1.00 92.88 402 ARG A N 1
ATOM 3136 C CA . ARG A 1 402 ? -1.202 -10.852 8.855 1.00 92.88 402 ARG A CA 1
ATOM 3137 C C . ARG A 1 402 ? -1.715 -12.098 8.168 1.00 92.88 402 ARG A C 1
ATOM 3139 O O . ARG A 1 402 ? -2.196 -13.001 8.843 1.00 92.88 402 ARG A O 1
ATOM 3146 N N . ASP A 1 403 ? -1.579 -12.150 6.862 1.00 90.62 403 ASP A N 1
ATOM 3147 C CA . ASP A 1 403 ? -1.624 -13.403 6.143 1.00 90.62 403 ASP A CA 1
ATOM 3148 C C . ASP A 1 403 ? -0.203 -13.958 6.033 1.00 90.62 403 ASP A C 1
ATOM 3150 O O . ASP A 1 403 ? 0.766 -13.220 5.812 1.00 90.62 403 ASP A O 1
ATOM 3154 N N . GLY A 1 404 ? -0.076 -15.248 6.312 1.00 80.44 404 GLY A N 1
ATOM 3155 C CA . GLY A 1 404 ? 1.211 -15.898 6.245 1.00 80.44 404 GLY A CA 1
ATOM 3156 C C . GLY A 1 404 ? 1.595 -16.191 4.813 1.00 80.44 404 GLY A C 1
ATOM 3157 O O . GLY A 1 404 ? 2.682 -15.803 4.396 1.00 80.44 404 GLY A O 1
ATOM 3158 N N . GLY A 1 405 ? 0.658 -16.765 4.056 1.00 72.31 405 GLY A N 1
ATOM 3159 C CA . GLY A 1 405 ? 0.846 -17.219 2.690 1.00 72.31 405 GLY A CA 1
ATOM 3160 C C . GLY A 1 405 ? 1.982 -18.234 2.566 1.00 72.31 405 GLY A C 1
ATOM 3161 O O . GLY A 1 405 ? 3.152 -17.904 2.760 1.00 72.31 405 GLY A O 1
ATOM 3162 N N . GLN A 1 406 ? 1.677 -19.452 2.109 1.00 68.50 406 GLN A N 1
ATOM 3163 C CA . GLN A 1 406 ? 2.702 -20.488 1.868 1.00 68.50 406 GLN A CA 1
ATOM 3164 C C . GLN A 1 406 ? 3.881 -19.978 1.001 1.00 68.50 406 GLN A C 1
ATOM 3166 O O . GLN A 1 406 ? 5.018 -20.433 1.124 1.00 68.50 406 GLN A O 1
ATOM 3171 N N . PHE A 1 407 ? 3.619 -19.001 0.134 1.00 68.12 407 PHE A N 1
ATOM 3172 C CA . PHE A 1 407 ? 4.597 -18.402 -0.768 1.00 68.12 407 PHE A CA 1
ATOM 3173 C C . PHE A 1 407 ? 5.296 -17.160 -0.255 1.00 68.12 407 PHE A C 1
ATOM 3175 O O . PHE A 1 407 ? 6.212 -16.697 -0.922 1.00 68.12 407 PHE A O 1
ATOM 3182 N N . ALA A 1 408 ? 4.913 -16.612 0.896 1.00 62.28 408 ALA A N 1
ATOM 3183 C CA . ALA A 1 408 ? 5.650 -15.509 1.492 1.00 62.28 408 ALA A CA 1
ATOM 3184 C C . ALA A 1 408 ? 6.766 -15.998 2.420 1.00 62.28 408 ALA A C 1
ATOM 3186 O O . ALA A 1 408 ? 7.451 -15.171 3.017 1.00 62.28 408 ALA A O 1
ATOM 3187 N N . HIS A 1 409 ? 6.985 -17.305 2.566 1.00 64.06 409 HIS A N 1
ATOM 3188 C CA . HIS A 1 409 ? 8.072 -17.821 3.386 1.00 64.06 409 HIS A CA 1
ATOM 3189 C C . HIS A 1 409 ? 9.413 -17.660 2.672 1.00 64.06 409 HIS A C 1
ATOM 3191 O O . HIS A 1 409 ? 9.721 -18.387 1.730 1.00 64.06 409 HIS A O 1
ATOM 3197 N N . SER A 1 410 ? 10.274 -16.771 3.172 1.00 56.62 410 SER A N 1
ATOM 3198 C CA . SER A 1 410 ? 11.694 -16.950 2.907 1.00 56.62 410 SER A CA 1
ATOM 3199 C C . SER A 1 410 ? 12.214 -18.055 3.823 1.00 56.62 410 SER A C 1
ATOM 3201 O O . SER A 1 410 ? 12.255 -17.904 5.043 1.00 56.62 410 SER A O 1
ATOM 3203 N N . GLY A 1 411 ? 12.581 -19.199 3.242 1.00 52.66 411 GLY A N 1
ATOM 3204 C CA . GLY A 1 411 ? 13.139 -20.320 4.004 1.00 52.66 411 GLY A CA 1
ATOM 3205 C C . GLY A 1 411 ? 14.421 -19.957 4.768 1.00 52.66 411 GLY A C 1
ATOM 3206 O O . GLY A 1 411 ? 14.762 -20.629 5.735 1.00 52.66 411 GLY A O 1
ATOM 3207 N N . GLU A 1 412 ? 15.115 -18.880 4.370 1.00 50.22 412 GLU A N 1
ATOM 3208 C CA . GLU A 1 412 ? 16.488 -18.605 4.817 1.00 50.22 412 GLU A CA 1
ATOM 3209 C C . GLU A 1 412 ? 16.788 -17.141 5.203 1.00 50.22 412 GLU A C 1
ATOM 3211 O O . GLU A 1 412 ? 17.844 -16.877 5.775 1.00 50.22 412 GLU A O 1
ATOM 3216 N N . SER A 1 413 ? 15.909 -16.162 4.932 1.00 50.09 413 SER A N 1
ATOM 3217 C CA . SER A 1 413 ? 16.298 -14.731 4.976 1.00 50.09 413 SER A CA 1
ATOM 3218 C C . SER A 1 413 ? 15.515 -13.830 5.938 1.00 50.09 413 SER A C 1
ATOM 3220 O O . SER A 1 413 ? 15.752 -12.622 5.962 1.00 50.09 413 SER A O 1
ATOM 3222 N N . GLY A 1 414 ? 14.617 -14.377 6.764 1.00 57.44 414 GLY A N 1
ATOM 3223 C CA . GLY A 1 414 ? 13.896 -13.591 7.777 1.00 57.44 414 GLY A CA 1
ATOM 3224 C C . GLY A 1 414 ? 13.011 -12.482 7.190 1.00 57.44 414 GLY A C 1
ATOM 3225 O O . GLY A 1 414 ? 12.744 -11.484 7.863 1.00 57.44 414 GLY A O 1
ATOM 3226 N N . PHE A 1 415 ? 12.561 -12.646 5.943 1.00 62.94 415 PHE A N 1
ATOM 3227 C CA . PHE A 1 415 ? 11.673 -11.734 5.226 1.00 62.94 415 PHE A CA 1
ATOM 3228 C C . PHE A 1 415 ? 10.419 -12.481 4.760 1.00 62.94 415 PHE A C 1
ATOM 3230 O O . PHE A 1 415 ? 10.518 -13.587 4.243 1.00 62.94 415 PHE A O 1
ATOM 3237 N N . GLY A 1 416 ? 9.251 -11.852 4.911 1.00 71.12 416 GLY A N 1
ATOM 3238 C CA . GLY A 1 416 ? 7.970 -12.399 4.454 1.00 71.12 416 GLY A CA 1
ATOM 3239 C C . GLY A 1 416 ? 7.056 -12.876 5.588 1.00 71.12 416 GLY A C 1
ATOM 3240 O O . GLY A 1 416 ? 7.169 -12.376 6.711 1.00 71.12 416 GLY A O 1
ATOM 3241 N N . ASP A 1 417 ? 6.115 -13.773 5.288 1.00 77.56 417 ASP A N 1
ATOM 3242 C CA . ASP A 1 417 ? 5.074 -14.245 6.222 1.00 77.56 417 ASP A CA 1
ATOM 3243 C C . ASP A 1 417 ? 4.233 -13.084 6.807 1.00 77.56 417 ASP A C 1
ATOM 3245 O O . ASP A 1 417 ? 4.020 -12.959 8.017 1.00 77.56 417 ASP A O 1
ATOM 3249 N N . ARG A 1 418 ? 3.893 -12.115 5.951 1.00 84.56 418 ARG A N 1
ATOM 3250 C CA . ARG A 1 418 ? 3.329 -10.818 6.360 1.00 84.56 418 ARG A CA 1
ATOM 3251 C C . ARG A 1 418 ? 2.395 -10.202 5.324 1.00 84.56 418 ARG A C 1
ATOM 3253 O O . ARG A 1 418 ? 2.313 -8.980 5.261 1.00 84.56 418 ARG A O 1
ATOM 3260 N N . LEU A 1 419 ? 1.783 -11.016 4.476 1.00 90.56 419 LEU A N 1
ATOM 3261 C CA . LEU A 1 419 ? 0.842 -10.541 3.470 1.00 90.56 419 LEU A CA 1
ATOM 3262 C C . LEU A 1 419 ? -0.368 -9.870 4.136 1.00 90.56 419 LEU A C 1
ATOM 3264 O O . LEU A 1 419 ? -0.617 -10.001 5.343 1.00 90.56 419 LEU A O 1
ATOM 3268 N N . ALA A 1 420 ? -1.080 -9.060 3.369 1.00 92.94 420 ALA A N 1
ATOM 3269 C CA . ALA A 1 420 ? -2.281 -8.395 3.825 1.00 92.94 420 ALA A CA 1
ATOM 3270 C C . ALA A 1 420 ? -3.481 -9.351 3.804 1.00 92.94 420 ALA A C 1
ATOM 3272 O O . ALA A 1 420 ? -3.539 -10.301 3.032 1.00 92.94 420 ALA A O 1
ATOM 3273 N N . VAL A 1 421 ? -4.474 -9.074 4.649 1.00 94.81 421 VAL A N 1
ATOM 3274 C CA . VAL A 1 421 ? -5.759 -9.783 4.577 1.00 94.81 421 VAL A CA 1
ATOM 3275 C C . VAL A 1 421 ? -6.608 -9.177 3.457 1.00 94.81 421 VAL A C 1
ATOM 3277 O O . VAL A 1 421 ? -6.526 -7.977 3.192 1.00 94.81 421 VAL A O 1
ATOM 3280 N N . ALA A 1 422 ? -7.435 -9.993 2.814 1.00 93.62 422 ALA A N 1
ATOM 3281 C CA . ALA A 1 422 ? -8.316 -9.594 1.722 1.00 93.62 422 ALA A CA 1
ATOM 3282 C C . ALA A 1 422 ? -9.638 -8.999 2.215 1.00 93.62 422 ALA A C 1
ATOM 3284 O O . ALA A 1 422 ? -10.128 -8.029 1.644 1.00 93.62 422 ALA A O 1
ATOM 3285 N N . ARG A 1 423 ? -10.216 -9.552 3.286 1.00 95.19 423 ARG A N 1
ATOM 3286 C CA . ARG A 1 423 ? -11.482 -9.069 3.855 1.00 95.19 423 ARG A CA 1
ATOM 3287 C C . ARG A 1 423 ? -11.502 -9.213 5.365 1.00 95.19 423 ARG A C 1
ATOM 3289 O O . ARG A 1 423 ? -10.950 -10.173 5.903 1.00 95.19 423 ARG A O 1
ATOM 3296 N N . ILE A 1 424 ? -12.156 -8.267 6.029 1.00 97.06 424 ILE A N 1
ATOM 3297 C CA . ILE A 1 424 ? -12.369 -8.271 7.472 1.00 97.06 424 ILE A CA 1
ATOM 3298 C C . ILE A 1 424 ? -13.865 -8.120 7.753 1.00 97.06 424 ILE A C 1
ATOM 3300 O O . ILE A 1 424 ? -14.515 -7.204 7.252 1.00 97.06 424 ILE A O 1
ATOM 3304 N N . ASP A 1 425 ? -14.383 -8.991 8.607 1.00 95.44 425 ASP A N 1
ATOM 3305 C CA . ASP A 1 425 ? -15.739 -8.944 9.147 1.00 95.44 425 ASP A CA 1
ATOM 3306 C C . ASP A 1 425 ? -15.654 -8.996 10.676 1.00 95.44 425 ASP A C 1
ATOM 3308 O O . ASP A 1 425 ? -14.755 -9.639 11.230 1.00 95.44 425 ASP A O 1
ATOM 3312 N N . TYR A 1 426 ? -16.572 -8.340 11.387 1.00 97.06 426 TYR A N 1
ATOM 3313 C CA . TYR A 1 426 ? -16.598 -8.435 12.847 1.00 97.06 426 TYR A CA 1
ATOM 3314 C C . TYR A 1 426 ? -18.008 -8.447 13.429 1.00 97.06 426 TYR A C 1
ATOM 3316 O O . TYR A 1 426 ? -18.974 -7.974 12.835 1.00 97.06 426 TYR A O 1
ATOM 3324 N N . GLU A 1 427 ? -18.122 -9.037 14.611 1.00 96.00 427 GLU A N 1
ATOM 3325 C CA . GLU A 1 427 ? -19.354 -9.176 15.373 1.00 96.00 427 GLU A CA 1
ATOM 3326 C C . GLU A 1 427 ? -19.106 -8.691 16.803 1.00 96.00 427 GLU A C 1
ATOM 3328 O O . GLU A 1 427 ? -18.053 -8.960 17.385 1.00 96.00 427 GLU A O 1
ATOM 3333 N N . ILE A 1 428 ? -20.063 -7.950 17.356 1.00 96.00 428 ILE A N 1
ATOM 3334 C CA . ILE A 1 428 ? -20.060 -7.505 18.749 1.00 96.00 428 ILE A CA 1
ATOM 3335 C C . ILE A 1 428 ? -21.274 -8.128 19.429 1.00 96.00 428 ILE A C 1
ATOM 3337 O O . ILE A 1 428 ? -22.414 -7.832 19.058 1.00 96.00 428 ILE A O 1
ATOM 3341 N N . THR A 1 429 ? -21.023 -8.969 20.429 1.00 95.31 429 THR A N 1
ATOM 3342 C CA . THR A 1 429 ? -22.047 -9.796 21.076 1.00 95.31 429 THR A CA 1
ATOM 3343 C C . THR A 1 429 ? -22.033 -9.571 22.586 1.00 95.31 429 THR A C 1
ATOM 3345 O O . THR A 1 429 ? -20.979 -9.727 23.205 1.00 95.31 429 THR A O 1
ATOM 3348 N N . PRO A 1 430 ? -23.158 -9.195 23.219 1.00 93.38 430 PRO A N 1
ATOM 3349 C CA . PRO A 1 430 ? -23.218 -9.097 24.675 1.00 93.38 430 PRO A CA 1
ATOM 3350 C C . PRO A 1 430 ? -23.041 -10.480 25.317 1.00 93.38 430 PRO A C 1
ATOM 3352 O O . PRO A 1 430 ? -23.602 -11.466 24.849 1.00 93.38 430 PRO A O 1
ATOM 3355 N N . VAL A 1 431 ? -22.298 -10.550 26.424 1.00 89.12 431 VAL A N 1
ATOM 3356 C CA . VAL A 1 431 ? -22.015 -11.797 27.173 1.00 89.12 431 VAL A CA 1
ATOM 3357 C C . VAL A 1 431 ? -23.173 -12.174 28.125 1.00 89.12 431 VAL A C 1
ATOM 3359 O O . VAL A 1 431 ? -23.027 -13.009 29.010 1.00 89.12 431 VAL A O 1
ATOM 3362 N N . SER A 1 432 ? -24.347 -11.555 27.976 1.00 79.56 432 SER A N 1
ATOM 3363 C CA . SER A 1 432 ? -25.554 -11.918 28.729 1.00 79.56 432 SER A CA 1
ATOM 3364 C C . SER A 1 432 ? -26.237 -13.158 28.132 1.00 79.56 432 SER A C 1
ATOM 3366 O O . SER A 1 432 ? -25.960 -13.549 27.000 1.00 79.56 432 SER A O 1
ATOM 3368 N N . ASP A 1 433 ? -27.193 -13.752 28.854 1.00 57.69 433 ASP A N 1
ATOM 3369 C CA . ASP A 1 433 ? -27.946 -14.949 28.422 1.00 57.69 433 ASP A CA 1
ATOM 3370 C C . ASP A 1 433 ? -28.780 -14.763 27.125 1.00 57.69 433 ASP A C 1
ATOM 3372 O O . ASP A 1 433 ? -29.455 -15.690 26.674 1.00 57.69 433 ASP A O 1
ATOM 3376 N N . ASN A 1 434 ? -28.739 -13.584 26.490 1.00 54.69 434 ASN A N 1
ATOM 3377 C CA . ASN A 1 434 ? -29.428 -13.260 25.241 1.00 54.69 434 ASN A CA 1
ATOM 3378 C C . ASN A 1 434 ? -28.432 -12.961 24.105 1.00 54.69 434 ASN A C 1
ATOM 3380 O O . ASN A 1 434 ? -28.338 -11.845 23.601 1.00 54.69 434 ASN A O 1
ATOM 3384 N N . ALA A 1 435 ? -27.780 -14.004 23.582 1.00 60.84 435 ALA A N 1
ATOM 3385 C CA . ALA A 1 435 ? -26.977 -13.948 22.347 1.00 60.84 435 ALA A CA 1
ATOM 3386 C C . ALA A 1 435 ? -27.754 -13.470 21.088 1.00 60.84 435 ALA A C 1
ATOM 3388 O O . ALA A 1 435 ? -27.191 -13.380 19.999 1.00 60.84 435 ALA A O 1
ATOM 3389 N N . LYS A 1 436 ? -29.057 -13.176 21.215 1.00 66.88 436 LYS A N 1
ATOM 3390 C CA . LYS A 1 436 ? -29.928 -12.656 20.151 1.00 66.88 436 LYS A CA 1
ATOM 3391 C C . LYS A 1 436 ? -29.611 -11.211 19.751 1.00 66.88 436 LYS A C 1
ATOM 3393 O O . LYS A 1 436 ? -30.012 -10.813 18.663 1.00 66.88 436 LYS A O 1
ATOM 3398 N N . ASP A 1 437 ? -28.863 -10.479 20.576 1.00 81.62 437 ASP A N 1
ATOM 3399 C CA . ASP A 1 437 ? -28.497 -9.077 20.330 1.00 81.62 437 ASP A CA 1
ATOM 3400 C C . ASP A 1 437 ? -27.111 -8.920 19.672 1.00 81.62 437 ASP A C 1
ATOM 3402 O O . ASP A 1 437 ? -26.534 -7.831 19.670 1.00 81.62 437 ASP A O 1
ATOM 3406 N N . ALA A 1 438 ? -26.557 -10.002 19.113 1.00 86.69 438 ALA A N 1
ATOM 3407 C CA . ALA A 1 438 ? -25.317 -9.961 18.346 1.00 86.69 438 ALA A CA 1
ATOM 3408 C C . ALA A 1 438 ? -25.449 -9.019 17.139 1.00 86.69 438 ALA A C 1
ATOM 3410 O O . ALA A 1 438 ? -26.367 -9.143 16.322 1.00 86.69 438 ALA A O 1
ATOM 3411 N N . ARG A 1 439 ? -24.504 -8.086 17.003 1.00 91.06 439 ARG A N 1
ATOM 3412 C CA . ARG A 1 439 ? -24.463 -7.129 15.892 1.00 91.06 439 ARG A CA 1
ATOM 3413 C C . ARG A 1 439 ? -23.283 -7.435 14.991 1.00 91.06 439 ARG A C 1
ATOM 3415 O O . ARG A 1 439 ? -22.143 -7.448 15.449 1.00 91.06 439 ARG A O 1
ATOM 3422 N N . ARG A 1 440 ? -23.566 -7.659 13.710 1.00 91.94 440 ARG A N 1
ATOM 3423 C CA . ARG A 1 440 ? -22.563 -7.920 12.674 1.00 91.94 440 ARG A CA 1
ATOM 3424 C C . ARG A 1 440 ? -22.277 -6.659 11.886 1.00 91.94 440 ARG A C 1
ATOM 3426 O O . ARG A 1 440 ? -23.194 -5.900 11.588 1.00 91.94 440 ARG A O 1
ATOM 3433 N N . PHE A 1 441 ? -21.017 -6.494 11.528 1.00 91.75 441 PHE A N 1
ATOM 3434 C CA . PHE A 1 441 ? -20.515 -5.345 10.802 1.00 91.75 441 PHE A CA 1
ATOM 3435 C C . PHE A 1 441 ? -19.586 -5.817 9.689 1.00 91.75 441 PHE A C 1
ATOM 3437 O O . PHE A 1 441 ? -18.745 -6.700 9.893 1.00 91.75 441 PHE A O 1
ATOM 3444 N N . CYS A 1 442 ? -19.716 -5.190 8.524 1.00 87.12 442 CYS A N 1
ATOM 3445 C CA . CYS A 1 442 ? -18.702 -5.282 7.485 1.00 87.12 442 CYS A CA 1
ATOM 3446 C C . CYS A 1 442 ? -17.580 -4.284 7.795 1.00 87.12 442 CYS A C 1
ATOM 3448 O O . CYS A 1 442 ? -17.842 -3.131 8.135 1.00 87.12 442 CYS A O 1
ATOM 3450 N N . SER A 1 443 ? -16.328 -4.725 7.674 1.00 95.12 443 SER A N 1
ATOM 3451 C CA . SER A 1 443 ? -15.167 -3.833 7.669 1.00 95.12 443 SER A CA 1
ATOM 3452 C C . SER A 1 443 ? -14.638 -3.709 6.234 1.00 95.12 443 SER A C 1
ATOM 3454 O O . SER A 1 443 ? -15.411 -3.706 5.275 1.00 95.12 443 SER A O 1
ATOM 3456 N N . PHE A 1 444 ? -13.326 -3.576 6.057 1.00 94.81 444 PHE A N 1
ATOM 3457 C CA . PHE A 1 444 ? -12.718 -3.427 4.744 1.00 94.81 444 PHE A CA 1
ATOM 3458 C C . PHE A 1 444 ? -12.784 -4.723 3.922 1.00 94.81 444 PHE A C 1
ATOM 3460 O O . PHE A 1 444 ? -12.393 -5.798 4.380 1.00 94.81 444 PHE A O 1
ATOM 3467 N N . ASP A 1 445 ? -13.202 -4.575 2.664 1.00 93.69 445 ASP A N 1
ATOM 3468 C CA . ASP A 1 445 ? -13.106 -5.578 1.604 1.00 93.69 445 ASP A CA 1
ATOM 3469 C C . ASP A 1 445 ? -12.090 -5.081 0.566 1.00 93.69 445 ASP A C 1
ATOM 3471 O O . ASP A 1 445 ? -12.383 -4.274 -0.327 1.00 93.69 445 ASP A O 1
ATOM 3475 N N . PHE A 1 446 ? -10.852 -5.538 0.717 1.00 92.25 446 PHE A N 1
ATOM 3476 C CA . PHE A 1 446 ? -9.738 -5.153 -0.134 1.00 92.25 446 PHE A CA 1
ATOM 3477 C C . PHE A 1 446 ? -9.774 -5.828 -1.504 1.00 92.25 446 PHE A C 1
ATOM 3479 O O . PHE A 1 446 ? -9.029 -5.417 -2.384 1.00 92.25 446 PHE A O 1
ATOM 3486 N N . GLU A 1 447 ? -10.665 -6.789 -1.752 1.00 87.94 447 GLU A N 1
ATOM 3487 C CA . GLU A 1 447 ? -10.911 -7.319 -3.099 1.00 87.94 447 GLU A CA 1
ATOM 3488 C C . GLU A 1 447 ? -11.670 -6.288 -3.958 1.00 87.94 447 GLU A C 1
ATOM 3490 O O . GLU A 1 447 ? -11.519 -6.199 -5.189 1.00 87.94 447 GLU A O 1
ATOM 3495 N N . LYS A 1 448 ? -12.457 -5.432 -3.298 1.00 85.00 448 LYS A N 1
ATOM 3496 C CA . LYS A 1 448 ? -13.318 -4.429 -3.937 1.00 85.00 448 LYS A CA 1
ATOM 3497 C C . LYS A 1 448 ? -12.800 -3.004 -3.817 1.00 85.00 448 LYS A C 1
ATOM 3499 O O . LYS A 1 448 ? -13.066 -2.213 -4.722 1.00 85.00 448 LYS A O 1
ATOM 3504 N N . ILE A 1 449 ? -12.013 -2.687 -2.789 1.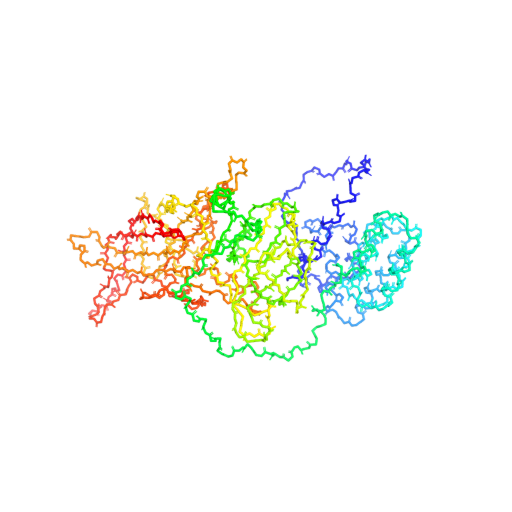00 86.56 449 ILE A N 1
ATOM 3505 C CA . ILE A 1 449 ? -11.532 -1.319 -2.591 1.00 86.56 449 ILE A CA 1
ATOM 3506 C C . ILE A 1 449 ? -10.589 -0.869 -3.710 1.00 86.56 449 ILE A C 1
ATOM 3508 O O . ILE A 1 449 ? -9.830 -1.659 -4.284 1.00 86.56 449 ILE A O 1
ATOM 3512 N N . ARG A 1 450 ? -10.610 0.427 -4.011 1.00 81.94 450 ARG A N 1
ATOM 3513 C CA . ARG A 1 450 ? -9.704 1.081 -4.956 1.00 81.94 450 ARG A CA 1
ATOM 3514 C C . ARG A 1 450 ? -9.081 2.307 -4.304 1.00 81.94 450 ARG A C 1
ATOM 3516 O O . ARG A 1 450 ? -9.757 3.076 -3.622 1.00 81.94 450 ARG A O 1
ATOM 3523 N N . PHE A 1 451 ? -7.788 2.520 -4.546 1.00 83.44 451 PHE A N 1
ATOM 3524 C CA . PHE A 1 451 ? -7.085 3.692 -4.021 1.00 83.44 451 PHE A CA 1
ATOM 3525 C C . PHE A 1 451 ? -6.819 4.701 -5.125 1.00 83.44 451 PHE A C 1
ATOM 3527 O O . PHE A 1 451 ? -6.056 4.441 -6.062 1.00 83.44 451 PHE A O 1
ATOM 3534 N N . LYS A 1 452 ? -7.417 5.884 -4.988 1.00 80.25 452 LYS A N 1
ATOM 3535 C CA . LYS A 1 452 ? -7.196 7.002 -5.897 1.00 80.25 452 LYS A CA 1
ATOM 3536 C C . LYS A 1 452 ? -5.781 7.550 -5.737 1.00 80.25 452 LYS A C 1
ATOM 3538 O O . LYS A 1 452 ? -5.397 8.071 -4.688 1.00 80.25 452 LYS A O 1
ATOM 3543 N N . LYS A 1 453 ? -5.000 7.477 -6.810 1.00 71.69 453 LYS A N 1
ATOM 3544 C CA . LYS A 1 453 ? -3.630 7.984 -6.888 1.00 71.69 453 LYS A CA 1
ATOM 3545 C C . LYS A 1 453 ? -3.608 9.156 -7.873 1.00 71.69 453 LYS A C 1
ATOM 3547 O O . LYS A 1 453 ? -3.596 8.979 -9.087 1.00 71.69 453 LYS A O 1
ATOM 3552 N N . GLY A 1 454 ? -3.637 10.376 -7.333 1.00 58.88 454 GLY A N 1
ATOM 3553 C CA . GLY A 1 454 ? -3.623 11.609 -8.126 1.00 58.88 454 GLY A CA 1
ATOM 3554 C C . GLY A 1 454 ? -3.506 12.874 -7.271 1.00 58.88 454 GLY A C 1
ATOM 3555 O O . GLY A 1 454 ? -4.135 12.965 -6.221 1.00 58.88 454 GLY A O 1
ATOM 3556 N N . PHE A 1 455 ? -2.640 13.799 -7.709 1.00 43.59 455 PHE A N 1
ATOM 3557 C CA . PHE A 1 455 ? -2.222 15.125 -7.188 1.00 43.59 455 PHE A CA 1
ATOM 3558 C C . PHE A 1 455 ? -2.007 15.365 -5.678 1.00 43.59 455 PHE A C 1
ATOM 3560 O O . PHE A 1 455 ? -1.098 16.112 -5.324 1.00 43.59 455 PHE A O 1
ATOM 3567 N N . ARG A 1 456 ? -2.758 14.758 -4.757 1.00 50.25 456 ARG A N 1
ATOM 3568 C CA . ARG A 1 456 ? -2.774 15.130 -3.329 1.00 50.25 456 ARG A CA 1
ATOM 3569 C C . ARG A 1 456 ? -1.483 14.781 -2.552 1.00 50.25 456 ARG A C 1
ATOM 3571 O O . ARG A 1 456 ? -1.384 15.011 -1.347 1.00 50.25 456 ARG A O 1
ATOM 3578 N N . GLY A 1 457 ? -0.461 14.289 -3.256 1.00 58.28 457 GLY A N 1
ATOM 3579 C CA . GLY A 1 457 ? 0.887 14.059 -2.743 1.00 58.28 457 GLY A CA 1
ATOM 3580 C C . GLY A 1 457 ? 0.967 12.896 -1.757 1.00 58.28 457 GLY A C 1
ATOM 3581 O O . GLY A 1 457 ? -0.033 12.284 -1.390 1.00 58.28 457 GLY A O 1
ATOM 3582 N N . SER A 1 458 ? 2.180 12.577 -1.295 1.00 66.88 458 SER A N 1
ATOM 3583 C CA . SER A 1 458 ? 2.356 11.487 -0.324 1.00 66.88 458 SER A CA 1
ATOM 3584 C C . SER A 1 458 ? 1.655 11.758 1.007 1.00 66.88 458 SER A C 1
ATOM 3586 O O . SER A 1 458 ? 1.380 10.814 1.727 1.00 66.88 458 SER A O 1
ATOM 3588 N N . ALA A 1 459 ? 1.390 13.027 1.340 1.00 77.88 459 ALA A N 1
ATOM 3589 C CA . ALA A 1 459 ? 0.675 13.402 2.555 1.00 77.88 459 ALA A CA 1
ATOM 3590 C C . ALA A 1 459 ? -0.758 12.854 2.547 1.00 77.88 459 ALA A C 1
ATOM 3592 O O . ALA A 1 459 ? -1.168 12.229 3.512 1.00 77.88 459 ALA A O 1
ATOM 3593 N N . TYR A 1 460 ? -1.484 12.988 1.436 1.00 81.06 460 TYR A N 1
ATOM 3594 C CA . TYR A 1 460 ? -2.827 12.419 1.326 1.00 81.06 460 TYR A CA 1
ATOM 3595 C C . TYR A 1 460 ? -2.835 10.892 1.374 1.00 81.06 460 TYR A C 1
ATOM 3597 O O . TYR A 1 460 ? -3.670 10.315 2.059 1.00 81.06 460 TYR A O 1
ATOM 3605 N N . GLY A 1 461 ? -1.873 10.240 0.712 1.00 83.31 461 GLY A N 1
ATOM 3606 C CA . GLY A 1 461 ? -1.699 8.790 0.833 1.00 83.31 461 GLY A CA 1
ATOM 3607 C C . GLY A 1 461 ? -1.441 8.358 2.280 1.00 83.31 461 GLY A C 1
ATOM 3608 O O . GLY A 1 461 ? -2.040 7.390 2.740 1.00 83.31 461 GLY A O 1
ATOM 3609 N N . THR A 1 462 ? -0.619 9.112 3.019 1.00 87.94 462 THR A N 1
ATOM 3610 C CA . THR A 1 462 ? -0.410 8.891 4.456 1.00 87.94 462 THR A CA 1
ATOM 3611 C C . THR A 1 462 ? -1.717 9.021 5.236 1.00 87.94 462 THR A C 1
ATOM 3613 O O . THR A 1 462 ? -2.008 8.144 6.043 1.00 87.94 462 THR A O 1
ATOM 3616 N N . GLU A 1 463 ? -2.509 10.072 5.002 1.00 89.62 463 GLU A N 1
ATOM 3617 C CA . GLU A 1 463 ? -3.772 10.270 5.724 1.00 89.62 463 GLU A CA 1
ATOM 3618 C C . GLU A 1 463 ? -4.795 9.173 5.417 1.00 89.62 463 GLU A C 1
ATOM 3620 O O . GLU A 1 463 ? -5.379 8.635 6.349 1.00 89.62 463 GLU A O 1
ATOM 3625 N N . LEU A 1 464 ? -4.938 8.746 4.157 1.00 90.62 464 LEU A N 1
ATOM 3626 C CA . LEU A 1 464 ? -5.765 7.583 3.813 1.00 90.62 464 LEU A CA 1
ATOM 3627 C C . LEU A 1 464 ? -5.276 6.307 4.513 1.00 90.62 464 LEU A C 1
ATOM 3629 O O . LEU A 1 464 ? -6.070 5.534 5.035 1.00 90.62 464 LEU A O 1
ATOM 3633 N N . THR A 1 465 ? -3.960 6.100 4.581 1.00 93.06 465 THR A N 1
ATOM 3634 C CA . THR A 1 465 ? -3.389 4.917 5.247 1.00 93.06 465 THR A CA 1
ATOM 3635 C C . THR A 1 465 ? -3.712 4.894 6.741 1.00 93.06 465 THR A C 1
ATOM 3637 O O . THR A 1 465 ? -3.900 3.820 7.299 1.00 93.06 465 THR A O 1
ATOM 3640 N N . LYS A 1 466 ? -3.820 6.057 7.398 1.00 93.62 466 LYS A N 1
ATOM 3641 C CA . LYS A 1 466 ? -4.190 6.152 8.822 1.00 93.62 466 LYS A CA 1
ATOM 3642 C C . LYS A 1 466 ? -5.637 5.751 9.111 1.00 93.62 466 LYS A C 1
ATOM 3644 O O . LYS A 1 466 ? -5.930 5.405 10.248 1.00 93.62 466 LYS A O 1
ATOM 3649 N N . ILE A 1 467 ? -6.511 5.797 8.107 1.00 94.88 467 ILE A N 1
ATOM 3650 C CA . ILE A 1 467 ? -7.901 5.338 8.233 1.00 94.88 467 ILE A CA 1
ATOM 3651 C C . ILE A 1 467 ? -7.926 3.828 8.411 1.00 94.88 467 ILE A C 1
ATOM 3653 O O . ILE A 1 467 ? -8.676 3.322 9.230 1.00 94.88 467 ILE A O 1
ATOM 3657 N N . VAL A 1 468 ? -7.082 3.119 7.665 1.00 96.31 468 VAL A N 1
ATOM 3658 C CA . VAL A 1 468 ? -7.048 1.656 7.682 1.00 96.31 468 VAL A CA 1
ATOM 3659 C C . VAL A 1 468 ? -6.087 1.134 8.745 1.00 96.31 468 VAL A C 1
ATOM 3661 O O . VAL A 1 468 ? -6.337 0.076 9.305 1.00 96.31 468 VAL A O 1
ATOM 3664 N N . TYR A 1 469 ? -4.999 1.851 9.046 1.00 96.75 469 TYR A N 1
ATOM 3665 C CA . TYR A 1 469 ? -3.906 1.325 9.862 1.00 96.75 469 TYR A CA 1
ATOM 3666 C C . TYR A 1 469 ? -3.417 2.256 10.974 1.00 96.75 469 TYR A C 1
ATOM 3668 O O . TYR A 1 469 ? -3.086 3.428 10.751 1.00 96.75 469 TYR A O 1
ATOM 3676 N N . LYS A 1 470 ? -3.187 1.671 12.154 1.00 96.00 470 LYS A N 1
ATOM 3677 C CA . LYS A 1 470 ? -2.314 2.241 13.188 1.00 96.00 470 LYS A CA 1
ATOM 3678 C C . LYS A 1 470 ? -0.853 1.857 12.948 1.00 96.00 470 LYS A C 1
ATOM 3680 O O . LYS A 1 470 ? -0.539 0.822 12.367 1.00 96.00 470 LYS A O 1
ATOM 3685 N N . HIS A 1 471 ? 0.064 2.710 13.404 1.00 93.88 471 HIS A N 1
ATOM 3686 C CA . HIS A 1 471 ? 1.488 2.372 13.402 1.00 93.88 471 HIS A CA 1
ATOM 3687 C C . HIS A 1 471 ? 1.827 1.523 14.624 1.00 93.88 471 HIS A C 1
ATOM 3689 O O . HIS A 1 471 ? 1.356 1.797 15.727 1.00 93.88 471 HIS A O 1
ATOM 3695 N N . TRP A 1 472 ? 2.680 0.522 14.425 1.00 90.38 472 TRP A N 1
ATOM 3696 C CA . TRP A 1 472 ? 3.014 -0.488 15.429 1.00 90.38 472 TRP A CA 1
ATOM 3697 C C . TRP A 1 472 ? 3.591 0.094 16.731 1.00 90.38 472 TRP A C 1
ATOM 3699 O O . TRP A 1 472 ? 3.402 -0.490 17.789 1.00 90.38 472 TRP A O 1
ATOM 3709 N N . THR A 1 473 ? 4.239 1.264 16.708 1.00 90.62 473 THR A N 1
ATOM 3710 C CA . THR A 1 473 ? 4.786 1.898 17.930 1.00 90.62 473 THR A CA 1
ATOM 3711 C C . THR A 1 473 ? 3.717 2.329 18.933 1.00 90.62 473 THR A C 1
ATOM 3713 O O . THR A 1 473 ? 4.045 2.641 20.071 1.00 90.62 473 THR A O 1
ATOM 3716 N N . LEU A 1 474 ? 2.447 2.396 18.521 1.00 91.62 474 LEU A N 1
ATOM 3717 C CA . LEU A 1 474 ? 1.325 2.722 19.409 1.00 91.62 474 LEU A CA 1
ATOM 3718 C C . LEU A 1 474 ? 0.889 1.526 20.271 1.00 91.62 474 LEU A C 1
ATOM 3720 O O . LEU A 1 474 ? 0.088 1.670 21.190 1.00 91.62 474 LEU A O 1
ATOM 3724 N N . VAL A 1 475 ? 1.380 0.334 19.944 1.00 87.31 475 VAL A N 1
ATOM 3725 C CA . VAL A 1 475 ? 0.901 -0.942 20.487 1.00 87.31 475 VAL A CA 1
ATOM 3726 C C . VAL A 1 475 ? 2.048 -1.823 20.963 1.00 87.31 475 VAL A C 1
ATOM 3728 O O . VAL A 1 475 ? 1.925 -2.461 22.004 1.00 87.31 475 VAL A O 1
ATOM 3731 N N . GLN A 1 476 ? 3.182 -1.801 20.265 1.00 83.56 476 GLN A N 1
ATOM 3732 C CA . GLN A 1 476 ? 4.379 -2.570 20.583 1.00 83.56 476 GLN A CA 1
ATOM 3733 C C . GLN A 1 476 ? 5.551 -1.659 20.957 1.00 83.56 476 GLN A C 1
ATOM 3735 O O . GLN A 1 476 ? 5.783 -0.618 20.342 1.00 83.56 476 GLN A O 1
ATOM 3740 N N . SER A 1 477 ? 6.330 -2.096 21.948 1.00 76.12 477 SER A N 1
ATOM 3741 C CA . SER A 1 477 ? 7.529 -1.404 22.438 1.00 76.12 477 SER A CA 1
ATOM 3742 C C . SER A 1 477 ? 8.761 -1.611 21.550 1.00 76.12 477 SER A C 1
ATOM 3744 O O . SER A 1 477 ? 9.678 -0.792 21.569 1.00 76.12 477 SER A O 1
ATOM 3746 N N . ALA A 1 478 ? 8.786 -2.681 20.755 1.00 72.44 478 ALA A N 1
ATOM 3747 C CA . ALA A 1 478 ? 9.848 -2.985 19.805 1.00 72.44 478 ALA A CA 1
ATOM 3748 C C . ALA A 1 478 ? 9.256 -3.581 18.527 1.00 72.44 478 ALA A C 1
ATOM 3750 O O . ALA A 1 478 ? 8.246 -4.283 18.570 1.00 72.44 478 ALA A O 1
ATOM 3751 N N . ARG A 1 479 ? 9.895 -3.302 17.387 1.00 67.19 479 ARG A N 1
ATOM 3752 C CA . ARG A 1 479 ? 9.465 -3.860 16.107 1.00 67.19 479 ARG A CA 1
ATOM 3753 C C . ARG A 1 479 ? 9.785 -5.363 16.090 1.00 67.19 479 ARG A C 1
ATOM 3755 O O . ARG A 1 479 ? 10.942 -5.708 16.341 1.00 67.19 479 ARG A O 1
ATOM 3762 N N . PRO A 1 480 ? 8.827 -6.241 15.754 1.00 59.94 480 PRO A N 1
ATOM 3763 C CA . PRO A 1 480 ? 9.108 -7.646 15.479 1.00 59.94 480 PRO A CA 1
ATOM 3764 C C . PRO A 1 480 ? 10.128 -7.777 14.337 1.00 59.94 480 PRO A C 1
ATOM 3766 O O . PRO A 1 480 ? 10.323 -6.834 13.560 1.00 59.94 480 PRO A O 1
ATOM 3769 N N . SER A 1 481 ? 10.776 -8.940 14.207 1.00 60.28 481 SER A N 1
ATOM 3770 C CA . SER A 1 481 ? 11.603 -9.253 13.030 1.00 60.28 481 SER A CA 1
ATOM 3771 C C . SER A 1 481 ? 10.866 -8.931 11.721 1.00 60.28 481 SER A C 1
ATOM 3773 O O . SER A 1 481 ? 9.637 -8.956 11.667 1.00 60.28 481 SER A O 1
ATOM 3775 N N . GLY A 1 482 ? 11.609 -8.640 10.646 1.00 58.94 482 GLY A N 1
ATOM 3776 C CA . GLY A 1 482 ? 11.019 -8.353 9.330 1.00 58.94 482 GLY A CA 1
ATOM 3777 C C . GLY A 1 482 ? 10.092 -9.466 8.816 1.00 58.94 482 GLY A C 1
ATOM 3778 O O . GLY A 1 482 ? 9.136 -9.172 8.100 1.00 58.94 482 GLY A O 1
ATOM 3779 N N . SER A 1 483 ? 10.337 -10.711 9.235 1.00 62.69 483 SER A N 1
ATOM 3780 C CA . SER A 1 483 ? 9.441 -11.860 9.105 1.00 62.69 483 SER A CA 1
ATOM 3781 C C . SER A 1 483 ? 8.342 -11.829 10.167 1.00 62.69 483 SER A C 1
ATOM 3783 O O . SER A 1 483 ? 8.657 -11.649 11.347 1.00 62.69 483 SER A O 1
ATOM 3785 N N . LYS A 1 484 ? 7.087 -12.089 9.778 1.00 71.75 484 LYS A N 1
ATOM 3786 C CA . LYS A 1 484 ? 5.924 -12.203 10.689 1.00 71.75 484 LYS A CA 1
ATOM 3787 C C . LYS A 1 484 ? 5.450 -10.891 11.315 1.00 71.75 484 LYS A C 1
ATOM 3789 O O . LYS A 1 484 ? 4.924 -10.877 12.424 1.00 71.75 484 LYS A O 1
ATOM 3794 N N . THR A 1 485 ? 5.634 -9.767 10.624 1.00 80.12 485 THR A N 1
ATOM 3795 C CA . THR A 1 485 ? 5.114 -8.478 11.103 1.00 80.12 485 THR A CA 1
ATOM 3796 C C . THR A 1 485 ? 3.606 -8.385 10.863 1.00 80.12 485 THR A C 1
ATOM 3798 O O . THR A 1 485 ? 3.165 -8.467 9.720 1.00 80.12 485 THR A O 1
ATOM 3801 N N . HIS A 1 486 ? 2.820 -8.146 11.913 1.00 89.69 486 HIS A N 1
ATOM 3802 C CA . HIS A 1 486 ? 1.398 -7.821 11.778 1.00 89.69 486 HIS A CA 1
ATOM 3803 C C . HIS A 1 486 ? 1.173 -6.385 11.301 1.00 89.69 486 HIS A C 1
ATOM 3805 O O . HIS A 1 486 ? 1.926 -5.464 11.632 1.00 89.69 486 HIS A O 1
ATOM 3811 N N . CYS A 1 487 ? 0.076 -6.186 10.577 1.00 93.56 487 CYS A N 1
ATOM 3812 C CA . CYS A 1 487 ? -0.499 -4.871 10.324 1.00 93.56 487 CYS A CA 1
ATOM 3813 C C . CYS A 1 487 ? -1.647 -4.619 11.307 1.00 93.56 487 CYS A C 1
ATOM 3815 O O . CYS A 1 487 ? -2.408 -5.532 11.612 1.00 93.56 487 CYS A O 1
ATOM 3817 N N . TYR A 1 488 ? -1.781 -3.387 11.797 1.00 96.38 488 TYR A N 1
ATOM 3818 C CA . TYR A 1 488 ? -2.757 -3.020 12.830 1.00 96.38 488 TYR A CA 1
ATOM 3819 C C . TYR A 1 488 ? -3.957 -2.331 12.200 1.00 96.38 488 TYR A C 1
ATOM 3821 O O . TYR A 1 488 ? -3.943 -1.112 12.028 1.00 96.38 488 TYR A O 1
ATOM 3829 N N . TYR A 1 489 ? -4.956 -3.116 11.816 1.00 98.06 489 TYR A N 1
ATOM 3830 C CA . TYR A 1 489 ? -6.129 -2.649 11.084 1.00 98.06 489 TYR A CA 1
ATOM 3831 C C . TYR A 1 489 ? -7.107 -1.950 12.025 1.00 98.06 489 TYR A C 1
ATOM 3833 O O . TYR A 1 489 ? -7.478 -2.532 13.039 1.00 98.06 489 TYR A O 1
ATOM 3841 N N . VAL A 1 490 ? -7.548 -0.740 11.686 1.00 98.00 490 VAL A N 1
ATOM 3842 C CA . VAL A 1 490 ? -8.655 -0.042 12.355 1.00 98.00 490 VAL A CA 1
ATOM 3843 C C . VAL A 1 490 ? -9.964 -0.530 11.741 1.00 98.00 490 VAL A C 1
ATOM 3845 O O . VAL A 1 490 ? -10.416 -0.000 10.733 1.00 98.00 490 VAL A O 1
ATOM 3848 N N . ILE A 1 491 ? -10.565 -1.575 12.302 1.00 97.62 491 ILE A N 1
ATOM 3849 C CA . ILE A 1 491 ? -11.660 -2.301 11.636 1.00 97.62 491 ILE A CA 1
ATOM 3850 C C . ILE A 1 491 ? -13.001 -1.546 11.648 1.00 97.62 491 ILE A C 1
ATOM 3852 O O . ILE A 1 491 ? -13.916 -1.909 10.914 1.00 97.62 491 ILE A O 1
ATOM 3856 N N . THR A 1 492 ? -13.118 -0.493 12.455 1.00 96.75 492 THR A N 1
ATOM 3857 C CA . THR A 1 492 ? -14.340 0.306 12.643 1.00 96.75 492 THR A CA 1
ATOM 3858 C C . THR A 1 492 ? -14.491 1.472 11.671 1.00 96.75 492 THR A C 1
ATOM 3860 O O . THR A 1 492 ? -15.584 2.025 11.570 1.00 96.75 492 THR A O 1
ATOM 3863 N N . ASN A 1 493 ? -13.435 1.833 10.934 1.00 95.38 493 ASN A N 1
ATOM 3864 C CA . ASN A 1 493 ? -13.430 2.966 10.002 1.00 95.38 493 ASN A CA 1
ATOM 3865 C C . ASN A 1 493 ? -14.114 2.618 8.665 1.00 95.38 493 ASN A C 1
ATOM 3867 O O . ASN A 1 493 ? -13.556 2.823 7.585 1.00 95.38 493 ASN A O 1
ATOM 3871 N N . CYS A 1 494 ? -15.303 2.021 8.741 1.00 91.81 494 CYS A N 1
ATOM 3872 C CA . CYS A 1 494 ? -16.117 1.578 7.615 1.00 91.81 494 CYS A CA 1
ATOM 3873 C C . CYS A 1 494 ? -17.593 1.943 7.837 1.00 91.81 494 CYS A C 1
ATOM 3875 O O . CYS A 1 494 ? -18.062 1.940 8.980 1.00 91.81 494 CYS A O 1
ATOM 3877 N N . PRO A 1 495 ? -18.355 2.219 6.763 1.00 85.94 495 PRO A N 1
ATOM 3878 C CA . PRO A 1 495 ? -19.810 2.250 6.839 1.00 85.94 495 PRO A CA 1
ATOM 3879 C C . PRO A 1 495 ? -20.355 0.915 7.370 1.00 85.94 495 PRO A C 1
ATOM 3881 O O . PRO A 1 495 ? -19.817 -0.145 7.065 1.00 85.94 495 PRO A O 1
ATOM 3884 N N . LYS A 1 496 ? -21.430 0.961 8.163 1.00 75.62 496 LYS A N 1
ATOM 3885 C CA . LYS A 1 496 ? -21.943 -0.218 8.886 1.00 75.62 496 LYS A CA 1
ATOM 3886 C C . LYS A 1 496 ? -22.497 -1.313 7.974 1.00 75.62 496 LYS A C 1
ATOM 3888 O O . LYS A 1 496 ? -22.346 -2.492 8.286 1.00 75.62 496 LYS A O 1
ATOM 3893 N N . ASP A 1 497 ? -23.137 -0.906 6.880 1.00 79.00 497 ASP A N 1
ATOM 3894 C CA . ASP A 1 497 ? -23.951 -1.795 6.044 1.00 79.00 497 ASP A CA 1
ATOM 3895 C C . ASP A 1 497 ? -23.187 -2.369 4.841 1.00 79.00 497 ASP A C 1
ATOM 3897 O O . ASP A 1 497 ? -23.553 -3.424 4.326 1.00 79.00 497 ASP A O 1
ATOM 3901 N N . GLU A 1 498 ? -22.126 -1.697 4.380 1.00 84.62 498 GLU A N 1
ATOM 3902 C CA . GLU A 1 498 ? -21.326 -2.144 3.236 1.00 84.62 498 GLU A CA 1
ATOM 3903 C C . GLU A 1 498 ? -19.870 -1.672 3.347 1.00 84.62 498 GLU A C 1
ATOM 3905 O O . GLU A 1 498 ? -19.586 -0.531 3.718 1.00 84.62 498 GLU A O 1
ATOM 3910 N N . ALA A 1 499 ? -18.942 -2.550 2.964 1.00 87.69 499 ALA A N 1
ATOM 3911 C CA . ALA A 1 499 ? -17.533 -2.209 2.826 1.00 87.69 499 ALA A CA 1
ATOM 3912 C C . ALA A 1 499 ? -17.325 -1.117 1.752 1.00 87.69 499 ALA A C 1
ATOM 3914 O O . ALA A 1 499 ? -17.895 -1.206 0.659 1.00 87.69 499 ALA A O 1
ATOM 3915 N N . PRO A 1 500 ? -16.467 -0.110 1.995 1.00 88.44 500 PRO A N 1
ATOM 3916 C CA . PRO A 1 500 ? -16.266 0.972 1.041 1.00 88.44 500 PRO A CA 1
ATOM 3917 C C . PRO A 1 500 ? -15.553 0.482 -0.230 1.00 88.44 500 PRO A C 1
ATOM 3919 O O . PRO A 1 500 ? -14.534 -0.208 -0.167 1.00 88.44 500 PRO A O 1
ATOM 3922 N N . GLN A 1 501 ? -16.050 0.890 -1.401 1.00 85.62 501 GLN A N 1
ATOM 3923 C CA . GLN A 1 501 ? -15.431 0.565 -2.698 1.00 85.62 501 GLN A CA 1
ATOM 3924 C C . GLN A 1 501 ? -14.329 1.568 -3.102 1.00 85.62 501 GLN A C 1
ATOM 3926 O O . GLN A 1 501 ? -13.400 1.223 -3.834 1.00 85.62 501 GLN A O 1
ATOM 3931 N N . GLU A 1 502 ? -14.378 2.796 -2.580 1.00 85.94 502 GLU A N 1
ATOM 3932 C CA . GLU A 1 502 ? -13.305 3.798 -2.645 1.00 85.94 502 GLU A CA 1
ATOM 3933 C C . GLU A 1 502 ? -12.989 4.273 -1.224 1.00 85.94 502 GLU A C 1
ATOM 3935 O O . GLU A 1 502 ? -13.890 4.408 -0.404 1.00 85.94 502 GLU A O 1
ATOM 3940 N N . LEU A 1 503 ? -11.713 4.513 -0.907 1.00 86.56 503 LEU A N 1
ATOM 3941 C CA . LEU A 1 503 ? -11.319 5.002 0.415 1.00 86.56 503 LEU A CA 1
ATOM 3942 C C . LEU A 1 503 ? -11.334 6.536 0.469 1.00 86.56 503 LEU A C 1
ATOM 3944 O O . LEU A 1 503 ? -10.527 7.198 -0.189 1.00 86.56 503 LEU A O 1
ATOM 3948 N N . GLU A 1 504 ? -12.189 7.096 1.320 1.00 86.81 504 GLU A N 1
ATOM 3949 C CA . GLU A 1 504 ? -12.309 8.535 1.553 1.00 86.81 504 GLU A CA 1
ATOM 3950 C C . GLU A 1 504 ? -11.859 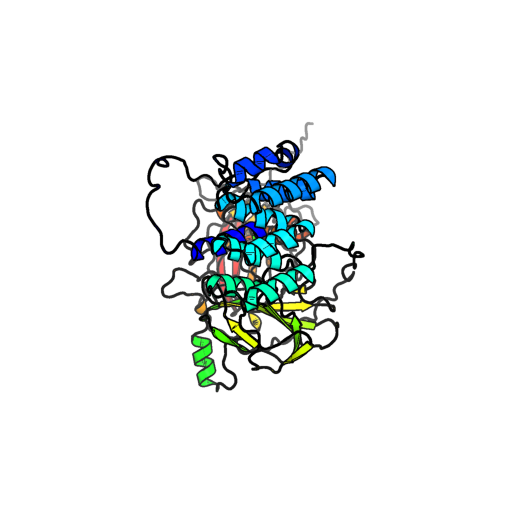8.945 2.956 1.00 86.81 504 GLU A C 1
ATOM 3952 O O . GLU A 1 504 ? -11.906 8.153 3.891 1.00 86.81 504 GLU A O 1
ATOM 3957 N N . LEU A 1 505 ? -11.455 10.213 3.121 1.00 88.31 505 LEU A N 1
ATOM 3958 C CA . LEU A 1 505 ? -11.026 10.749 4.422 1.00 88.31 505 LEU A CA 1
ATOM 3959 C C . LEU A 1 505 ? -12.144 10.775 5.471 1.00 88.31 505 LEU A C 1
ATOM 3961 O O . LEU A 1 505 ? -11.832 10.712 6.653 1.00 88.31 505 LEU A O 1
ATOM 3965 N N . SER A 1 506 ? -13.405 10.863 5.048 1.00 90.12 506 SER A N 1
ATOM 3966 C CA . SER A 1 506 ? -14.601 10.835 5.902 1.00 90.12 506 SER A CA 1
ATOM 3967 C C . SER A 1 506 ? -14.790 9.498 6.620 1.00 90.12 506 SER A C 1
ATOM 3969 O O . SER A 1 506 ? -15.370 9.467 7.697 1.00 90.12 506 SER A O 1
ATOM 3971 N N . HIS A 1 507 ? -14.247 8.394 6.097 1.00 92.19 507 HIS A N 1
ATOM 3972 C CA . HIS A 1 507 ? -14.342 7.088 6.759 1.00 92.19 507 HIS A CA 1
ATOM 3973 C C . HIS A 1 507 ? -13.631 7.036 8.117 1.00 92.19 507 HIS A C 1
ATOM 3975 O O . HIS A 1 507 ? -13.906 6.141 8.906 1.00 92.19 507 HIS A O 1
ATOM 3981 N N . ARG A 1 508 ? -12.754 8.003 8.422 1.00 92.31 508 ARG A N 1
ATOM 3982 C CA . ARG A 1 508 ? -12.168 8.163 9.764 1.00 92.31 508 ARG A CA 1
ATOM 3983 C C . ARG A 1 508 ? -13.202 8.525 10.839 1.00 92.31 508 ARG A C 1
ATOM 3985 O O . ARG A 1 508 ? -12.885 8.456 12.018 1.00 92.31 508 ARG A O 1
ATOM 3992 N N . ASP A 1 509 ? -14.365 9.029 10.425 1.00 91.31 509 ASP A N 1
ATOM 3993 C CA . ASP A 1 509 ? -15.432 9.450 11.329 1.00 91.31 509 ASP A CA 1
ATOM 3994 C C . ASP A 1 509 ? -16.356 8.252 11.666 1.00 91.31 509 ASP A C 1
ATOM 3996 O O . ASP A 1 509 ? -17.158 8.325 12.597 1.00 91.31 509 ASP A O 1
ATOM 4000 N N . CYS A 1 510 ? -16.235 7.130 10.938 1.00 94.56 510 CYS A N 1
ATOM 4001 C CA . CYS A 1 510 ? -16.885 5.865 11.276 1.00 94.56 510 CYS A CA 1
ATOM 4002 C C . CYS A 1 510 ? -16.202 5.236 12.495 1.00 94.56 510 CYS A C 1
ATOM 4004 O O . CYS A 1 510 ? -14.984 5.163 12.548 1.00 94.56 510 CYS A O 1
ATOM 4006 N N . CYS A 1 511 ? -16.978 4.759 13.465 1.00 95.81 511 CYS A N 1
ATOM 4007 C CA . CYS A 1 511 ? -16.444 4.169 14.688 1.00 95.81 511 CYS A CA 1
ATOM 4008 C C . CYS A 1 511 ? -17.456 3.210 15.328 1.00 95.81 511 CYS A C 1
ATOM 4010 O O . CYS A 1 511 ? -18.629 3.155 14.940 1.00 95.81 511 CYS A O 1
ATOM 4012 N N . TRP A 1 512 ? -17.028 2.488 16.364 1.00 96.69 512 TRP A N 1
ATOM 4013 C CA . TRP A 1 512 ? -17.967 1.870 17.292 1.00 96.69 512 TRP A CA 1
ATOM 4014 C C . TRP A 1 512 ? -18.444 2.918 18.303 1.00 96.69 512 TRP A C 1
ATOM 4016 O O . TRP A 1 512 ? -17.713 3.298 19.217 1.00 96.69 512 TRP A O 1
ATOM 4026 N N . ASN A 1 513 ? -19.682 3.390 18.141 1.00 96.31 513 ASN A N 1
ATOM 4027 C CA . ASN A 1 513 ? -20.307 4.301 19.094 1.00 96.31 513 ASN A CA 1
ATOM 4028 C C . ASN A 1 513 ? -21.085 3.517 20.160 1.00 96.31 513 ASN A C 1
ATOM 4030 O O . ASN A 1 513 ? -22.217 3.087 19.952 1.00 96.31 513 ASN A O 1
ATOM 4034 N N . THR A 1 514 ? -20.482 3.369 21.334 1.00 96.62 514 THR A N 1
ATOM 4035 C CA . THR A 1 514 ? -21.079 2.657 22.477 1.00 96.62 514 THR A CA 1
ATOM 4036 C C . THR A 1 514 ? -22.265 3.392 23.112 1.00 96.62 514 THR A C 1
ATOM 4038 O O . THR A 1 514 ? -23.045 2.777 23.833 1.00 96.62 514 THR A O 1
ATOM 4041 N N . THR A 1 515 ? -22.447 4.683 22.811 1.00 96.00 515 THR A N 1
ATOM 4042 C CA . THR A 1 515 ? -23.579 5.502 23.291 1.00 96.00 515 THR A CA 1
ATOM 4043 C C . THR A 1 515 ? -24.762 5.535 22.322 1.00 96.00 515 THR A C 1
ATOM 4045 O O . THR A 1 515 ? -25.755 6.222 22.578 1.00 96.00 515 THR A O 1
ATOM 4048 N N . GLU A 1 516 ? -24.663 4.815 21.203 1.00 94.12 516 GLU A N 1
ATOM 4049 C CA . GLU A 1 516 ? -25.686 4.799 20.165 1.00 94.12 516 GLU A CA 1
ATOM 4050 C C . GLU A 1 516 ? -27.024 4.253 20.677 1.00 94.12 516 GLU A C 1
ATOM 4052 O O . GLU A 1 516 ? -27.077 3.346 21.514 1.00 94.12 516 GLU A O 1
ATOM 4057 N N . ARG A 1 517 ? -28.119 4.816 20.157 1.00 94.19 517 ARG A N 1
ATOM 4058 C CA . ARG A 1 517 ? -29.493 4.456 20.512 1.00 94.19 517 ARG A CA 1
ATOM 4059 C C . ARG A 1 517 ? -30.294 4.083 19.271 1.00 94.19 517 ARG A C 1
ATOM 4061 O O . ARG A 1 517 ? -30.041 4.625 18.198 1.00 94.19 517 ARG A O 1
ATOM 4068 N N . ASP A 1 518 ? -31.244 3.165 19.424 1.00 91.00 518 ASP A N 1
ATOM 4069 C CA . ASP A 1 518 ? -32.222 2.863 18.377 1.00 91.00 518 ASP A CA 1
ATOM 4070 C C . ASP A 1 518 ? -33.222 4.020 18.178 1.00 91.00 518 ASP A C 1
ATOM 4072 O O . ASP A 1 518 ? -33.182 5.050 18.859 1.00 91.00 518 ASP A O 1
ATOM 4076 N N . SER A 1 519 ? -34.151 3.842 17.238 1.00 92.75 519 SER A N 1
ATOM 4077 C CA . SER A 1 519 ? -35.234 4.794 16.966 1.00 92.75 519 SER A CA 1
ATOM 4078 C C . SER A 1 519 ? -36.188 5.016 18.146 1.00 92.75 519 SER A C 1
ATOM 4080 O O . SER A 1 519 ? -36.922 6.001 18.149 1.00 92.75 519 SER A O 1
ATOM 4082 N N . GLU A 1 520 ? -36.197 4.118 19.130 1.00 93.81 520 GLU A N 1
ATOM 4083 C CA . GLU A 1 520 ? -37.018 4.198 20.343 1.00 93.81 520 GLU A CA 1
ATOM 4084 C C . GLU A 1 520 ? -36.254 4.843 21.515 1.00 93.81 520 GLU A C 1
ATOM 4086 O O . GLU A 1 520 ? -36.825 5.115 22.571 1.00 93.81 520 GLU A O 1
ATOM 4091 N N . GLY A 1 521 ? -34.967 5.146 21.325 1.00 92.94 521 GLY A N 1
ATOM 4092 C CA . GLY A 1 521 ? -34.095 5.731 22.334 1.00 92.94 521 GLY A CA 1
ATOM 4093 C C . GLY A 1 521 ? -33.449 4.709 23.272 1.00 92.94 521 GLY A C 1
ATOM 4094 O O . GLY A 1 521 ? -32.765 5.124 24.215 1.00 92.94 521 GLY A O 1
ATOM 4095 N N . ASN A 1 522 ? -33.601 3.403 23.039 1.00 91.38 522 ASN A N 1
ATOM 4096 C CA . ASN A 1 522 ? -32.928 2.376 23.832 1.00 91.38 522 ASN A CA 1
ATOM 4097 C C . ASN A 1 522 ? -31.446 2.282 23.432 1.00 91.38 522 ASN A C 1
ATOM 4099 O O . ASN A 1 522 ? -31.130 2.411 22.247 1.00 91.38 522 ASN A O 1
ATOM 4103 N N . PRO A 1 523 ? -30.513 2.057 24.378 1.00 92.12 523 PRO A N 1
ATOM 4104 C CA . PRO A 1 523 ? -29.108 1.839 24.042 1.00 92.12 523 PRO A CA 1
ATOM 4105 C C . PRO A 1 523 ? -28.937 0.629 23.114 1.00 92.12 523 PRO A C 1
ATOM 4107 O O . PRO A 1 523 ? -29.391 -0.465 23.442 1.00 92.12 523 PRO A O 1
ATOM 4110 N N . LEU A 1 524 ? -28.229 0.801 21.994 1.00 91.75 524 LEU A N 1
ATOM 4111 C CA . LEU A 1 524 ? -27.847 -0.322 21.129 1.00 91.75 524 LEU A CA 1
ATOM 4112 C C . LEU A 1 524 ? -26.774 -1.206 21.772 1.00 91.75 524 LEU A C 1
ATOM 4114 O O . LEU A 1 524 ? -26.700 -2.396 21.457 1.00 91.75 524 LEU A O 1
ATOM 4118 N N . PHE A 1 525 ? -25.960 -0.602 22.642 1.00 93.44 525 PHE A N 1
ATOM 4119 C CA . PHE A 1 525 ? -24.883 -1.225 23.405 1.00 93.44 525 PHE A CA 1
ATOM 4120 C C . PHE A 1 525 ? -25.031 -0.851 24.893 1.00 93.44 525 PHE A C 1
ATOM 4122 O O . PHE A 1 525 ? -24.319 0.029 25.380 1.00 93.44 525 PHE A O 1
ATOM 4129 N N . PRO A 1 526 ? -25.994 -1.445 25.626 1.00 93.50 526 PRO A N 1
ATOM 4130 C CA . PRO A 1 526 ? -26.130 -1.217 27.065 1.00 93.50 526 PRO A CA 1
ATOM 4131 C C . PRO A 1 526 ? -24.852 -1.585 27.833 1.00 93.50 526 PRO A C 1
ATOM 4133 O O . PRO A 1 526 ? -24.085 -2.448 27.405 1.00 93.50 526 PRO A O 1
ATOM 4136 N N . ASP A 1 527 ? -24.632 -0.959 28.987 1.00 94.50 527 ASP A N 1
ATOM 4137 C CA . ASP A 1 527 ? -23.467 -1.240 29.830 1.00 94.50 527 ASP A CA 1
ATOM 4138 C C . ASP A 1 527 ? -23.379 -2.727 30.191 1.00 94.50 527 ASP A C 1
ATOM 4140 O O . ASP A 1 527 ? -24.361 -3.354 30.595 1.00 94.50 527 ASP A O 1
ATOM 4144 N N . GLY A 1 528 ? -22.187 -3.300 30.050 1.00 94.00 528 GLY A N 1
ATOM 4145 C CA . GLY A 1 528 ? -21.991 -4.736 30.201 1.00 94.00 528 GLY A CA 1
ATOM 4146 C C . GLY A 1 528 ? -20.713 -5.238 29.545 1.00 94.00 528 GLY A C 1
ATOM 4147 O O . GLY A 1 528 ? -19.915 -4.466 29.014 1.00 94.00 528 GLY A O 1
ATOM 4148 N N . THR A 1 529 ? -20.507 -6.549 29.606 1.00 94.88 529 THR A N 1
ATOM 4149 C CA . THR A 1 529 ? -19.392 -7.216 28.926 1.00 94.88 529 THR A CA 1
ATOM 4150 C C . THR A 1 529 ? -19.831 -7.658 27.538 1.00 94.88 529 THR A C 1
ATOM 4152 O O . THR A 1 529 ? -20.919 -8.210 27.375 1.00 94.88 529 THR A O 1
ATOM 4155 N N . TYR A 1 530 ? -18.962 -7.447 26.560 1.00 96.19 530 TYR A N 1
ATOM 4156 C CA . TYR A 1 530 ? -19.140 -7.837 25.172 1.00 96.19 530 TYR A CA 1
ATOM 4157 C C . TYR A 1 530 ? -17.961 -8.685 24.712 1.00 96.19 530 TYR A C 1
ATOM 4159 O O . TYR A 1 530 ? -16.814 -8.431 25.084 1.00 96.19 530 TYR A O 1
ATOM 4167 N N . GLU A 1 531 ? -18.249 -9.658 23.862 1.00 96.56 531 GLU A N 1
ATOM 4168 C CA . GLU A 1 531 ? -17.263 -10.320 23.026 1.00 96.56 531 GLU A CA 1
ATOM 4169 C C . GLU A 1 531 ? -17.206 -9.591 21.679 1.00 96.56 531 GLU A C 1
ATOM 4171 O O . GLU A 1 531 ? -18.222 -9.436 21.000 1.00 96.56 531 GLU A O 1
ATOM 4176 N N . VAL A 1 532 ? -16.016 -9.137 21.292 1.00 97.88 532 VAL A N 1
ATOM 4177 C CA . VAL A 1 532 ? -15.739 -8.671 19.931 1.00 97.88 532 VAL A CA 1
ATOM 4178 C C . VAL A 1 532 ? -15.066 -9.816 19.200 1.00 97.88 532 VAL A C 1
ATOM 4180 O O . VAL A 1 532 ? -13.946 -10.184 19.553 1.00 97.88 532 VAL A O 1
ATOM 4183 N N . LYS A 1 533 ? -15.727 -10.368 18.186 1.00 98.06 533 LYS A N 1
ATOM 4184 C CA . LYS A 1 533 ? -15.200 -11.431 17.331 1.00 98.06 533 LYS A CA 1
ATOM 4185 C C . LYS A 1 533 ? -14.853 -10.869 15.962 1.00 98.06 533 LYS A C 1
ATOM 4187 O O . LYS A 1 533 ? -15.676 -10.220 15.330 1.00 98.06 533 LYS A O 1
ATOM 4192 N N . VAL A 1 534 ? -13.653 -11.158 15.477 1.00 98.56 534 VAL A N 1
ATOM 4193 C CA . VAL A 1 534 ? -13.158 -10.720 14.166 1.00 98.56 534 VAL A CA 1
ATOM 4194 C C . VAL A 1 534 ? -12.901 -11.946 13.314 1.00 98.56 534 VAL A C 1
ATOM 4196 O O . VAL A 1 534 ? -12.353 -12.930 13.805 1.00 98.56 534 VAL A O 1
ATOM 4199 N N . THR A 1 535 ? -13.307 -11.888 12.049 1.00 98.12 535 THR A N 1
ATOM 4200 C CA . THR A 1 535 ? -13.017 -12.891 11.025 1.00 98.12 535 THR A CA 1
ATOM 4201 C C . THR A 1 535 ? -12.229 -12.227 9.907 1.00 98.12 535 THR A C 1
ATOM 4203 O O . THR A 1 535 ? -12.653 -11.206 9.370 1.00 98.12 535 THR A O 1
ATOM 4206 N N . ALA A 1 536 ? -11.076 -12.796 9.575 1.00 97.75 536 ALA A N 1
ATOM 4207 C CA . ALA A 1 536 ? -10.223 -12.320 8.496 1.00 97.75 536 ALA A CA 1
ATOM 4208 C C . ALA A 1 536 ? -10.153 -13.371 7.391 1.00 97.75 536 ALA A C 1
ATOM 4210 O O . ALA A 1 536 ? -10.068 -14.564 7.684 1.00 97.75 536 ALA A O 1
ATOM 4211 N N . HIS A 1 537 ? -10.160 -12.917 6.141 1.00 95.56 537 HIS A N 1
ATOM 4212 C CA . HIS A 1 537 ? -10.029 -13.748 4.947 1.00 95.56 537 HIS A CA 1
ATOM 4213 C C . HIS A 1 537 ? -8.777 -13.352 4.166 1.00 95.56 537 HIS A C 1
ATOM 4215 O O . HIS A 1 537 ? -8.479 -12.162 4.080 1.00 95.56 537 HIS A O 1
ATOM 4221 N N . ASP A 1 538 ? -8.071 -14.311 3.574 1.00 92.38 538 ASP A N 1
ATOM 4222 C CA . ASP A 1 538 ? -7.021 -14.048 2.579 1.00 92.38 538 ASP A CA 1
ATOM 4223 C C . ASP A 1 538 ? -7.583 -14.047 1.142 1.00 92.38 538 ASP A C 1
ATOM 4225 O O . ASP A 1 538 ? -8.767 -14.303 0.905 1.00 92.38 538 ASP A O 1
ATOM 4229 N N . PHE A 1 539 ? -6.721 -13.764 0.161 1.00 87.94 539 PHE A N 1
ATOM 4230 C CA . PHE A 1 539 ? -7.082 -13.737 -1.263 1.00 87.94 539 PHE A CA 1
ATOM 4231 C C . PHE A 1 539 ? -7.193 -15.134 -1.908 1.00 87.94 539 PHE A C 1
ATOM 4233 O O . PHE A 1 539 ? -7.614 -15.248 -3.063 1.00 87.94 539 PHE A O 1
ATOM 4240 N N . ALA A 1 540 ? -6.827 -16.195 -1.187 1.00 86.31 540 ALA A N 1
ATOM 4241 C CA . ALA A 1 540 ? -7.029 -17.588 -1.579 1.00 86.31 540 ALA A CA 1
ATOM 4242 C C . ALA A 1 540 ? -8.335 -18.180 -1.005 1.00 86.31 540 ALA A C 1
ATOM 4244 O O . ALA A 1 540 ? -8.686 -19.329 -1.299 1.00 86.31 540 ALA A O 1
ATOM 4245 N N . GLY A 1 541 ? -9.074 -17.396 -0.216 1.00 87.62 541 GLY A N 1
ATOM 4246 C CA . GLY A 1 541 ? -10.344 -17.757 0.395 1.00 87.62 541 GLY A CA 1
ATOM 4247 C C . GLY A 1 541 ? -10.225 -18.560 1.691 1.00 87.62 541 GLY A C 1
ATOM 4248 O O . GLY A 1 541 ? -11.229 -19.145 2.109 1.00 87.62 541 GLY A O 1
ATOM 4249 N N . LYS A 1 542 ? -9.052 -18.633 2.340 1.00 92.81 542 LYS A N 1
ATOM 4250 C CA . LYS A 1 542 ? -8.984 -19.153 3.716 1.00 92.81 542 LYS A CA 1
ATOM 4251 C C . LYS A 1 542 ? -9.399 -18.068 4.690 1.00 92.81 542 LYS A C 1
ATOM 4253 O O . LYS A 1 542 ? -9.444 -16.882 4.370 1.00 92.81 542 LYS A O 1
ATOM 4258 N N . GLN A 1 543 ? -9.756 -18.505 5.890 1.00 96.44 543 GLN A N 1
ATOM 4259 C CA . GLN A 1 543 ? -10.227 -17.616 6.935 1.00 96.44 543 GLN A CA 1
ATOM 4260 C C . GLN A 1 543 ? -9.846 -18.131 8.315 1.00 96.44 543 GLN A C 1
ATOM 4262 O O . GLN A 1 543 ? -9.726 -19.339 8.532 1.00 96.44 543 GLN A O 1
ATOM 4267 N N . SER A 1 544 ? -9.747 -17.210 9.261 1.00 97.62 544 SER A N 1
ATOM 4268 C CA . SER A 1 544 ? -9.666 -17.496 10.691 1.00 97.62 544 SER A CA 1
ATOM 4269 C C . SER A 1 544 ? -10.525 -16.504 11.467 1.00 97.62 544 SER A C 1
ATOM 4271 O O . SER A 1 544 ? -10.925 -15.462 10.942 1.00 97.62 544 SER A O 1
ATOM 4273 N N . SER A 1 545 ? -10.818 -16.830 12.726 1.00 98.31 545 SER A N 1
ATOM 4274 C CA . SER A 1 545 ? -11.495 -15.914 13.637 1.00 98.31 545 SER A CA 1
ATOM 4275 C C . SER A 1 545 ? -10.805 -15.891 14.993 1.00 98.31 545 SER A C 1
ATOM 4277 O O . SER A 1 545 ? -10.325 -16.921 15.463 1.00 98.31 545 SER A O 1
ATOM 4279 N N . ALA A 1 546 ? -10.828 -14.736 15.647 1.00 98.50 546 ALA A N 1
ATOM 4280 C CA . ALA A 1 546 ? -10.394 -14.563 17.028 1.00 98.50 546 ALA A CA 1
ATOM 4281 C C . ALA A 1 546 ? -11.359 -13.628 17.761 1.00 98.50 546 ALA A C 1
ATOM 4283 O O . ALA A 1 546 ? -12.137 -12.917 17.121 1.00 98.50 546 ALA A O 1
ATOM 4284 N N . ALA A 1 547 ? -11.315 -13.627 19.091 1.00 97.88 547 ALA A N 1
ATOM 4285 C CA . ALA A 1 547 ? -12.190 -12.791 19.899 1.00 97.88 547 ALA A CA 1
ATOM 4286 C C . ALA A 1 547 ? -11.460 -12.155 21.087 1.00 97.88 547 ALA A C 1
ATOM 4288 O O . ALA A 1 547 ? -10.437 -12.652 21.558 1.00 97.88 547 ALA A O 1
ATOM 4289 N N . THR A 1 548 ? -11.990 -11.038 21.577 1.00 97.69 548 THR A N 1
ATOM 4290 C CA . THR A 1 548 ? -11.534 -10.359 22.796 1.00 97.69 548 THR A CA 1
ATOM 4291 C C . THR A 1 548 ? -12.736 -9.874 23.592 1.00 97.69 548 THR A C 1
ATOM 4293 O O . THR A 1 548 ? -13.702 -9.364 23.025 1.00 97.69 548 THR A O 1
ATOM 4296 N N . MET A 1 549 ? -12.653 -10.011 24.915 1.00 97.00 549 MET A N 1
ATOM 4297 C CA . MET A 1 549 ? -13.634 -9.446 25.836 1.00 97.00 549 MET A CA 1
ATOM 4298 C C . MET A 1 549 ? -13.370 -7.958 26.063 1.00 97.00 549 MET A C 1
ATOM 4300 O O . MET A 1 549 ? -12.234 -7.541 26.293 1.00 97.00 549 MET A O 1
ATOM 4304 N N . VAL A 1 550 ? -14.435 -7.165 26.062 1.00 97.38 550 VAL A N 1
ATOM 4305 C CA . VAL A 1 550 ? -14.413 -5.726 26.330 1.00 97.38 550 VAL A CA 1
ATOM 4306 C C . VAL A 1 550 ? -15.599 -5.357 27.215 1.00 97.38 550 VAL A C 1
ATOM 4308 O O . VAL A 1 550 ? -16.665 -5.963 27.132 1.00 97.38 550 VAL A O 1
ATOM 4311 N N . LYS A 1 551 ? -15.433 -4.364 28.084 1.00 97.00 551 LYS A N 1
ATOM 4312 C CA . LYS A 1 551 ? -16.520 -3.838 28.912 1.00 97.00 551 LYS A CA 1
ATOM 4313 C C . LYS A 1 551 ? -16.991 -2.494 28.367 1.00 97.00 551 LYS A C 1
ATOM 4315 O O . LYS A 1 551 ? -16.174 -1.605 28.162 1.00 97.00 551 LYS A O 1
ATOM 4320 N N . VAL A 1 552 ? -18.294 -2.325 28.187 1.00 96.88 552 VAL A N 1
ATOM 4321 C CA . VAL A 1 552 ? -18.922 -1.029 27.903 1.00 96.88 552 VAL A CA 1
ATOM 4322 C C . VAL A 1 552 ? -19.406 -0.422 29.217 1.00 96.88 552 VAL A C 1
ATOM 4324 O O . VAL A 1 552 ? -20.058 -1.104 30.013 1.00 96.88 552 VAL A O 1
ATOM 4327 N N . ALA A 1 553 ? -19.059 0.842 29.450 1.00 95.56 553 ALA A N 1
ATOM 4328 C CA . ALA A 1 553 ? -19.515 1.621 30.599 1.00 95.56 553 ALA A CA 1
ATOM 4329 C C . ALA A 1 553 ? -19.761 3.073 30.175 1.00 95.56 553 ALA A C 1
ATOM 4331 O O . ALA A 1 553 ? -18.876 3.926 30.260 1.00 95.56 553 ALA A O 1
ATOM 4332 N N . ASN A 1 554 ? -20.960 3.351 29.680 1.00 92.12 554 ASN A N 1
ATOM 4333 C CA . ASN A 1 554 ? -21.374 4.693 29.319 1.00 92.12 554 ASN A CA 1
ATOM 4334 C C . ASN A 1 554 ? -21.741 5.444 30.597 1.00 92.12 554 ASN A C 1
ATOM 4336 O O . ASN A 1 554 ? -22.623 5.015 31.336 1.00 92.12 554 ASN A O 1
ATOM 4340 N N . GLU A 1 555 ? -21.087 6.576 30.870 1.00 78.12 555 GLU A N 1
ATOM 4341 C CA . GLU A 1 555 ? -21.490 7.419 31.994 1.00 78.12 555 GLU A CA 1
ATOM 4342 C C . GLU A 1 555 ? -22.986 7.721 31.863 1.00 78.12 555 GLU A C 1
ATOM 4344 O O . GLU A 1 555 ? -23.446 8.316 30.883 1.00 78.12 555 GLU A O 1
ATOM 4349 N N . SER A 1 556 ? -23.775 7.264 32.838 1.00 57.66 556 SER A N 1
ATOM 4350 C CA . SER A 1 556 ? -25.170 7.653 32.936 1.00 57.66 556 SER A CA 1
ATOM 4351 C C . SER A 1 556 ? -25.170 9.168 33.050 1.00 57.66 556 SER A C 1
ATOM 4353 O O . SER A 1 556 ? -24.729 9.687 34.075 1.00 57.66 556 SER A O 1
ATOM 4355 N N . ASN A 1 557 ? -25.627 9.873 32.010 1.00 43.66 557 ASN A N 1
ATOM 4356 C CA . ASN A 1 557 ? -25.973 11.283 32.112 1.00 43.66 557 ASN A CA 1
ATOM 4357 C C . ASN A 1 557 ? -26.963 11.393 33.268 1.00 43.66 557 ASN A C 1
ATOM 4359 O O . ASN A 1 557 ? -28.162 11.149 33.106 1.00 43.66 557 ASN A O 1
ATOM 4363 N N . GLY A 1 558 ? -26.433 11.697 34.451 1.00 37.62 558 GLY A N 1
ATOM 4364 C CA . GLY A 1 558 ? -27.201 12.039 35.619 1.00 37.62 558 GLY A CA 1
ATOM 4365 C C . GLY A 1 558 ? -28.030 13.229 35.200 1.00 37.62 558 GLY A C 1
ATOM 4366 O O . GLY A 1 558 ? -27.526 14.345 35.085 1.00 37.62 558 GLY A O 1
ATOM 4367 N N . LYS A 1 559 ? -29.310 12.986 34.916 1.00 37.25 559 LYS A N 1
ATOM 4368 C CA . LYS A 1 559 ? -30.297 14.044 34.990 1.00 37.25 559 LYS A CA 1
ATOM 4369 C C . LYS A 1 559 ? -30.155 14.596 36.403 1.00 37.25 559 LYS A C 1
ATOM 4371 O O . LYS A 1 559 ? -30.584 13.961 37.362 1.00 37.25 559 LYS A O 1
ATOM 4376 N N . ASN A 1 560 ? -29.523 15.760 36.514 1.00 37.03 560 ASN A N 1
ATOM 4377 C CA . ASN A 1 560 ? -29.725 16.689 37.613 1.00 37.03 560 ASN A CA 1
ATOM 4378 C C . ASN A 1 560 ? -31.215 17.060 37.610 1.00 37.03 560 ASN A C 1
ATOM 4380 O O . ASN A 1 560 ? -31.615 18.113 37.128 1.00 37.03 560 ASN A O 1
ATOM 4384 N N . THR A 1 561 ? -32.060 16.164 38.109 1.00 37.78 561 THR A N 1
ATOM 4385 C CA . THR A 1 561 ? -33.323 16.529 38.737 1.00 37.78 561 THR A CA 1
ATOM 4386 C C . THR A 1 561 ? -32.980 16.930 40.162 1.00 37.78 561 THR A C 1
ATOM 4388 O O . THR A 1 561 ? -33.121 16.144 41.093 1.00 37.78 561 THR A O 1
ATOM 4391 N N . LEU A 1 562 ? -32.467 18.152 40.311 1.00 36.59 562 LEU A N 1
ATOM 4392 C CA . LEU A 1 562 ? -32.677 18.901 41.541 1.00 36.59 562 LEU A CA 1
ATOM 4393 C C . LEU A 1 562 ? -34.122 19.404 41.472 1.00 36.59 562 LEU A C 1
ATOM 4395 O O . LEU A 1 562 ? -34.448 20.249 40.635 1.00 36.59 562 LEU A O 1
ATOM 4399 N N . GLN A 1 563 ? -34.976 18.758 42.267 1.00 32.97 563 GLN A N 1
ATOM 4400 C CA . GLN A 1 563 ? -36.251 19.305 42.727 1.00 32.97 563 GLN A CA 1
ATOM 4401 C C . GLN A 1 563 ? -36.014 20.497 43.648 1.00 32.97 563 GLN A C 1
ATOM 4403 O O . GLN A 1 563 ? -34.991 20.477 44.373 1.00 32.97 563 GLN A O 1
#

Radius of gyration: 28.49 Å; chains: 1; bounding box: 83×69×72 Å

pLDDT: mean 80.93, std 19.71, range [23.7, 98.56]

Sequence (563 aa):
MWTRTLCRYSLVLLTAVLSVEAVSAEAVAADAPKNAAKKYTAGEIRSTDFETFFERIAKPERGYHGFAALSALSEKARSGDATAKGQIVRRAIEIVQDPSKPIAKRWQCCYVLSGIGDQQAVPVLGRALTGEEPEVLKSVAACALGAFDTDNARTALKQARKSEKSPRVLDSIDKAISGTFRKSAISSRPATLAEEPPTNLTFPYSEKHIKKLPWPHEPPGLDAEAKDEFNGQVWVINDFPLYQADVEGNRRYFHGGLDIVADNGTKIYAMKDGWVKLDRYSSIIIANREDGSPCYGWSYAHLGDLQVRVGDFVKAGTWIGEIDFRGLPHIHLTKVFSEGKYWGSWNYVCPPNAHFTYVDKEPPHIETPFWFFKNSSDTRIEPSESGVTTVSGEVDIVVAMRDGGQFAHSGESGFGDRLAVARIDYEITPVSDNAKDARRFCSFDFEKIRFKKGFRGSAYGTELTKIVYKHWTLVQSARPSGSKTHCYYVITNCPKDEAPQELELSHRDCCWNTTERDSEGNPLFPDGTYEVKVTAHDFAGKQSSAATMVKVANESNGKNTLQ

Foldseek 3Di:
DPVVVVVVVVVVPPVVPPDDDDDDDPDDDDDDDPDDADADDPVNLQPDDLVVLLVCQQPPDPSHDNCRSLVSLLVSLVPDDPVSVVVSLVVLLVQLPDPPHPPSSNLSSLVSNLSNQDPVCQVSLLCQLQDPHPPSSNLSSLLSLLQHPDPSSLVSLVVSCVPDDDPSSNVSSVCSNVSVNHDDPPPPPPPPPPPDDPPDDPDDDDPPDQAAWQDQLDAPPDDPVVSVVVLAQWAWQEFPQFWDADPVLPFIFGQQFTWTFDDWQRWTWARAWFFWLDDPDQKTWGWHDQFFAKTKIKMKHQWDPAPDDGGDTHHTNDGGGTHHDDDRTTIGMWIWIHHGSDPPAWIKTAGPLLNHDHDFDFAKDKDDDKWKAAFPDLHTQDADPVRAGEDAFFIWIKIWIAAQGPNNDPVPDQGGRGYDFQFKKKWKAFPDPCSVLIAIFGFAHRNQAIEIRHDPPSVVSSLLSVLFFDDCVSPDVDADTNHPGTTIGRRQLADGPDHDNYGDNCSSVGGPGQQDADPVRHGSRPWHKIKMKMKTHHSVGHIDMDIHIHTYDYPPPPPPPPD